Protein AF-0000000081176579 (afdb_homodimer)

Solvent-accessible surface area (backbone atoms only — not comparable to full-atom values): 20450 Å² total; per-residue (Å²): 129,67,70,69,65,50,50,61,48,46,66,58,52,71,51,63,78,60,75,83,49,64,67,76,74,67,54,72,74,62,41,56,71,52,60,64,74,59,55,66,75,41,65,59,52,64,60,48,51,42,63,35,30,38,75,94,61,39,80,48,32,24,30,47,22,49,45,22,65,49,26,40,34,28,39,70,58,51,62,62,56,56,66,68,76,55,39,79,57,86,64,48,34,13,25,30,85,54,47,76,43,73,45,68,11,36,45,72,70,42,56,38,28,44,88,90,45,56,37,49,36,50,30,39,26,31,86,57,83,72,20,86,82,36,50,27,38,38,7,30,17,51,37,23,37,30,44,23,35,36,34,43,54,74,22,34,40,32,37,38,57,91,93,46,73,50,78,45,66,27,36,71,61,44,74,71,59,71,80,74,82,86,75,62,38,28,6,39,30,11,48,84,129,67,72,70,66,50,51,61,48,47,66,59,50,72,54,64,77,60,75,84,51,63,66,76,74,68,54,73,75,64,43,55,72,53,62,62,75,59,56,65,75,41,65,59,52,63,61,48,51,41,64,34,30,40,75,93,62,38,80,48,32,25,31,47,22,48,44,18,61,46,26,40,34,29,39,71,59,51,62,64,56,56,66,69,78,56,39,78,57,88,61,53,35,16,26,21,86,55,45,77,44,73,45,68,12,33,44,72,70,41,55,38,29,44,87,90,44,55,36,50,36,52,31,40,26,31,88,57,84,72,36,86,81,37,49,27,38,39,7,30,17,51,38,24,36,30,44,22,35,36,33,44,55,75,23,32,41,32,35,38,56,91,92,44,74,52,80,45,66,28,37,71,62,45,73,72,58,68,79,72,79,82,69,68,34,26,18,8,54,19,35,89

Organism: Hibiscus trionum (NCBI:txid183268)

Radius of gyration: 22.44 Å; Cα contacts (8 Å, |Δi|>4): 884; chains: 2; bounding box: 47×80×48 Å

InterPro domains:
  IPR021109 Aspartic peptidase domain superfamily [G3DSA:2.40.70.10] (27-171)
  IPR021109 Aspartic peptidase domain superfamily [SSF50630] (46-149)

Secondary structure (DSSP, 8-state):
--HHHHHHHHHHHGGGSS---------HHHHHTT-S--PPP-------EEEEEETTTEEEEEEE-TT-SSEEEEHHHHHHHT---PBP----EE-TTS-EE--SEEEEEEEEEETTEEEEEEEEEE-----TT--EEE-HHHHHHTT-EEETTTTEEEEEETTEEEEEESHHHHHHHTTS------------/--HHHHHHHHHHHGGGSS---------HHHHHGGGS--PPP-------EEEEEETTTEEEEEEE-TT-SSEEEEHHHHHHHT---PBP----EE-TTS-EE--SEEEEEEEEEETTEEEEEEEEEE-----TT--EEE-HHHHHHTT-EEETTTTEEEEEETTEEEEEESHHHHHHHTTS------------

pLDDT: mean 71.8, std 26.83, range [21.56, 97.88]

Foldseek 3Di:
DDPVVVVVVVVVVVVPPPDPPPPPPPDPVNCVVVVPPPDDDDDQLDFLKAWKDFDPQDTAIATEDALDPFKEAEPVSVVRVVPDAAAADPDWAQFLVRDTDGFRHKDWQTWMDGPPDIDGHIYTYHHDDADRRHRIYDYDVRCVRQVWDADRVQQWIWGDDDPDIDIDHPNVVCVVVPPDDPPPDDRRGRDD/DDPVVVVVVVVVVVVPPDDPPPPPPPDPVNCVVVVPPDDDDDDQLDFLKAWKDFDPQDTAIATEDALDPFKEAEPVSVVRSVPDAAAADPDWAFWQVRDTDGFRHKDWQTWMDGPPDIDGHIYTYHHDDADRRHRIYDYDVRCVRQVWDADRVQQWIWGDDDPDIDIDHRSVVCVVVPPDDPPVPDGIHRDD

Sequence (384 aa):
MPGYAKFLMDAMSKRSRLGEFETVKMTEGCITILHKHPPQKKKDPGSFIIPCIIGDKFVGKALCDLGANINLMPKSVFQKLGIGQARPTIVMLQLADRSYVQPEGKIEDILVRVDKFIFPADFLVLDCEVDENAPIILGRPFLATGRTVIDVEKGELTMRVNDQQIKLNVLQAIKQADAEEECKAISEVVLDMPGYAKFLMDAMSKRSRLGEFETVKMTEGCITILHKHPPQKKKDPGSFIIPCIIGDKFVGKALCDLGANINLMPKSVFQKLGIGQARPTIVMLQLADRSYVQPEGKIEDILVRVDKFIFPADFLVLDCEVDENAPIILGRPFLATGRTVIDVEKGELTMRVNDQQIKLNVLQAIKQADAEEECKAISEVVLD

Structure (mmCIF, N/CA/C/O backbone):
data_AF-0000000081176579-model_v1
#
loop_
_entity.id
_entity.type
_entity.pdbx_description
1 polymer 'Aspartic peptidase DDI1-type domain-containing protein'
#
loop_
_atom_site.group_PDB
_atom_site.id
_atom_site.type_symbol
_atom_site.label_atom_id
_atom_site.label_alt_id
_atom_site.label_comp_id
_atom_site.label_asym_id
_atom_site.label_entity_id
_atom_site.label_seq_id
_atom_site.pdbx_PDB_ins_code
_atom_site.Cartn_x
_atom_site.Cartn_y
_atom_site.Cartn_z
_atom_site.occupancy
_atom_site.B_iso_or_equiv
_atom_site.auth_seq_id
_atom_site.auth_comp_id
_atom_site.auth_asym_id
_atom_site.auth_atom_id
_atom_site.pdbx_PDB_model_num
ATOM 1 N N . MET A 1 1 ? -6.527 -42.719 6.574 1 24.83 1 MET A N 1
ATOM 2 C CA . MET A 1 1 ? -5.785 -41.812 5.695 1 24.83 1 MET A CA 1
ATOM 3 C C . MET A 1 1 ? -6.203 -40.375 5.914 1 24.83 1 MET A C 1
ATOM 5 O O . MET A 1 1 ? -7.391 -40.062 5.836 1 24.83 1 MET A O 1
ATOM 9 N N . PRO A 1 2 ? -5.512 -39.531 6.609 1 32.41 2 PRO A N 1
ATOM 10 C CA . PRO A 1 2 ? -6.168 -38.375 7.242 1 32.41 2 PRO A CA 1
ATOM 11 C C . PRO A 1 2 ? -6.75 -37.406 6.227 1 32.41 2 PRO A C 1
ATOM 13 O O . PRO A 1 2 ? -6.316 -37.375 5.074 1 32.41 2 PRO A O 1
ATOM 16 N N . GLY A 1 3 ? -7.848 -36.75 6.492 1 30.16 3 GLY A N 1
ATOM 17 C CA . GLY A 1 3 ? -8.852 -35.969 5.781 1 30.16 3 GLY A CA 1
ATOM 18 C C . GLY A 1 3 ? -8.25 -34.844 4.949 1 30.16 3 GLY A C 1
ATOM 19 O O . GLY A 1 3 ? -8.891 -34.344 4.016 1 30.16 3 GLY A O 1
ATOM 20 N N . TYR A 1 4 ? -7.137 -34.312 5.438 1 27.05 4 TYR A N 1
ATOM 21 C CA . TYR A 1 4 ? -6.52 -33.219 4.723 1 27.05 4 TYR A CA 1
ATOM 22 C C . TYR A 1 4 ? -5.871 -33.688 3.428 1 27.05 4 TYR A C 1
ATOM 24 O O . TYR A 1 4 ? -5.934 -33 2.404 1 27.05 4 TYR A O 1
ATOM 32 N N . ALA A 1 5 ? -5.246 -34.906 3.359 1 33.59 5 ALA A N 1
ATOM 33 C CA . ALA A 1 5 ? -4.676 -35.531 2.176 1 33.59 5 ALA A CA 1
ATOM 34 C C . ALA A 1 5 ? -5.746 -35.781 1.115 1 33.59 5 ALA A C 1
ATOM 36 O O . ALA A 1 5 ? -5.5 -35.594 -0.079 1 33.59 5 ALA A O 1
ATOM 37 N N . LYS A 1 6 ? -6.922 -36.031 1.526 1 34.91 6 LYS A N 1
ATOM 38 C CA . LYS A 1 6 ? -8.008 -36.375 0.61 1 34.91 6 LYS A CA 1
ATOM 39 C C . LYS A 1 6 ? -8.508 -35.125 -0.131 1 34.91 6 LYS A C 1
ATOM 41 O O . LYS A 1 6 ? -8.781 -35.188 -1.332 1 34.91 6 LYS A O 1
ATOM 46 N N . PHE A 1 7 ? -8.547 -33.969 0.53 1 29.95 7 PHE A N 1
ATOM 47 C CA . PHE A 1 7 ? -9.117 -32.781 -0.094 1 29.95 7 PHE A CA 1
ATOM 48 C C . PHE A 1 7 ? -8.172 -32.219 -1.148 1 29.95 7 PHE A C 1
ATOM 50 O O . PHE A 1 7 ? -8.602 -31.859 -2.244 1 29.95 7 PHE A O 1
ATOM 57 N N . LEU A 1 8 ? -6.836 -32.188 -0.961 1 33.31 8 LEU A N 1
ATOM 58 C CA . LEU A 1 8 ? -5.895 -31.828 -2.01 1 33.31 8 LEU A CA 1
ATOM 59 C C . LEU A 1 8 ? -5.984 -32.781 -3.189 1 33.31 8 LEU A C 1
ATOM 61 O O . LEU A 1 8 ? -5.945 -32.375 -4.348 1 33.31 8 LEU A O 1
ATOM 65 N N . MET A 1 9 ? -6.238 -34.031 -2.938 1 33.28 9 MET A N 1
ATOM 66 C CA . MET A 1 9 ? -6.402 -35.031 -3.99 1 33.28 9 MET A CA 1
ATOM 67 C C . MET A 1 9 ? -7.707 -34.812 -4.75 1 33.28 9 MET A C 1
ATOM 69 O O . MET A 1 9 ? -7.746 -34.938 -5.973 1 33.28 9 MET A O 1
ATOM 73 N N . ASP A 1 10 ? -8.727 -34.469 -4.07 1 37.06 10 ASP A N 1
ATOM 74 C CA . ASP A 1 10 ? -10.016 -34.312 -4.727 1 37.06 10 ASP A CA 1
ATOM 75 C C . ASP A 1 10 ? -10.047 -33.062 -5.582 1 37.06 10 ASP A C 1
ATOM 77 O O . ASP A 1 10 ? -10.625 -33.062 -6.672 1 37.06 10 ASP A O 1
ATOM 81 N N . ALA A 1 11 ? -9.5 -31.922 -5.109 1 33.81 11 ALA A N 1
ATOM 82 C CA . ALA A 1 11 ? -9.398 -30.719 -5.926 1 33.81 11 ALA A CA 1
ATOM 83 C C . ALA A 1 11 ? -8.461 -30.922 -7.109 1 33.81 11 ALA A C 1
ATOM 85 O O . ALA A 1 11 ? -8.672 -30.359 -8.188 1 33.81 11 ALA A O 1
ATOM 86 N N . MET A 1 12 ? -7.477 -31.797 -7 1 33.72 12 MET A N 1
ATOM 87 C CA . MET A 1 12 ? -6.684 -32.281 -8.117 1 33.72 12 MET A CA 1
ATOM 88 C C . MET A 1 12 ? -7.504 -33.219 -8.992 1 33.72 12 MET A C 1
ATOM 90 O O . MET A 1 12 ? -7.297 -33.312 -10.203 1 33.72 12 MET A O 1
ATOM 94 N N . SER A 1 13 ? -8.383 -33.969 -8.414 1 34.25 13 SER A N 1
ATOM 95 C CA . SER A 1 13 ? -9.141 -34.969 -9.195 1 34.25 13 SER A CA 1
ATOM 96 C C . SER A 1 13 ? -10.195 -34.281 -10.055 1 34.25 13 SER A C 1
ATOM 98 O O . SER A 1 13 ? -10.523 -34.75 -11.141 1 34.25 13 SER A O 1
ATOM 100 N N . LYS A 1 14 ? -11.039 -33.344 -9.539 1 34.5 14 LYS A N 1
ATOM 101 C CA . LYS A 1 14 ? -12.062 -32.781 -10.406 1 34.5 14 LYS A CA 1
ATOM 102 C C . LYS A 1 14 ? -11.445 -31.906 -11.492 1 34.5 14 LYS A C 1
ATOM 104 O O . LYS A 1 14 ? -12.156 -31.359 -12.344 1 34.5 14 LYS A O 1
ATOM 109 N N . ARG A 1 15 ? -10.109 -31.641 -11.523 1 33.84 15 ARG A N 1
ATOM 110 C CA . ARG A 1 15 ? -9.273 -31.188 -12.625 1 33.84 15 ARG A CA 1
ATOM 111 C C . ARG A 1 15 ? -9.359 -32.125 -13.82 1 33.84 15 ARG A C 1
ATOM 113 O O . ARG A 1 15 ? -8.734 -31.906 -14.852 1 33.84 15 ARG A O 1
ATOM 120 N N . SER A 1 16 ? -9.961 -33.156 -13.805 1 32.41 16 SER A N 1
ATOM 121 C CA . SER A 1 16 ? -9.961 -34.031 -14.977 1 32.41 16 SER A CA 1
ATOM 122 C C . SER A 1 16 ? -10.672 -33.344 -16.156 1 32.41 16 SER A C 1
ATOM 124 O O . SER A 1 16 ? -10.273 -33.531 -17.312 1 32.41 16 SER A O 1
ATOM 126 N N . ARG A 1 17 ? -11.898 -32.938 -16.078 1 30.97 17 ARG A N 1
ATOM 127 C CA . ARG A 1 17 ? -12.547 -32.625 -17.344 1 30.97 17 ARG A CA 1
ATOM 128 C C . ARG A 1 17 ? -12.086 -31.266 -17.875 1 30.97 17 ARG A C 1
ATOM 130 O O . ARG A 1 17 ? -12.531 -30.828 -18.922 1 30.97 17 ARG A O 1
ATOM 137 N N . LEU A 1 18 ? -11.664 -30.297 -17.062 1 31.08 18 LEU A N 1
ATOM 138 C CA . LEU A 1 18 ? -11.273 -29.078 -17.75 1 31.08 18 LEU A CA 1
ATOM 139 C C . LEU A 1 18 ? -10 -29.297 -18.578 1 31.08 18 LEU A C 1
ATOM 141 O O . LEU A 1 18 ? -9.047 -29.906 -18.094 1 31.08 18 LEU A O 1
ATOM 145 N N . GLY A 1 19 ? -9.914 -29.188 -19.984 1 27.89 19 GLY A N 1
ATOM 146 C CA . GLY A 1 19 ? -8.852 -29.5 -20.938 1 27.89 19 GLY A CA 1
ATOM 147 C C . GLY A 1 19 ? -7.465 -29.219 -20.391 1 27.89 19 GLY A C 1
ATOM 148 O O . GLY A 1 19 ? -7.316 -28.75 -19.25 1 27.89 19 GLY A O 1
ATOM 149 N N . GLU A 1 20 ? -6.367 -29.125 -21.469 1 27.78 20 GLU A N 1
ATOM 150 C CA . GLU A 1 20 ? -4.906 -29.125 -21.516 1 27.78 20 GLU A CA 1
ATOM 151 C C . GLU A 1 20 ? -4.336 -27.969 -20.688 1 27.78 20 GLU A C 1
ATOM 153 O O . GLU A 1 20 ? -3.822 -27 -21.234 1 27.78 20 GLU A O 1
ATOM 158 N N . PHE A 1 21 ? -5.012 -27.25 -20.062 1 28.42 21 PHE A N 1
ATOM 159 C CA . PHE A 1 21 ? -4.113 -26.312 -19.406 1 28.42 21 PHE A CA 1
ATOM 160 C C . PHE A 1 21 ? -2.982 -27.031 -18.688 1 28.42 21 PHE A C 1
ATOM 162 O O . PHE A 1 21 ? -3.229 -27.938 -17.891 1 28.42 21 PHE A O 1
ATOM 169 N N . GLU A 1 22 ? -1.768 -27.25 -19.438 1 27.72 22 GLU A N 1
ATOM 170 C CA . GLU A 1 22 ? -0.508 -27.828 -18.984 1 27.72 22 GLU A CA 1
ATOM 171 C C . GLU A 1 22 ? -0.262 -27.516 -17.5 1 27.72 22 GLU A C 1
ATOM 173 O O . GLU A 1 22 ? -0.336 -26.359 -17.078 1 27.72 22 GLU A O 1
ATOM 178 N N . THR A 1 23 ? -0.587 -28.422 -16.625 1 30.31 23 THR A N 1
ATOM 179 C CA . THR A 1 23 ? 0.026 -28.562 -15.312 1 30.31 23 THR A CA 1
ATOM 180 C C . THR A 1 23 ? 1.478 -28.094 -15.344 1 30.31 23 THR A C 1
ATOM 182 O O . THR A 1 23 ? 2.293 -28.609 -16.109 1 30.31 23 THR A O 1
ATOM 185 N N . VAL A 1 24 ? 1.77 -26.844 -15.398 1 31.31 24 VAL A N 1
ATOM 186 C CA . VAL A 1 24 ? 3.193 -26.625 -15.164 1 31.31 24 VAL A CA 1
ATOM 187 C C . VAL A 1 24 ? 3.752 -27.766 -14.305 1 31.31 24 VAL A C 1
ATOM 189 O O . VAL A 1 24 ? 3.279 -28 -13.188 1 31.31 24 VAL A O 1
ATOM 192 N N . LYS A 1 25 ? 4.172 -28.828 -14.906 1 30.03 25 LYS A N 1
ATOM 193 C CA . LYS A 1 25 ? 4.902 -29.938 -14.297 1 30.03 25 LYS A CA 1
ATOM 194 C C . LYS A 1 25 ? 5.859 -29.438 -13.219 1 30.03 25 LYS A C 1
ATOM 196 O O . LYS A 1 25 ? 6.887 -28.828 -13.523 1 30.03 25 LYS A O 1
ATOM 201 N N . MET A 1 26 ? 5.438 -28.969 -12.055 1 29.98 26 MET A N 1
ATOM 202 C CA . MET A 1 26 ? 6.391 -28.859 -10.961 1 29.98 26 MET A CA 1
ATOM 203 C C . MET A 1 26 ? 7.273 -30.094 -10.867 1 29.98 26 MET A C 1
ATOM 205 O O . MET A 1 26 ? 6.785 -31.219 -11.008 1 29.98 26 MET A O 1
ATOM 209 N N . THR A 1 27 ? 8.453 -30 -11.461 1 28.92 27 THR A N 1
ATOM 210 C CA . THR A 1 27 ? 9.336 -31.125 -11.195 1 28.92 27 THR A CA 1
ATOM 211 C C . THR A 1 27 ? 9.148 -31.641 -9.773 1 28.92 27 THR A C 1
ATOM 213 O O . THR A 1 27 ? 8.711 -30.906 -8.891 1 28.92 27 THR A O 1
ATOM 216 N N . GLU A 1 28 ? 9.352 -32.969 -9.492 1 30.89 28 GLU A N 1
ATOM 217 C CA . GLU A 1 28 ? 9.266 -33.719 -8.242 1 30.89 28 GLU A CA 1
ATOM 218 C C . GLU A 1 28 ? 9.875 -32.938 -7.082 1 30.89 28 GLU A C 1
ATOM 220 O O . GLU A 1 28 ? 9.352 -32.969 -5.969 1 30.89 28 GLU A O 1
ATOM 225 N N . GLY A 1 29 ? 11.133 -32.469 -7.289 1 31.09 29 GLY A N 1
ATOM 226 C CA . GLY A 1 29 ? 11.867 -31.766 -6.242 1 31.09 29 GLY A CA 1
ATOM 227 C C . GLY A 1 29 ? 11.172 -30.5 -5.762 1 31.09 29 GLY A C 1
ATOM 228 O O . GLY A 1 29 ? 11.477 -29.984 -4.688 1 31.09 29 GLY A O 1
ATOM 229 N N . CYS A 1 30 ? 10.648 -29.797 -6.695 1 32.34 30 CYS A N 1
ATOM 230 C CA . CYS A 1 30 ? 10 -28.547 -6.301 1 32.34 30 CYS A CA 1
ATOM 231 C C . CYS A 1 30 ? 8.789 -28.828 -5.418 1 32.34 30 CYS A C 1
ATOM 233 O O . CYS A 1 30 ? 8.344 -27.938 -4.68 1 32.34 30 CYS A O 1
ATOM 235 N N . ILE A 1 31 ? 8.109 -29.906 -5.727 1 35.12 31 ILE A N 1
ATOM 236 C CA . ILE A 1 31 ? 6.91 -30.328 -5.008 1 35.12 31 ILE A CA 1
ATOM 237 C C . ILE A 1 31 ? 7.273 -30.719 -3.578 1 35.12 31 ILE A C 1
ATOM 239 O O . ILE A 1 31 ? 6.422 -30.703 -2.688 1 35.12 31 ILE A O 1
ATOM 243 N N . THR A 1 32 ? 8.414 -31.312 -3.402 1 34.12 32 THR A N 1
ATOM 244 C CA . THR A 1 32 ? 8.711 -31.703 -2.027 1 34.12 32 THR A CA 1
ATOM 245 C C . THR A 1 32 ? 8.578 -30.5 -1.089 1 34.12 32 THR A C 1
ATOM 247 O O . THR A 1 32 ? 8.273 -30.672 0.095 1 34.12 32 THR A O 1
ATOM 250 N N . ILE A 1 33 ? 9.188 -29.422 -1.479 1 34.94 33 ILE A N 1
ATOM 251 C CA . ILE A 1 33 ? 8.992 -28.234 -0.644 1 34.94 33 ILE A CA 1
ATOM 252 C C . ILE A 1 33 ? 7.512 -27.875 -0.605 1 34.94 33 ILE A C 1
ATOM 254 O O . ILE A 1 33 ? 7.113 -26.953 0.12 1 34.94 33 ILE A O 1
ATOM 258 N N . LEU A 1 34 ? 6.832 -28.188 -1.697 1 39.06 34 LEU A N 1
ATOM 259 C CA . LEU A 1 34 ? 5.375 -28.125 -1.67 1 39.06 34 LEU A CA 1
ATOM 260 C C . LEU A 1 34 ? 4.82 -28.969 -0.522 1 39.06 34 LEU A C 1
ATOM 262 O O . LEU A 1 34 ? 3.629 -29.281 -0.5 1 39.06 34 LEU A O 1
ATOM 266 N N . HIS A 1 35 ? 5.625 -29.844 0.073 1 43.12 35 HIS A N 1
ATOM 267 C CA . HIS A 1 35 ? 5.082 -30.688 1.13 1 43.12 35 HIS A CA 1
ATOM 268 C C . HIS A 1 35 ? 3.908 -30.016 1.829 1 43.12 35 HIS A C 1
ATOM 270 O O . HIS A 1 35 ? 2.932 -30.672 2.195 1 43.12 35 HIS A O 1
ATOM 276 N N . LYS A 1 36 ? 4.23 -28.922 2.775 1 48.16 36 LYS A N 1
ATOM 277 C CA . LYS A 1 36 ? 3.262 -28.484 3.77 1 48.16 36 LYS A CA 1
ATOM 278 C C . LYS A 1 36 ? 2.166 -27.625 3.125 1 48.16 36 LYS A C 1
ATOM 280 O O . LYS A 1 36 ? 2.365 -27.062 2.047 1 48.16 36 LYS A O 1
ATOM 285 N N . HIS A 1 37 ? 0.866 -28.062 3.246 1 60.59 37 HIS A N 1
ATOM 286 C CA . HIS A 1 37 ? -0.384 -27.406 2.889 1 60.59 37 HIS A CA 1
ATOM 287 C C . HIS A 1 37 ? -0.174 -25.906 2.678 1 60.59 37 HIS A C 1
ATOM 289 O O . HIS A 1 37 ? 0.297 -25.203 3.58 1 60.59 37 HIS A O 1
ATOM 295 N N . PRO A 1 38 ? -0.127 -25.703 1.185 1 70.75 38 PRO A N 1
ATOM 296 C CA . PRO A 1 38 ? -0.061 -24.234 1.034 1 70.75 38 PRO A CA 1
ATOM 297 C C . PRO A 1 38 ? -1.027 -23.5 1.962 1 70.75 38 PRO A C 1
ATOM 299 O O . PRO A 1 38 ? -2.066 -24.062 2.336 1 70.75 38 PRO A O 1
ATOM 302 N N . PRO A 1 39 ? -0.555 -22.422 2.4 1 86 39 PRO A N 1
ATOM 303 C CA . PRO A 1 39 ? -1.473 -21.641 3.232 1 86 39 PRO A CA 1
ATOM 304 C C . PRO A 1 39 ? -2.814 -21.391 2.551 1 86 39 PRO A C 1
ATOM 306 O O . PRO A 1 39 ? -2.889 -21.344 1.32 1 86 39 PRO A O 1
ATOM 309 N N . GLN A 1 40 ? -3.811 -21.344 3.297 1 87.88 40 GLN A N 1
ATOM 310 C CA . GLN A 1 40 ? -5.148 -21.047 2.795 1 87.88 40 GLN A CA 1
ATOM 311 C C . GLN A 1 40 ? -5.273 -19.578 2.412 1 87.88 40 GLN A C 1
ATOM 313 O O . GLN A 1 40 ? -4.871 -18.703 3.174 1 87.88 40 GLN A O 1
ATOM 318 N N . LYS A 1 41 ? -5.828 -19.422 1.247 1 90.56 41 LYS A N 1
ATOM 319 C CA . LYS A 1 41 ? -6.09 -18.062 0.801 1 90.56 41 LYS A CA 1
ATOM 320 C C . LYS A 1 41 ? -6.949 -17.312 1.811 1 90.56 41 LYS A C 1
ATOM 322 O O . LYS A 1 41 ? -7.93 -17.844 2.324 1 90.56 41 LYS A O 1
ATOM 327 N N . LYS A 1 42 ? -6.547 -16.141 2.039 1 91.94 42 LYS A N 1
ATOM 328 C CA . LYS A 1 42 ? -7.363 -15.258 2.875 1 91.94 42 LYS A CA 1
ATOM 329 C C . LYS A 1 42 ? -8.07 -14.195 2.035 1 91.94 42 LYS A C 1
ATOM 331 O O . LYS A 1 42 ? -7.609 -13.859 0.942 1 91.94 42 LYS A O 1
ATOM 336 N N . LYS A 1 43 ? -9.109 -13.719 2.531 1 87.75 43 LYS A N 1
ATOM 337 C CA . LYS A 1 43 ? -9.844 -12.625 1.9 1 87.75 43 LYS A CA 1
ATOM 338 C C . LYS A 1 43 ? -9.203 -11.281 2.219 1 87.75 43 LYS A C 1
ATOM 340 O O . LYS A 1 43 ? -8.273 -11.203 3.027 1 87.75 43 LYS A O 1
ATOM 345 N N . ASP A 1 44 ? -9.648 -10.297 1.518 1 87.62 44 ASP A N 1
ATOM 346 C CA . ASP A 1 44 ? -9.18 -8.938 1.775 1 87.62 44 ASP A CA 1
ATOM 347 C C . ASP A 1 44 ? -9.484 -8.516 3.213 1 87.62 44 ASP A C 1
ATOM 349 O O . ASP A 1 44 ? -10.641 -8.461 3.619 1 87.62 44 ASP A O 1
ATOM 353 N N . PRO A 1 45 ? -8.469 -8.227 3.945 1 88.69 45 PRO A N 1
ATOM 354 C CA . PRO A 1 45 ? -8.711 -7.809 5.328 1 88.69 45 PRO A CA 1
ATOM 355 C C . PRO A 1 45 ? -9.328 -6.414 5.422 1 88.69 45 PRO A C 1
ATOM 357 O O . PRO A 1 45 ? -9.812 -6.02 6.488 1 88.69 45 PRO A O 1
ATOM 360 N N . GLY A 1 46 ? -9.297 -5.645 4.328 1 86.62 46 GLY A N 1
ATOM 361 C CA . GLY A 1 46 ? -9.789 -4.277 4.34 1 86.62 46 GLY A CA 1
ATOM 362 C C . GLY A 1 46 ? -8.695 -3.242 4.148 1 86.62 46 GLY A C 1
ATOM 363 O O . GLY A 1 46 ? -7.52 -3.531 4.363 1 86.62 46 GLY A O 1
ATOM 364 N N . SER A 1 47 ? -9.141 -2.094 3.803 1 87.31 47 SER A N 1
ATOM 365 C CA . SER A 1 47 ? -8.203 -1 3.582 1 87.31 47 SER A CA 1
ATOM 366 C C . SER A 1 47 ? -7.637 -0.48 4.898 1 87.31 47 SER A C 1
ATOM 368 O O . SER A 1 47 ? -8.336 -0.458 5.914 1 87.31 47 SER A O 1
ATOM 370 N N . PHE A 1 48 ? -6.457 -0.102 4.867 1 91.88 48 PHE A N 1
ATOM 371 C CA . PHE A 1 48 ? -5.824 0.501 6.035 1 91.88 48 PHE A CA 1
ATOM 372 C C . PHE A 1 48 ? -6.102 1.999 6.086 1 91.88 48 PHE A C 1
ATOM 374 O O . PHE A 1 48 ? -5.254 2.807 5.699 1 91.88 48 PHE A O 1
ATOM 381 N N . ILE A 1 49 ? -7.266 2.266 6.539 1 92.44 49 ILE A N 1
ATOM 382 C CA . ILE A 1 49 ? -7.746 3.635 6.695 1 92.44 49 ILE A CA 1
ATOM 383 C C . ILE A 1 49 ? -7.691 4.035 8.172 1 92.44 49 ILE A C 1
ATOM 385 O O . ILE A 1 49 ? -8.164 3.297 9.039 1 92.44 49 ILE A O 1
ATOM 389 N N . ILE A 1 50 ? -7.125 5.16 8.414 1 93.56 50 ILE A N 1
ATOM 390 C CA . ILE A 1 50 ? -6.969 5.59 9.797 1 93.56 50 ILE A CA 1
ATOM 391 C C . ILE A 1 50 ? -7.578 6.98 9.977 1 93.56 50 ILE A C 1
ATOM 393 O O . ILE A 1 50 ? -7.586 7.789 9.047 1 93.56 50 ILE A O 1
ATOM 397 N N . PRO A 1 51 ? -8.078 7.227 11.141 1 94.25 51 PRO A N 1
ATOM 398 C CA . PRO A 1 51 ? -8.5 8.602 11.422 1 94.25 51 PRO A CA 1
ATOM 399 C C . PRO A 1 51 ? -7.324 9.57 11.516 1 94.25 51 PRO A C 1
ATOM 401 O O . PRO A 1 51 ? -6.246 9.195 11.977 1 94.25 51 PRO A O 1
ATOM 404 N N . CYS A 1 52 ? -7.613 10.727 11 1 94.25 52 CYS 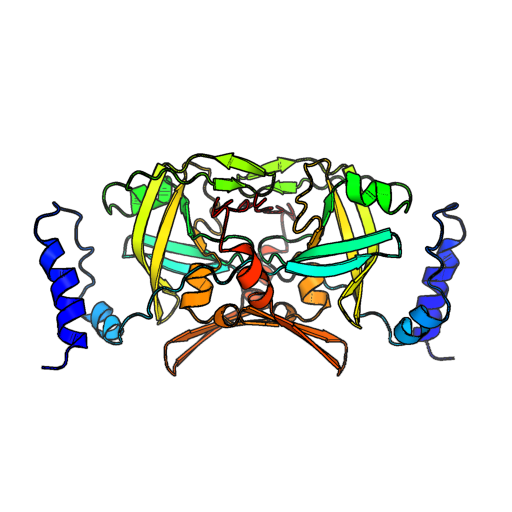A N 1
ATOM 405 C CA . CYS A 1 52 ? -6.59 11.75 11.156 1 94.25 52 CYS A CA 1
ATOM 406 C C . CYS A 1 52 ? -7.215 13.141 11.18 1 94.25 52 CYS A C 1
ATOM 408 O O . CYS A 1 52 ? -8.383 13.312 10.82 1 94.25 52 CYS A O 1
ATOM 410 N N . ILE A 1 53 ? -6.445 14.031 11.719 1 93.06 53 ILE A N 1
ATOM 411 C CA . ILE A 1 53 ? -6.844 15.43 11.828 1 93.06 53 ILE A CA 1
ATOM 412 C C . ILE A 1 53 ? -5.754 16.328 11.234 1 93.06 53 ILE A C 1
ATOM 414 O O . ILE A 1 53 ? -4.562 16.109 11.484 1 93.06 53 ILE A O 1
ATOM 418 N N . ILE A 1 54 ? -6.168 17.219 10.422 1 92.5 54 ILE A N 1
ATOM 419 C CA . ILE A 1 54 ? -5.266 18.234 9.891 1 92.5 54 ILE A CA 1
ATOM 420 C C . ILE A 1 54 ? -5.754 19.625 10.289 1 92.5 54 ILE A C 1
ATOM 422 O O . ILE A 1 54 ? -6.793 20.078 9.805 1 92.5 54 ILE A O 1
ATOM 426 N N . GLY A 1 55 ? -4.883 20.172 11.109 1 83.19 55 GLY A N 1
ATOM 427 C CA . GLY A 1 55 ? -5.352 21.422 11.664 1 83.19 55 GLY A CA 1
ATOM 428 C C . GLY A 1 55 ? -6.676 21.297 12.391 1 83.19 55 GLY A C 1
ATOM 429 O O . GLY A 1 55 ? -6.902 20.328 13.109 1 83.19 55 GLY A O 1
ATOM 430 N N . ASP A 1 56 ? -7.52 22.328 12.289 1 81.19 56 ASP A N 1
ATOM 431 C CA . ASP A 1 56 ? -8.852 22.328 12.883 1 81.19 56 ASP A CA 1
ATOM 432 C C . ASP A 1 56 ? -9.938 22.188 11.812 1 81.19 56 ASP A C 1
ATOM 434 O O . ASP A 1 56 ? -11.125 22.203 12.125 1 81.19 56 ASP A O 1
ATOM 438 N N . LYS A 1 57 ? -9.477 21.938 10.695 1 84 57 LYS A N 1
ATOM 439 C CA . LYS A 1 57 ? -10.43 22.078 9.602 1 84 57 LYS A CA 1
ATOM 440 C C . LYS A 1 57 ? -10.711 20.719 8.953 1 84 57 LYS A C 1
ATOM 442 O O . LYS A 1 57 ? -11.703 20.578 8.234 1 84 57 LYS A O 1
ATOM 447 N N . PHE A 1 58 ? -9.836 19.844 9.141 1 89.75 58 PHE A N 1
ATOM 448 C CA . PHE A 1 58 ? -10.086 18.531 8.555 1 89.75 58 PHE A CA 1
ATOM 449 C C . PHE A 1 58 ? -10.078 17.453 9.625 1 89.75 58 PHE A C 1
ATOM 451 O O . PHE A 1 58 ? -9.047 17.203 10.258 1 89.75 58 PHE A O 1
ATOM 458 N N . VAL A 1 59 ? -11.172 16.938 9.883 1 89.19 59 VAL A N 1
ATOM 459 C CA . VAL A 1 59 ? -11.328 15.727 10.68 1 89.19 59 VAL A CA 1
ATOM 460 C C . VAL A 1 59 ? -11.891 14.602 9.805 1 89.19 59 VAL A C 1
ATOM 462 O O . VAL A 1 59 ? -13.047 14.664 9.375 1 89.19 59 VAL A O 1
ATOM 465 N N . GLY A 1 60 ? -11.062 13.664 9.523 1 92.88 60 GLY A N 1
ATOM 466 C CA . GLY A 1 60 ? -11.477 12.609 8.617 1 92.88 60 GLY A CA 1
ATOM 467 C C . GLY A 1 60 ? -10.555 11.406 8.648 1 92.88 60 GLY A C 1
ATOM 468 O O . GLY A 1 60 ? -10.047 11.023 9.711 1 92.88 60 GLY A O 1
ATOM 469 N N . LYS A 1 61 ? -10.57 10.758 7.527 1 93.44 61 LYS A N 1
ATOM 470 C CA . LYS A 1 61 ? -9.781 9.531 7.438 1 93.44 61 LYS A CA 1
ATOM 471 C C . LYS A 1 61 ? -8.789 9.602 6.285 1 93.44 61 LYS A C 1
ATOM 473 O O . LYS A 1 61 ? -8.945 10.414 5.367 1 93.44 61 LYS A O 1
ATOM 478 N N . ALA A 1 62 ? -7.781 8.836 6.449 1 93.56 62 ALA A N 1
ATOM 479 C CA . ALA A 1 62 ? -6.75 8.75 5.418 1 93.56 62 ALA A CA 1
ATOM 480 C C . ALA A 1 62 ? -6.445 7.293 5.078 1 93.56 62 ALA A C 1
ATOM 482 O O . ALA A 1 62 ? -6.414 6.434 5.961 1 93.56 62 ALA A O 1
ATOM 483 N N . LEU A 1 63 ? -6.203 7.094 3.85 1 91.5 63 LEU A N 1
ATOM 484 C CA . LEU A 1 63 ? -5.734 5.789 3.393 1 91.5 63 LEU A CA 1
ATOM 485 C C . LEU A 1 63 ? -4.219 5.676 3.533 1 91.5 63 LEU A C 1
ATOM 487 O O . LEU A 1 63 ? -3.48 6.527 3.033 1 91.5 63 LEU A O 1
ATOM 491 N N . CYS A 1 64 ? -3.777 4.691 4.277 1 93.25 64 CYS A N 1
ATOM 492 C CA . CYS A 1 64 ? -2.359 4.348 4.289 1 93.25 64 CYS A CA 1
ATOM 493 C C . CYS A 1 64 ? -2.002 3.453 3.109 1 93.25 64 CYS A C 1
ATOM 495 O O . CYS A 1 64 ? -2.49 2.326 3.008 1 93.25 64 CYS A O 1
ATOM 497 N N . ASP A 1 65 ? -1.14 3.957 2.252 1 89.44 65 ASP A N 1
ATOM 498 C CA . ASP A 1 65 ? -0.895 3.264 0.991 1 89.44 65 ASP A CA 1
ATOM 499 C C . ASP A 1 65 ? 0.599 3.031 0.772 1 89.44 65 ASP A C 1
ATOM 501 O O . ASP A 1 65 ? 1.346 3.977 0.506 1 89.44 65 ASP A O 1
ATOM 505 N N . LEU A 1 66 ? 1.007 1.802 0.76 1 89.81 66 LEU A N 1
ATOM 506 C CA . LEU A 1 66 ? 2.404 1.45 0.531 1 89.81 66 LEU A CA 1
ATOM 507 C C . LEU A 1 66 ? 2.773 1.617 -0.939 1 89.81 66 LEU A C 1
ATOM 509 O O . LEU A 1 66 ? 3.955 1.647 -1.287 1 89.81 66 LEU A O 1
ATOM 513 N N . GLY A 1 67 ? 1.791 1.652 -1.729 1 84 67 GLY A N 1
ATOM 514 C CA . GLY A 1 67 ? 2.045 1.831 -3.148 1 84 67 GLY A CA 1
ATOM 515 C C . GLY A 1 67 ? 2.34 3.271 -3.525 1 84 67 GLY A C 1
ATOM 516 O O . GLY A 1 67 ? 2.824 3.543 -4.625 1 84 67 GLY A O 1
ATOM 517 N N . ALA A 1 68 ? 2.107 4.137 -2.645 1 85.94 68 ALA A N 1
ATOM 518 C CA . ALA A 1 68 ? 2.27 5.562 -2.924 1 85.94 68 ALA A CA 1
ATOM 519 C C . ALA A 1 68 ? 3.564 6.098 -2.318 1 85.94 68 ALA A C 1
ATOM 521 O O . ALA A 1 68 ? 3.783 5.988 -1.109 1 85.94 68 ALA A O 1
ATOM 522 N N . ASN A 1 69 ? 4.387 6.734 -3.154 1 86.62 69 ASN A N 1
ATOM 523 C CA . ASN A 1 69 ? 5.629 7.32 -2.664 1 86.62 69 ASN A CA 1
ATOM 524 C C . ASN A 1 69 ? 5.434 8.773 -2.236 1 86.62 69 ASN A C 1
ATOM 526 O O . ASN A 1 69 ? 6.406 9.5 -2.025 1 86.62 69 ASN A O 1
ATOM 530 N N . ILE A 1 70 ? 4.242 9.219 -2.123 1 88.31 70 ILE A N 1
ATOM 531 C CA . ILE A 1 70 ? 3.895 10.578 -1.734 1 88.31 70 ILE A CA 1
ATOM 532 C C . ILE A 1 70 ? 2.646 10.562 -0.853 1 88.31 70 ILE A C 1
ATOM 534 O O . ILE A 1 70 ? 1.962 9.539 -0.757 1 88.31 70 ILE A O 1
ATOM 538 N N . ASN A 1 71 ? 2.418 11.703 -0.193 1 92.12 71 ASN A N 1
ATOM 539 C CA . ASN A 1 71 ? 1.113 11.992 0.393 1 92.12 71 ASN A CA 1
ATOM 540 C C . ASN A 1 71 ? 0.251 12.836 -0.542 1 92.12 71 ASN A C 1
ATOM 542 O O . ASN A 1 71 ? 0.75 13.758 -1.191 1 92.12 71 ASN A O 1
ATOM 546 N N . LEU A 1 72 ? -1.028 12.508 -0.621 1 90.88 72 LEU A N 1
ATOM 547 C CA . LEU A 1 72 ? -1.904 13.18 -1.573 1 90.88 72 LEU A CA 1
ATOM 548 C C . LEU A 1 72 ? -3.105 13.797 -0.866 1 90.88 72 LEU A C 1
ATOM 550 O O . LEU A 1 72 ? -3.699 13.18 0.018 1 90.88 72 LEU A O 1
ATOM 554 N N . MET A 1 73 ? -3.393 15 -1.311 1 92.25 73 MET A N 1
ATOM 555 C CA . MET A 1 73 ? -4.566 15.719 -0.825 1 92.25 73 MET A CA 1
ATOM 556 C C . MET A 1 73 ? -5.395 16.266 -1.986 1 92.25 73 MET A C 1
ATOM 558 O O . MET A 1 73 ? -4.859 16.922 -2.879 1 92.25 73 MET A O 1
ATOM 562 N N . PRO A 1 74 ? -6.668 15.93 -2.006 1 91.12 74 PRO A N 1
ATOM 563 C CA . PRO A 1 74 ? -7.512 16.531 -3.035 1 91.12 74 PRO A CA 1
ATOM 564 C C . PRO A 1 74 ? -7.621 18.047 -2.889 1 91.12 74 PRO A C 1
ATOM 566 O O . PRO A 1 74 ? -7.633 18.562 -1.769 1 91.12 74 PRO A O 1
ATOM 569 N N . LYS A 1 75 ? -7.812 18.672 -4 1 91.69 75 LYS A N 1
ATOM 570 C CA . LYS A 1 75 ? -7.918 20.125 -4.035 1 91.69 75 LYS A CA 1
ATOM 571 C C . LYS A 1 75 ? -9.062 20.609 -3.152 1 91.69 75 LYS A C 1
ATOM 573 O O . LYS A 1 75 ? -8.93 21.625 -2.467 1 91.69 75 LYS A O 1
ATOM 578 N N . SER A 1 76 ? -10.117 19.922 -3.158 1 90.69 76 SER A N 1
ATOM 579 C CA . SER A 1 76 ? -11.273 20.344 -2.373 1 90.69 76 SER A CA 1
ATOM 580 C C . SER A 1 76 ? -10.969 20.312 -0.879 1 90.69 76 SER A C 1
ATOM 582 O O . SER A 1 76 ? -11.438 21.172 -0.128 1 90.69 76 SER A O 1
ATOM 584 N N . VAL A 1 77 ? -10.266 19.359 -0.455 1 91.75 77 VAL A N 1
ATOM 585 C CA . VAL A 1 77 ? -9.852 19.297 0.942 1 91.75 77 VAL A CA 1
ATOM 586 C C . VAL A 1 77 ? -8.859 20.422 1.241 1 91.75 77 VAL A C 1
ATOM 588 O O . VAL A 1 77 ? -8.977 21.109 2.256 1 91.75 77 VAL A O 1
ATOM 591 N N . PHE A 1 78 ? -7.961 20.609 0.349 1 93.19 78 PHE A N 1
ATOM 592 C CA . PHE A 1 78 ? -6.957 21.656 0.481 1 93.19 78 PHE A CA 1
ATOM 593 C C . PHE A 1 78 ? -7.617 23.016 0.635 1 93.19 78 PHE A C 1
ATOM 595 O O . PHE A 1 78 ? -7.234 23.812 1.505 1 93.19 78 PHE A O 1
ATOM 602 N N . GLN A 1 79 ? -8.5 23.25 -0.171 1 92 79 GLN A N 1
ATOM 603 C CA . GLN A 1 79 ? -9.195 24.531 -0.148 1 92 79 GLN A CA 1
ATOM 604 C C . GLN A 1 79 ? -9.922 24.734 1.182 1 92 79 GLN A C 1
ATOM 606 O O . GLN A 1 79 ? -9.969 25.859 1.698 1 92 79 GLN A O 1
ATOM 611 N N . LYS A 1 80 ? -10.391 23.672 1.727 1 89.31 80 LYS A N 1
ATOM 612 C 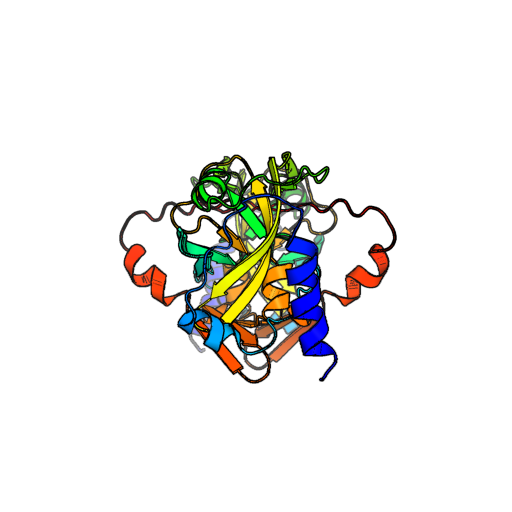CA . LYS A 1 80 ? -11.102 23.75 3 1 89.31 80 LYS A CA 1
ATOM 613 C C . LYS A 1 80 ? -10.141 24.078 4.145 1 89.31 80 LYS A C 1
ATOM 615 O O . LYS A 1 80 ? -10.547 24.656 5.152 1 89.31 80 LYS A O 1
ATOM 620 N N . LEU A 1 81 ? -8.93 23.672 4.016 1 88.56 81 LEU A N 1
ATOM 621 C CA . LEU A 1 81 ? -7.945 23.906 5.07 1 88.56 81 LEU A CA 1
ATOM 622 C C . LEU A 1 81 ? -7.617 25.391 5.188 1 88.56 81 LEU A C 1
ATOM 624 O O . LEU A 1 81 ? -7.184 25.859 6.246 1 88.56 81 LEU A O 1
ATOM 628 N N . GLY A 1 82 ? -7.695 26.141 4.137 1 84.12 82 GLY A N 1
ATOM 629 C CA . GLY A 1 82 ? -7.457 27.562 4.164 1 84.12 82 GLY A CA 1
ATOM 630 C C . GLY A 1 82 ? -6.008 27.922 4.434 1 84.12 82 GLY A C 1
ATOM 631 O O . GLY A 1 82 ? -5.727 28.891 5.156 1 84.12 82 GLY A O 1
ATOM 632 N N . ILE A 1 83 ? -5.105 27.062 3.973 1 79.19 83 ILE A N 1
ATOM 633 C CA . ILE A 1 83 ? -3.707 27.281 4.324 1 79.19 83 ILE A CA 1
ATOM 634 C C . ILE A 1 83 ? -2.99 28 3.191 1 79.19 83 ILE A C 1
ATOM 636 O O . ILE A 1 83 ? -1.76 28.016 3.127 1 79.19 83 ILE A O 1
ATOM 640 N N . GLY A 1 84 ? -3.617 28.672 2.318 1 80.81 84 GLY A N 1
ATOM 641 C CA . GLY A 1 84 ? -2.988 29.469 1.279 1 80.81 84 GLY A CA 1
ATOM 642 C C . GLY A 1 84 ? -2.947 28.781 -0.068 1 80.81 84 GLY A C 1
ATOM 643 O O . GLY A 1 84 ? -3.916 28.125 -0.466 1 80.81 84 GLY A O 1
ATOM 644 N N . GLN A 1 85 ? -1.738 29.109 -0.719 1 84.19 85 GLN A N 1
ATOM 645 C CA . GLN A 1 85 ? -1.602 28.562 -2.064 1 84.19 85 GLN A CA 1
ATOM 646 C C . GLN A 1 85 ? -0.593 27.406 -2.094 1 84.19 85 GLN A C 1
ATOM 648 O O . GLN A 1 85 ? 0.378 27.406 -1.335 1 84.19 85 GLN A O 1
ATOM 653 N N . ALA A 1 86 ? -0.961 26.469 -2.896 1 89 86 ALA A N 1
ATOM 654 C CA . ALA A 1 86 ? -0.011 25.391 -3.143 1 89 86 ALA A CA 1
ATOM 655 C C . ALA A 1 86 ? 1.133 25.859 -4.039 1 89 86 ALA A C 1
ATOM 657 O O . ALA A 1 86 ? 0.909 26.562 -5.023 1 89 86 ALA A O 1
ATOM 658 N N . ARG A 1 87 ? 2.281 25.5 -3.639 1 90.44 87 ARG A N 1
ATOM 659 C CA . ARG A 1 87 ? 3.436 25.859 -4.461 1 90.44 87 ARG A CA 1
ATOM 660 C C . ARG A 1 87 ? 3.461 25.047 -5.746 1 90.44 87 ARG A C 1
ATOM 662 O O . ARG A 1 87 ? 3.232 23.828 -5.727 1 90.44 87 ARG A O 1
ATOM 669 N N . PRO A 1 88 ? 3.807 25.812 -6.789 1 86.62 88 PRO A N 1
ATOM 670 C CA . PRO A 1 88 ? 3.906 25.062 -8.047 1 86.62 88 PRO A CA 1
ATOM 671 C C . PRO A 1 88 ? 4.98 23.984 -8.016 1 86.62 88 PRO A C 1
ATOM 673 O O . PRO A 1 88 ? 5.969 24.109 -7.285 1 86.62 88 PRO A O 1
ATOM 676 N N . THR A 1 89 ? 4.668 22.953 -8.695 1 85.31 89 THR A N 1
ATOM 677 C CA . THR A 1 89 ? 5.629 21.844 -8.766 1 85.31 89 THR A CA 1
ATOM 678 C C . THR A 1 89 ? 5.742 21.328 -10.195 1 85.31 89 THR A C 1
ATOM 680 O O . THR A 1 89 ? 4.781 21.391 -10.969 1 85.31 89 THR A O 1
ATOM 683 N N . ILE A 1 90 ? 6.891 20.797 -10.484 1 79.94 90 ILE A N 1
ATOM 684 C CA . ILE A 1 90 ? 7.109 20.219 -11.805 1 79.94 90 ILE A CA 1
ATOM 685 C C . ILE A 1 90 ? 6.949 18.703 -11.742 1 79.94 90 ILE A C 1
ATOM 687 O O . ILE A 1 90 ? 7.082 18.016 -12.758 1 79.94 90 ILE A O 1
ATOM 691 N N . VAL A 1 91 ? 6.617 18.312 -10.633 1 78.12 91 VAL A N 1
ATOM 692 C CA . VAL A 1 91 ? 6.484 16.875 -10.445 1 78.12 91 VAL A CA 1
ATOM 693 C C . VAL A 1 91 ? 5.238 16.375 -11.172 1 78.12 91 VAL A C 1
ATOM 695 O O . VAL A 1 91 ? 4.184 17 -11.125 1 78.12 91 VAL A O 1
ATOM 698 N N . MET A 1 92 ? 5.383 15.242 -11.906 1 80.06 92 MET A N 1
ATOM 699 C CA . MET A 1 92 ? 4.25 14.531 -12.492 1 80.06 92 MET A CA 1
ATOM 700 C C . MET A 1 92 ? 3.955 13.242 -11.727 1 80.06 92 MET A C 1
ATOM 702 O O . MET A 1 92 ? 4.875 12.523 -11.328 1 80.06 92 MET A O 1
ATOM 706 N N . LEU A 1 93 ? 2.666 13.156 -11.516 1 78.44 93 LEU A N 1
ATOM 707 C CA . LEU A 1 93 ? 2.238 11.953 -10.805 1 78.44 93 LEU A CA 1
ATOM 708 C C . LEU A 1 93 ? 1.866 10.844 -11.781 1 78.44 93 LEU A C 1
ATOM 710 O O . LEU A 1 93 ? 1.094 11.07 -12.719 1 78.44 93 LEU A O 1
ATOM 714 N N . GLN A 1 94 ? 2.555 9.758 -11.602 1 72.88 94 GLN A N 1
ATOM 715 C CA . GLN A 1 94 ? 2.131 8.586 -12.359 1 72.88 94 GLN A CA 1
ATOM 716 C C . GLN A 1 94 ? 1.104 7.77 -11.578 1 72.88 94 GLN A C 1
ATOM 718 O O . GLN A 1 94 ? 1.339 7.41 -10.422 1 72.88 94 GLN A O 1
ATOM 723 N N . LEU A 1 95 ? 0.037 7.469 -12.203 1 67.31 95 LEU A N 1
ATOM 724 C CA . LEU A 1 95 ? -1.054 6.727 -11.578 1 67.31 95 LEU A CA 1
ATOM 725 C C . LEU A 1 95 ? -0.876 5.227 -11.781 1 67.31 95 LEU A C 1
ATOM 727 O O . LEU A 1 95 ? 0.068 4.793 -12.445 1 67.31 95 LEU A O 1
ATOM 731 N N . ALA A 1 96 ? -1.747 4.441 -11.148 1 62.81 96 ALA A N 1
ATOM 732 C CA . ALA A 1 96 ? -1.645 2.984 -11.188 1 62.81 96 ALA A CA 1
ATOM 733 C C . ALA A 1 96 ? -1.742 2.463 -12.617 1 62.81 96 ALA A C 1
ATOM 735 O O . ALA A 1 96 ? -1.119 1.455 -12.961 1 62.81 96 ALA A O 1
ATOM 736 N N . ASP A 1 97 ? -2.498 3.139 -13.5 1 60.62 97 ASP A N 1
ATOM 737 C CA . ASP A 1 97 ? -2.646 2.719 -14.883 1 60.62 97 ASP A CA 1
ATOM 738 C C . ASP A 1 97 ? -1.526 3.287 -15.758 1 60.62 97 ASP A C 1
ATOM 740 O O . ASP A 1 97 ? -1.601 3.238 -16.984 1 60.62 97 ASP A O 1
ATOM 744 N N . ARG A 1 98 ? -0.628 3.998 -15.094 1 65.19 98 ARG A N 1
ATOM 745 C CA . ARG A 1 98 ? 0.59 4.516 -15.711 1 65.19 98 ARG A CA 1
ATOM 746 C C . ARG A 1 98 ? 0.313 5.812 -16.453 1 65.19 98 ARG A C 1
ATOM 748 O O . ARG A 1 98 ? 1.152 6.277 -17.234 1 65.19 98 ARG A O 1
ATOM 755 N N . SER A 1 99 ? -0.841 6.355 -16.312 1 65.44 99 SER A N 1
ATOM 756 C CA . SER A 1 99 ? -1.088 7.703 -16.812 1 65.44 99 SER A CA 1
ATOM 757 C C . SER A 1 99 ? -0.45 8.758 -15.922 1 65.44 99 SER A C 1
ATOM 759 O O . SER A 1 99 ? -0.132 8.477 -14.758 1 65.44 99 SER A O 1
ATOM 761 N N . TYR A 1 100 ? -0.264 9.922 -16.594 1 73.56 100 TYR A N 1
ATOM 762 C CA . TYR A 1 100 ? 0.387 10.992 -15.852 1 73.56 100 TYR A CA 1
ATOM 763 C C . TYR A 1 100 ? -0.578 12.148 -15.594 1 73.56 100 TYR A C 1
ATOM 765 O O . TYR A 1 100 ? -1.384 12.492 -16.453 1 73.56 100 TYR A O 1
ATOM 773 N N . VAL A 1 101 ? -0.502 12.656 -14.422 1 77.25 101 VAL A N 1
ATOM 774 C CA . VAL A 1 101 ? -1.309 13.82 -14.07 1 77.25 101 VAL A CA 1
ATOM 775 C C . VAL A 1 101 ? -0.429 14.875 -13.406 1 77.25 101 VAL A C 1
ATOM 777 O O . VAL A 1 101 ? 0.484 14.547 -12.648 1 77.25 101 VAL A O 1
ATOM 780 N N . GLN A 1 102 ? -0.786 16.109 -13.734 1 84.69 102 GLN A N 1
ATOM 781 C CA . GLN A 1 102 ? -0.083 17.234 -13.117 1 84.69 102 GLN A CA 1
ATOM 782 C C . GLN A 1 102 ? -0.779 17.688 -11.836 1 84.69 102 GLN A C 1
ATOM 784 O O . GLN A 1 102 ? -1.955 18.047 -11.859 1 84.69 102 GLN A O 1
ATOM 789 N N . PRO A 1 103 ? -0.042 17.672 -10.75 1 87.62 103 PRO A N 1
ATOM 790 C CA . PRO A 1 103 ? -0.652 18.203 -9.531 1 87.62 103 PRO A CA 1
ATOM 791 C C . PRO A 1 103 ? -0.874 19.719 -9.594 1 87.62 103 PRO A C 1
ATOM 793 O O . PRO A 1 103 ? -0.218 20.406 -10.375 1 87.62 103 PRO A O 1
ATOM 796 N N . GLU A 1 104 ? -1.807 20.203 -8.828 1 90.75 104 GLU A N 1
ATOM 797 C CA . GLU A 1 104 ? -2.041 21.625 -8.688 1 90.75 104 GLU A CA 1
ATOM 798 C C . GLU A 1 104 ? -0.86 22.328 -8.008 1 90.75 104 GLU A C 1
ATOM 800 O O . GLU A 1 104 ? -0.572 23.484 -8.281 1 90.75 104 GLU A O 1
ATOM 805 N N . GLY A 1 105 ? -0.283 21.609 -7.133 1 92.25 105 GLY A N 1
ATOM 806 C CA . GLY A 1 105 ? 0.851 22.125 -6.383 1 92.25 105 GLY A CA 1
ATOM 807 C C . GLY A 1 105 ? 1.248 21.234 -5.219 1 92.25 105 GLY A C 1
ATOM 808 O O . GLY A 1 105 ? 0.8 20.094 -5.125 1 92.25 105 GLY A O 1
ATOM 809 N N . LYS A 1 106 ? 2.209 21.75 -4.574 1 93.19 106 LYS A N 1
ATOM 810 C CA . LYS A 1 106 ? 2.717 21.062 -3.396 1 93.19 106 LYS A CA 1
ATOM 811 C C . LYS A 1 106 ? 2.596 21.922 -2.148 1 93.19 106 LYS A C 1
ATOM 813 O O . LYS A 1 106 ? 2.791 23.141 -2.213 1 93.19 106 LYS A O 1
ATOM 818 N N . ILE A 1 107 ? 2.215 21.344 -1.039 1 92.44 107 ILE A N 1
ATOM 819 C CA . ILE A 1 107 ? 2.215 22 0.261 1 92.44 107 ILE A CA 1
ATOM 820 C C . ILE A 1 107 ? 3.121 21.234 1.228 1 92.44 107 ILE A C 1
ATOM 822 O O . ILE A 1 107 ? 3.164 20 1.205 1 92.44 107 ILE A O 1
ATOM 826 N N . GLU A 1 108 ? 3.863 21.969 1.983 1 89.69 108 GLU A N 1
ATOM 827 C CA . GLU A 1 108 ? 4.906 21.344 2.793 1 89.69 108 GLU A CA 1
ATOM 828 C C . GLU A 1 108 ? 4.66 21.562 4.281 1 89.69 108 GLU A C 1
ATOM 830 O O . GLU A 1 108 ? 4.062 22.578 4.672 1 89.69 108 GLU A O 1
ATOM 835 N N . ASP A 1 109 ? 5.098 20.562 5.086 1 88.88 109 ASP A N 1
ATOM 836 C CA . ASP A 1 109 ? 5.145 20.641 6.543 1 88.88 109 ASP A CA 1
ATOM 837 C C . ASP A 1 109 ? 3.75 20.828 7.129 1 88.88 109 ASP A C 1
ATOM 839 O O . ASP A 1 109 ? 3.551 21.672 8.008 1 88.88 109 ASP A O 1
ATOM 843 N N . ILE A 1 110 ? 2.811 20.125 6.531 1 92.5 110 ILE A N 1
ATOM 844 C CA . ILE A 1 110 ? 1.458 20.078 7.078 1 92.5 110 ILE A CA 1
ATOM 845 C C . ILE A 1 110 ? 1.411 19.141 8.273 1 92.5 110 ILE A C 1
ATOM 847 O O . ILE A 1 110 ? 1.89 18 8.195 1 92.5 110 ILE A O 1
ATOM 851 N N . LEU A 1 111 ? 0.889 19.625 9.328 1 91.31 111 LEU A N 1
ATOM 852 C CA . LEU A 1 111 ? 0.831 18.797 10.531 1 91.31 111 LEU A CA 1
ATOM 853 C C . LEU A 1 111 ? -0.388 17.891 10.5 1 91.31 111 LEU A C 1
ATOM 855 O O . LEU A 1 111 ? -1.523 18.359 10.406 1 91.31 111 LEU A O 1
ATOM 859 N N . VAL A 1 112 ? -0.162 16.609 10.555 1 94.19 112 VAL A N 1
ATOM 860 C CA . VAL A 1 112 ? -1.194 15.578 10.562 1 94.19 112 VAL A CA 1
ATOM 861 C C . VAL A 1 112 ? -1.236 14.898 11.93 1 94.19 112 VAL A C 1
ATOM 863 O O . VAL A 1 112 ? -0.23 14.352 12.391 1 94.19 112 VAL A O 1
ATOM 866 N N . ARG A 1 113 ? -2.355 14.922 12.5 1 93.56 113 ARG A N 1
ATOM 867 C CA . ARG A 1 113 ? -2.506 14.25 13.789 1 93.56 113 ARG A CA 1
ATOM 868 C C . ARG A 1 113 ? -3.156 12.883 13.617 1 93.56 113 ARG A C 1
ATOM 870 O O . ARG A 1 113 ? -4.199 12.758 12.969 1 93.56 113 ARG A O 1
ATOM 877 N N . VAL A 1 114 ? -2.557 11.93 14.148 1 94.88 114 VAL A N 1
ATOM 878 C CA . VAL A 1 114 ? -3.094 10.578 14.273 1 94.88 114 VAL A CA 1
ATOM 879 C C . VAL A 1 114 ? -3.09 10.156 15.742 1 94.88 114 VAL A C 1
ATOM 881 O O . VAL A 1 114 ? -2.029 9.922 16.328 1 94.88 114 VAL A O 1
ATOM 884 N N . ASP A 1 115 ? -4.375 10.047 16.281 1 93.06 115 ASP A N 1
ATOM 885 C CA . ASP A 1 115 ? -4.488 9.781 17.703 1 93.06 115 ASP A CA 1
ATOM 886 C C . ASP A 1 115 ? -3.705 10.812 18.516 1 93.06 115 ASP A C 1
ATOM 888 O O . ASP A 1 115 ? -3.934 12.016 18.391 1 93.06 115 ASP A O 1
ATOM 892 N N . LYS A 1 116 ? -2.672 10.398 19.312 1 91.81 116 LYS A N 1
ATOM 893 C CA . LYS A 1 116 ? -1.939 11.336 20.156 1 91.81 116 LYS A CA 1
ATOM 894 C C . LYS A 1 116 ? -0.702 11.875 19.438 1 91.81 116 LYS A C 1
ATOM 896 O O . LYS A 1 116 ? -0.034 12.781 19.938 1 91.81 116 LYS A O 1
ATOM 901 N N . PHE A 1 117 ? -0.375 11.375 18.297 1 94 117 PHE A N 1
ATOM 902 C CA . PHE A 1 117 ? 0.854 11.766 17.609 1 94 117 PHE A CA 1
ATOM 903 C C . PHE A 1 117 ? 0.578 12.828 16.562 1 94 117 PHE A C 1
ATOM 905 O O . PHE A 1 117 ? -0.488 12.836 15.938 1 94 117 PHE A O 1
ATOM 912 N N . ILE A 1 118 ? 1.543 13.695 16.328 1 92.94 118 ILE A N 1
ATOM 913 C CA . ILE A 1 118 ? 1.51 14.695 15.266 1 92.94 118 ILE A CA 1
ATOM 914 C C . ILE A 1 118 ? 2.732 14.531 14.367 1 92.94 118 ILE A C 1
ATOM 916 O O . ILE A 1 118 ? 3.867 14.5 14.852 1 92.94 118 ILE A O 1
ATOM 920 N N . PHE A 1 119 ? 2.51 14.438 13.094 1 94.44 119 PHE A N 1
ATOM 921 C CA . PHE A 1 119 ? 3.568 14.234 12.117 1 94.44 119 PHE A CA 1
ATOM 922 C C . PHE A 1 119 ? 3.547 15.336 11.062 1 94.44 119 PHE A C 1
ATOM 924 O O . PHE A 1 119 ? 2.479 15.734 10.594 1 94.44 119 PHE A O 1
ATOM 931 N N . PRO A 1 120 ? 4.688 15.82 10.703 1 93.81 120 PRO A N 1
ATOM 932 C CA . PRO A 1 120 ? 4.73 16.672 9.508 1 93.81 120 PRO A CA 1
ATOM 933 C C . PRO A 1 120 ? 4.668 15.875 8.211 1 93.81 120 PRO A C 1
ATOM 935 O O . PRO A 1 120 ? 5.215 14.773 8.133 1 93.81 120 PRO A O 1
ATOM 938 N N . ALA A 1 121 ? 4.031 16.438 7.281 1 94.69 121 ALA A N 1
ATOM 939 C CA . ALA A 1 121 ? 3.945 15.773 5.98 1 94.69 121 ALA A CA 1
ATOM 940 C C . ALA A 1 121 ? 3.859 16.797 4.848 1 94.69 121 ALA A C 1
ATOM 942 O O . ALA A 1 121 ? 3.264 17.859 5.012 1 94.69 121 ALA A O 1
ATOM 943 N N . ASP A 1 122 ? 4.504 16.484 3.76 1 92.62 122 ASP A N 1
ATOM 944 C CA . ASP A 1 122 ? 4.305 17.203 2.508 1 92.62 122 ASP A CA 1
ATOM 945 C C . ASP A 1 122 ? 3.223 16.531 1.657 1 92.62 122 ASP A C 1
ATOM 947 O O . ASP A 1 122 ? 3.16 15.312 1.568 1 92.62 122 ASP A O 1
ATOM 951 N N . PHE A 1 123 ? 2.381 17.344 1.068 1 93.31 123 PHE A N 1
ATOM 952 C CA . PHE A 1 123 ? 1.32 16.797 0.226 1 93.31 123 PHE A CA 1
ATOM 953 C C . PHE A 1 123 ? 1.412 17.359 -1.188 1 93.31 123 PHE A C 1
ATOM 955 O O . PHE A 1 123 ? 1.731 18.547 -1.375 1 93.31 123 PHE A O 1
ATOM 962 N N . LEU A 1 124 ? 1.18 16.531 -2.109 1 91.25 124 LEU A N 1
ATOM 963 C CA . LEU A 1 124 ? 0.773 17 -3.426 1 91.25 124 LEU A CA 1
ATOM 964 C C . LEU A 1 124 ? -0.734 17.234 -3.482 1 91.25 124 LEU A C 1
ATOM 966 O O . LEU A 1 124 ? -1.507 16.406 -2.975 1 91.25 124 LEU A O 1
ATOM 970 N N . VAL A 1 125 ? -1.074 18.312 -4.055 1 92.44 125 VAL A N 1
ATOM 971 C CA . VAL A 1 125 ? -2.486 18.656 -4.203 1 92.44 125 VAL A CA 1
ATOM 972 C C . VAL A 1 125 ? -2.953 18.297 -5.617 1 92.44 125 VAL A C 1
ATOM 974 O O . VAL A 1 125 ? -2.367 18.766 -6.602 1 92.44 125 VAL A O 1
ATOM 977 N N . LEU A 1 126 ? -4.008 17.5 -5.656 1 88.25 126 LEU A N 1
ATOM 978 C CA . LEU A 1 126 ? -4.516 17.062 -6.949 1 88.25 126 LEU A CA 1
ATOM 979 C C . LEU A 1 126 ? -5.977 17.453 -7.125 1 88.25 126 LEU A C 1
ATOM 981 O O . LEU A 1 126 ? -6.777 17.328 -6.195 1 88.25 126 LEU A O 1
ATOM 985 N N . ASP A 1 127 ? -6.266 17.891 -8.359 1 86.38 127 ASP A N 1
ATOM 986 C CA . ASP A 1 127 ? -7.664 18.125 -8.703 1 86.38 127 ASP A CA 1
ATOM 987 C C . ASP A 1 127 ? -8.344 16.828 -9.141 1 86.38 127 ASP A C 1
ATOM 989 O O . ASP A 1 127 ? -8.312 16.469 -10.32 1 86.38 127 ASP A O 1
ATOM 993 N N . CYS A 1 128 ? -8.93 16.125 -8.156 1 79.38 128 CYS A N 1
ATOM 994 C CA . CYS A 1 128 ? -9.586 14.844 -8.406 1 79.38 128 CYS A CA 1
ATOM 995 C C . CYS A 1 128 ? -10.82 14.68 -7.523 1 79.38 128 CYS A C 1
ATOM 997 O O . CYS A 1 128 ? -11.039 15.477 -6.605 1 79.38 128 CYS A O 1
ATOM 999 N N . GLU A 1 129 ? -11.555 13.688 -7.914 1 77.56 129 GLU A N 1
ATOM 1000 C CA . GLU A 1 129 ? -12.711 13.375 -7.082 1 77.56 129 GLU A CA 1
ATOM 1001 C C . GLU A 1 129 ? -12.281 12.867 -5.707 1 77.56 129 GLU A C 1
ATOM 1003 O O . GLU A 1 129 ? -11.312 12.109 -5.594 1 77.56 129 GLU A O 1
ATOM 1008 N N . VAL A 1 130 ? -13.031 13.289 -4.758 1 78.94 130 VAL A N 1
ATOM 1009 C CA . VAL A 1 130 ? -12.719 12.938 -3.375 1 78.94 130 VAL A CA 1
ATOM 1010 C C . VAL A 1 130 ? -13.32 11.57 -3.039 1 78.94 130 VAL A C 1
ATOM 1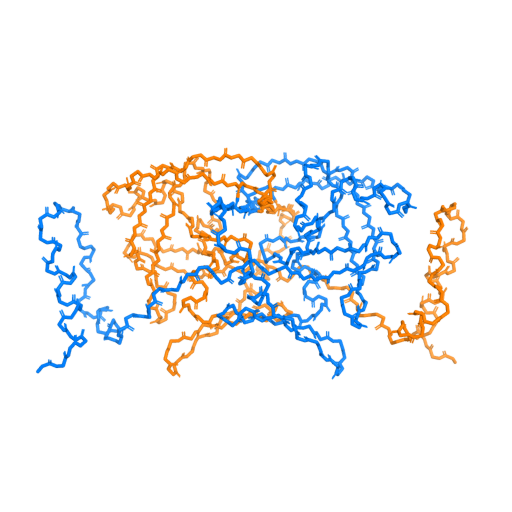012 O O . VAL A 1 130 ? -14.477 11.297 -3.373 1 78.94 130 VAL A O 1
ATOM 1015 N N . ASP A 1 131 ? -12.445 10.758 -2.506 1 78.75 131 ASP A N 1
ATOM 1016 C CA . ASP A 1 131 ? -12.977 9.578 -1.827 1 78.75 131 ASP A CA 1
ATOM 1017 C C . ASP A 1 131 ? -13.492 9.93 -0.435 1 78.75 131 ASP A C 1
ATOM 1019 O O . ASP A 1 131 ? -12.703 10.172 0.483 1 78.75 131 ASP A O 1
ATOM 1023 N N . GLU A 1 132 ? -14.727 9.867 -0.296 1 80.62 132 GLU A N 1
ATOM 1024 C CA . GLU A 1 132 ? -15.328 10.328 0.95 1 80.62 132 GLU A CA 1
ATOM 1025 C C . GLU A 1 132 ? -14.906 9.453 2.125 1 80.62 132 GLU A C 1
ATOM 1027 O O . GLU A 1 132 ? -14.883 9.906 3.27 1 80.62 132 GLU A O 1
ATOM 1032 N N . ASN A 1 133 ? -14.648 8.234 1.854 1 82.06 133 ASN A N 1
ATOM 1033 C CA . ASN A 1 133 ? -14.266 7.324 2.928 1 82.06 133 ASN A CA 1
ATOM 1034 C C . ASN A 1 133 ? -12.844 7.598 3.412 1 82.06 133 ASN A C 1
ATOM 1036 O O . ASN A 1 133 ? -12.547 7.43 4.594 1 82.06 133 ASN A O 1
ATOM 1040 N N . ALA A 1 134 ? -12.039 8 2.518 1 87.88 134 ALA A N 1
ATOM 1041 C CA . ALA A 1 134 ? -10.656 8.328 2.834 1 87.88 134 ALA A CA 1
ATOM 1042 C C . ALA A 1 134 ? -10.109 9.383 1.878 1 87.88 134 ALA A C 1
ATOM 1044 O O . ALA A 1 134 ? -9.406 9.062 0.918 1 87.88 134 ALA A O 1
ATOM 1045 N N . PRO A 1 135 ? -10.336 10.602 2.191 1 87.75 135 PRO A N 1
ATOM 1046 C CA . PRO A 1 135 ? -10.008 11.672 1.249 1 87.75 135 PRO A CA 1
ATOM 1047 C C . PRO A 1 135 ? -8.5 11.883 1.096 1 87.75 135 PRO A C 1
ATOM 1049 O O . PRO A 1 135 ? -8.047 12.391 0.065 1 87.75 135 PRO A O 1
ATOM 1052 N N . ILE A 1 136 ? -7.789 11.508 2.074 1 91.56 136 ILE A N 1
ATOM 1053 C CA . ILE A 1 136 ? -6.352 11.75 2.107 1 91.56 136 ILE A CA 1
ATOM 1054 C C . ILE A 1 136 ? -5.598 10.438 1.944 1 91.56 136 ILE A C 1
ATOM 1056 O O . ILE A 1 136 ? -6.016 9.406 2.477 1 91.56 136 ILE A O 1
ATOM 1060 N N . ILE A 1 137 ? -4.551 10.531 1.162 1 91.06 137 ILE A N 1
ATOM 1061 C CA . ILE A 1 137 ? -3.666 9.375 1.063 1 91.06 137 ILE A CA 1
ATOM 1062 C C . ILE A 1 137 ? -2.357 9.664 1.798 1 91.06 137 ILE A C 1
ATOM 1064 O O . ILE A 1 137 ? -1.713 10.688 1.556 1 91.06 137 ILE A O 1
ATOM 1068 N N . LEU A 1 138 ? -2.037 8.852 2.674 1 94.69 138 LEU A N 1
ATOM 1069 C CA . LEU A 1 138 ? -0.744 8.875 3.348 1 94.69 138 LEU A CA 1
ATOM 1070 C C . LEU A 1 138 ? 0.161 7.766 2.818 1 94.69 138 LEU A C 1
ATOM 1072 O O . LEU A 1 138 ? -0.089 6.582 3.061 1 94.69 138 LEU A O 1
ATOM 1076 N N . GLY A 1 139 ? 1.202 8.133 2.113 1 94.19 139 GLY A N 1
ATOM 1077 C CA . GLY A 1 139 ? 2.082 7.184 1.452 1 94.19 139 GLY A CA 1
ATOM 1078 C C . GLY A 1 139 ? 3.266 6.773 2.309 1 94.19 139 GLY A C 1
ATOM 1079 O O . GLY A 1 139 ? 3.268 6.992 3.521 1 94.19 139 GLY A O 1
ATOM 1080 N N . ARG A 1 140 ? 4.23 6.238 1.659 1 94.12 140 ARG A N 1
ATOM 1081 C CA . ARG A 1 140 ? 5.379 5.605 2.301 1 94.12 140 ARG A CA 1
ATOM 1082 C C . ARG A 1 140 ? 6.184 6.617 3.107 1 94.12 140 ARG A C 1
ATOM 1084 O O . ARG A 1 140 ? 6.625 6.324 4.219 1 94.12 140 ARG A O 1
ATOM 1091 N N . PRO A 1 141 ? 6.414 7.875 2.635 1 94.31 141 PRO A N 1
ATOM 1092 C CA . PRO A 1 141 ? 7.195 8.812 3.445 1 94.31 141 PRO A CA 1
ATOM 1093 C C . PRO A 1 141 ? 6.555 9.094 4.805 1 94.31 141 PRO A C 1
ATOM 1095 O O . PRO A 1 141 ? 7.25 9.133 5.82 1 94.31 141 PRO A O 1
ATOM 1098 N N . PHE A 1 142 ? 5.266 9.305 4.766 1 96.81 142 PHE A N 1
ATOM 1099 C CA . PHE A 1 142 ? 4.559 9.555 6.02 1 96.81 142 PHE A CA 1
ATOM 1100 C C . PHE A 1 142 ? 4.641 8.336 6.938 1 96.81 142 PHE A C 1
ATOM 1102 O O . PHE A 1 142 ? 4.914 8.477 8.133 1 96.81 142 PHE A O 1
ATOM 1109 N N . LEU A 1 143 ? 4.41 7.215 6.363 1 97.5 143 LEU A N 1
ATOM 1110 C CA . LEU A 1 143 ? 4.426 5.98 7.141 1 97.5 143 LEU A CA 1
ATOM 1111 C C . LEU A 1 143 ? 5.816 5.707 7.703 1 97.5 143 LEU A C 1
ATOM 1113 O O . LEU A 1 143 ? 5.953 5.191 8.812 1 97.5 143 LEU A O 1
ATOM 1117 N N . ALA A 1 144 ? 6.812 6.035 6.926 1 96.12 144 ALA A N 1
ATOM 1118 C CA . ALA A 1 144 ? 8.18 5.902 7.414 1 96.12 144 ALA A CA 1
ATOM 1119 C C . ALA A 1 144 ? 8.445 6.852 8.578 1 96.12 144 ALA A C 1
ATOM 1121 O O . ALA A 1 144 ? 9.078 6.473 9.562 1 96.12 144 ALA A O 1
ATOM 1122 N N . THR A 1 145 ? 7.977 8.062 8.43 1 96.38 145 THR A N 1
ATOM 1123 C CA . THR A 1 145 ? 8.125 9.062 9.484 1 96.38 145 THR A CA 1
ATOM 1124 C C . THR A 1 145 ? 7.5 8.562 10.789 1 96.38 145 THR A C 1
ATOM 1126 O O . THR A 1 145 ? 8.047 8.789 11.867 1 96.38 145 THR A O 1
ATOM 1129 N N . GLY A 1 146 ? 6.383 7.867 10.648 1 97.12 146 GLY A N 1
ATOM 1130 C CA . GLY A 1 146 ? 5.691 7.312 11.797 1 97.12 146 GLY A CA 1
ATOM 1131 C C . GLY A 1 146 ? 6.266 5.988 12.258 1 97.12 146 GLY A C 1
ATOM 1132 O O . GLY A 1 146 ? 5.691 5.324 13.125 1 97.12 146 GLY A O 1
ATOM 1133 N N . ARG A 1 147 ? 7.332 5.586 11.633 1 97.31 147 ARG A N 1
ATOM 1134 C CA . ARG A 1 147 ? 7.926 4.293 11.953 1 97.31 147 ARG A CA 1
ATOM 1135 C C . ARG A 1 147 ? 6.863 3.199 12.008 1 97.31 147 ARG A C 1
ATOM 1137 O O . ARG A 1 147 ? 6.809 2.43 12.969 1 97.31 147 ARG A O 1
ATOM 1144 N N . THR A 1 148 ? 6.133 3.104 11.062 1 97.5 148 THR A N 1
ATOM 1145 C CA . THR A 1 148 ? 4.91 2.309 11.039 1 97.5 148 THR A CA 1
ATOM 1146 C C . THR A 1 148 ? 5.23 0.835 10.805 1 97.5 148 THR A C 1
ATOM 1148 O O . THR A 1 148 ? 6.066 0.501 9.969 1 97.5 148 THR A O 1
ATOM 1151 N N . VAL A 1 149 ? 4.617 0.002 11.602 1 97.88 149 VAL A N 1
ATOM 1152 C CA . VAL A 1 149 ? 4.602 -1.44 11.375 1 97.88 149 VAL A CA 1
ATOM 1153 C C . VAL A 1 149 ? 3.176 -1.906 11.094 1 97.88 149 VAL A C 1
ATOM 1155 O O . VAL A 1 149 ? 2.25 -1.581 11.844 1 97.88 149 VAL A O 1
ATOM 1158 N N . ILE A 1 150 ? 3.049 -2.645 10.047 1 97.44 150 ILE A N 1
ATOM 1159 C CA . ILE A 1 150 ? 1.728 -3.08 9.609 1 97.44 150 ILE A CA 1
ATOM 1160 C C . ILE A 1 150 ? 1.641 -4.605 9.672 1 97.44 150 ILE A C 1
ATOM 1162 O O . ILE A 1 150 ? 2.463 -5.305 9.07 1 97.44 150 ILE A O 1
ATOM 1166 N N . ASP A 1 151 ? 0.774 -5.09 10.398 1 97.25 151 ASP A N 1
ATOM 1167 C CA . ASP A 1 151 ? 0.387 -6.5 10.375 1 97.25 151 ASP A CA 1
ATOM 1168 C C . ASP A 1 151 ? -0.846 -6.715 9.492 1 97.25 151 ASP A C 1
ATOM 1170 O O . ASP A 1 151 ? -1.97 -6.434 9.914 1 97.25 151 ASP A O 1
ATOM 1174 N N . VAL A 1 152 ? -0.65 -7.211 8.336 1 96.62 152 VAL A N 1
ATOM 1175 C CA . VAL A 1 152 ? -1.708 -7.246 7.328 1 96.62 152 VAL A CA 1
ATOM 1176 C C . VAL A 1 152 ? -2.77 -8.266 7.73 1 96.62 152 VAL A C 1
ATOM 1178 O O . VAL A 1 152 ? -3.967 -8.016 7.582 1 96.62 152 VAL A O 1
ATOM 1181 N N . GLU A 1 153 ? -2.377 -9.367 8.219 1 94.56 153 GLU A N 1
ATOM 1182 C CA . GLU A 1 153 ? -3.324 -10.414 8.609 1 94.56 153 GLU A CA 1
ATOM 1183 C C . GLU A 1 153 ? -4.266 -9.922 9.703 1 94.56 153 GLU A C 1
ATOM 1185 O O . GLU A 1 153 ? -5.473 -10.164 9.648 1 94.56 153 GLU A O 1
ATOM 1190 N N . LYS A 1 154 ? -3.723 -9.242 10.617 1 93.56 154 LYS A N 1
ATOM 1191 C CA . LYS A 1 154 ? -4.5 -8.812 11.773 1 93.56 154 LYS A CA 1
ATOM 1192 C C . LYS A 1 154 ? -5.219 -7.492 11.492 1 93.56 154 LYS A C 1
ATOM 1194 O O . LYS A 1 154 ? -6.078 -7.07 12.266 1 93.56 154 LYS A O 1
ATOM 1199 N N . GLY A 1 155 ? -4.828 -6.863 10.406 1 93.44 155 GLY A N 1
ATOM 1200 C CA . GLY A 1 155 ? -5.387 -5.551 10.117 1 93.44 155 GLY A CA 1
ATOM 1201 C C . GLY A 1 155 ? -4.965 -4.492 11.125 1 93.44 155 GLY A C 1
ATOM 1202 O O . GLY A 1 155 ? -5.77 -3.643 11.508 1 93.44 155 GLY A O 1
ATOM 1203 N N . GLU A 1 156 ? -3.738 -4.598 11.586 1 95.25 156 GLU A N 1
ATOM 1204 C CA . GLU A 1 156 ? -3.244 -3.691 12.617 1 95.25 156 GLU A CA 1
ATOM 1205 C C . GLU A 1 156 ? -2.123 -2.803 12.086 1 95.25 156 GLU A C 1
ATOM 1207 O O . GLU A 1 156 ? -1.239 -3.273 11.367 1 95.25 156 GLU A O 1
ATOM 1212 N N . LEU A 1 157 ? -2.217 -1.595 12.43 1 96.38 157 LEU A N 1
ATOM 1213 C CA . LEU A 1 157 ? -1.194 -0.604 12.117 1 96.38 157 LEU A CA 1
ATOM 1214 C C . LEU A 1 157 ? -0.64 0.028 13.391 1 96.38 157 LEU A C 1
ATOM 1216 O O . LEU A 1 157 ? -1.396 0.566 14.203 1 96.38 157 LEU A O 1
ATOM 1220 N N . THR A 1 158 ? 0.663 -0.061 13.586 1 97.5 158 THR A N 1
ATOM 1221 C CA . THR A 1 158 ? 1.324 0.522 14.75 1 97.5 158 THR A CA 1
ATOM 1222 C C . THR A 1 158 ? 2.238 1.671 14.328 1 97.5 158 THR A C 1
ATOM 1224 O O . THR A 1 158 ? 3.066 1.517 13.43 1 97.5 158 THR A O 1
ATOM 1227 N N . MET A 1 159 ? 2.076 2.748 14.938 1 97 159 MET A N 1
ATOM 1228 C CA . MET A 1 159 ? 2.967 3.891 14.75 1 97 159 MET A CA 1
ATOM 1229 C C . MET A 1 159 ? 3.736 4.199 16.031 1 97 159 MET A C 1
ATOM 1231 O O . MET A 1 159 ? 3.223 3.994 17.125 1 97 159 MET A O 1
ATOM 1235 N N . ARG A 1 160 ? 4.91 4.727 15.789 1 96.12 160 ARG A N 1
ATOM 1236 C CA . ARG A 1 160 ? 5.781 4.961 16.938 1 96.12 160 ARG A CA 1
ATOM 1237 C C . ARG A 1 160 ? 6.43 6.34 16.859 1 96.12 160 ARG A C 1
ATOM 1239 O O . ARG A 1 160 ? 6.832 6.785 15.781 1 96.12 160 ARG A O 1
ATOM 1246 N N . VAL A 1 161 ? 6.473 6.965 17.938 1 92.62 161 VAL A N 1
ATOM 1247 C CA . VAL A 1 161 ? 7.227 8.195 18.156 1 92.62 161 VAL A CA 1
ATOM 1248 C C . VAL A 1 161 ? 8.016 8.094 19.469 1 92.62 161 VAL A C 1
ATOM 1250 O O . VAL A 1 161 ? 7.434 7.914 20.531 1 92.62 161 VAL A O 1
ATOM 1253 N N . ASN A 1 162 ? 9.359 8.164 19.281 1 89.62 162 ASN A N 1
ATOM 1254 C CA . ASN A 1 162 ? 10.211 7.949 20.453 1 89.62 162 ASN A CA 1
ATOM 1255 C C . ASN A 1 162 ? 9.875 6.641 21.156 1 89.62 162 ASN A C 1
ATOM 1257 O O . ASN A 1 162 ? 9.891 5.57 20.547 1 89.62 162 ASN A O 1
ATOM 1261 N N . ASP A 1 163 ? 9.523 6.707 22.375 1 90.12 163 ASP A N 1
ATOM 1262 C CA . ASP A 1 163 ? 9.297 5.477 23.125 1 90.12 163 ASP A CA 1
ATOM 1263 C C . ASP A 1 163 ? 7.801 5.176 23.25 1 90.12 163 ASP A C 1
ATOM 1265 O O . ASP A 1 163 ? 7.406 4.227 23.922 1 90.12 163 ASP A O 1
ATOM 1269 N N . GLN A 1 164 ? 7.023 5.91 22.594 1 94.5 164 GLN A N 1
ATOM 1270 C CA . GLN A 1 164 ? 5.578 5.707 22.641 1 94.5 164 GLN A CA 1
ATOM 1271 C C . GLN A 1 164 ? 5.07 5.07 21.344 1 94.5 164 GLN A C 1
ATOM 1273 O O . GLN A 1 164 ? 5.711 5.18 20.297 1 94.5 164 GLN A O 1
ATOM 1278 N N . GLN A 1 165 ? 3.969 4.34 21.5 1 96.25 165 GLN A N 1
ATOM 1279 C CA . GLN A 1 165 ? 3.361 3.734 20.312 1 96.25 165 GLN A CA 1
ATOM 1280 C C . GLN A 1 165 ? 1.84 3.826 20.375 1 96.25 165 GLN A C 1
ATOM 1282 O O . GLN A 1 165 ? 1.259 3.93 21.453 1 96.25 165 GLN A O 1
ATOM 1287 N N . ILE A 1 166 ? 1.209 3.85 19.234 1 95.5 166 ILE A N 1
ATOM 1288 C CA . ILE A 1 166 ? -0.232 3.678 19.094 1 95.5 166 ILE A CA 1
ATOM 1289 C C . ILE A 1 166 ? -0.517 2.502 18.156 1 95.5 166 ILE A C 1
ATOM 1291 O O . ILE A 1 166 ? 0.247 2.244 17.219 1 95.5 166 ILE A O 1
ATOM 1295 N N . LYS A 1 167 ? -1.573 1.825 18.422 1 95.38 167 LYS A N 1
ATOM 1296 C CA . LYS A 1 167 ? -2.049 0.712 17.609 1 95.38 167 LYS A CA 1
ATOM 1297 C C . LYS A 1 167 ? -3.457 0.977 17.094 1 95.38 167 LYS A C 1
ATOM 1299 O O . LYS A 1 167 ? -4.367 1.275 17.859 1 95.38 167 LYS A O 1
ATOM 1304 N N . LEU A 1 168 ? -3.572 0.89 15.758 1 94.06 168 LEU A N 1
ATOM 1305 C CA . LEU A 1 168 ? -4.855 1.107 15.102 1 94.06 168 LEU A CA 1
ATOM 1306 C C . LEU A 1 168 ? -5.328 -0.161 14.398 1 94.06 168 LEU A C 1
ATOM 1308 O O . LEU A 1 168 ? -4.535 -0.849 13.75 1 94.06 168 LEU A O 1
ATOM 1312 N N . ASN A 1 169 ? -6.578 -0.561 14.578 1 88.81 169 ASN A N 1
ATOM 1313 C CA . ASN A 1 169 ? -7.172 -1.714 13.906 1 88.81 169 ASN A CA 1
ATOM 1314 C C . ASN A 1 169 ? -8.102 -1.287 12.781 1 88.81 169 ASN A C 1
ATOM 1316 O O . ASN A 1 169 ? -9.023 -0.494 12.992 1 88.81 169 ASN A O 1
ATOM 1320 N N . VAL A 1 170 ? -7.758 -1.749 11.625 1 75.69 170 VAL A N 1
ATOM 1321 C CA . VAL A 1 170 ? -8.547 -1.32 10.469 1 75.69 170 VAL A CA 1
ATOM 1322 C C . VAL A 1 170 ? -9.695 -2.299 10.234 1 75.69 170 VAL A C 1
ATOM 1324 O O . VAL A 1 170 ? -10.633 -1.997 9.492 1 75.69 170 VAL A O 1
ATOM 1327 N N . LEU A 1 171 ? -9.594 -3.586 10.578 1 68.62 171 LEU A N 1
ATOM 1328 C CA . LEU A 1 171 ? -10.656 -4.57 10.406 1 68.62 171 LEU A CA 1
ATOM 1329 C C . LEU A 1 171 ? -11.859 -4.227 11.281 1 68.62 171 LEU A C 1
ATOM 1331 O O . LEU A 1 171 ? -12.992 -4.582 10.953 1 68.62 171 LEU A O 1
ATOM 1335 N N . GLN A 1 172 ? -11.68 -3.77 12.273 1 54.06 172 GLN A N 1
ATOM 1336 C CA . GLN A 1 172 ? -12.828 -3.525 13.133 1 54.06 172 GLN A CA 1
ATOM 1337 C C . GLN A 1 172 ? -13.789 -2.529 12.492 1 54.06 172 GLN A C 1
ATOM 1339 O O . GLN A 1 172 ? -15 -2.584 12.727 1 54.06 172 GLN A O 1
ATOM 1344 N N . ALA A 1 173 ? -13.328 -1.758 11.625 1 40.59 173 ALA A N 1
ATOM 1345 C CA . ALA A 1 173 ? -14.281 -0.805 11.07 1 40.59 173 ALA A CA 1
ATOM 1346 C C . ALA A 1 173 ? -15.18 -1.469 10.023 1 40.59 173 ALA A C 1
ATOM 1348 O O . ALA A 1 173 ? -16.281 -0.994 9.75 1 40.59 173 ALA A O 1
ATOM 1349 N N . ILE A 1 174 ? -14.719 -2.439 9.227 1 39.62 174 ILE A N 1
ATOM 1350 C CA . ILE A 1 174 ? -15.508 -3.055 8.164 1 39.62 174 ILE A CA 1
ATOM 1351 C C . ILE A 1 174 ? -16.641 -3.871 8.773 1 39.62 174 ILE A C 1
ATOM 1353 O O . ILE A 1 174 ? -17.672 -4.105 8.117 1 39.62 174 ILE A O 1
ATOM 1357 N N . LYS A 1 175 ? -16.531 -4.512 9.805 1 37.72 175 LYS A N 1
ATOM 1358 C CA . LYS A 1 175 ? -17.672 -5.301 10.234 1 37.72 175 LYS A CA 1
ATOM 1359 C C . LYS A 1 175 ? -18.969 -4.488 10.125 1 37.72 175 LYS A C 1
ATOM 1361 O O . LYS A 1 175 ? -20.062 -5.055 10.07 1 37.72 175 LYS A O 1
ATOM 1366 N N . GLN A 1 176 ? -18.906 -3.268 10.188 1 33.41 176 GLN A N 1
ATOM 1367 C CA . GLN A 1 176 ? -20.234 -2.656 10.133 1 33.41 176 GLN A CA 1
ATOM 1368 C C . GLN A 1 176 ? -20.719 -2.525 8.695 1 33.41 176 GLN A C 1
ATOM 1370 O O . GLN A 1 176 ? -21.922 -2.482 8.445 1 33.41 176 GLN A O 1
ATOM 1375 N N . ALA A 1 177 ? -19.781 -2.186 7.762 1 32.94 177 ALA A N 1
ATOM 1376 C CA . ALA A 1 177 ? -20.297 -1.848 6.434 1 32.94 177 ALA A CA 1
ATOM 1377 C C . ALA A 1 177 ? -20.453 -3.098 5.574 1 32.94 177 ALA A C 1
ATOM 1379 O O . ALA A 1 177 ? -20.984 -3.031 4.461 1 32.94 177 ALA A O 1
ATOM 1380 N N . ASP A 1 178 ? -19.859 -4.188 5.73 1 35.19 178 ASP A N 1
ATOM 1381 C CA . ASP A 1 178 ? -19.812 -5.328 4.82 1 35.19 178 ASP A CA 1
ATOM 1382 C C . ASP A 1 178 ? -21.234 -5.801 4.461 1 35.19 178 ASP A C 1
ATOM 1384 O O . ASP A 1 178 ? -21.391 -6.715 3.646 1 35.19 178 ASP A O 1
ATOM 1388 N N . ALA A 1 179 ? -22.266 -5.531 5.188 1 31.73 179 ALA A N 1
ATOM 1389 C CA . ALA A 1 179 ? -23.484 -6.129 4.648 1 31.73 179 ALA A CA 1
ATOM 1390 C C . ALA A 1 179 ? -23.75 -5.664 3.219 1 31.73 179 ALA A C 1
ATOM 1392 O O . ALA A 1 179 ? -24.344 -6.383 2.424 1 31.73 179 ALA A O 1
ATOM 1393 N N . GLU A 1 180 ? -23.625 -4.246 2.828 1 31.12 180 GLU A N 1
ATOM 1394 C CA . GLU A 1 180 ? -24.297 -3.883 1.583 1 31.12 180 GLU A CA 1
ATOM 1395 C C . GLU A 1 180 ? -23.422 -4.211 0.373 1 31.12 180 GLU A C 1
ATOM 1397 O O . GLU A 1 180 ? -23.859 -4.898 -0.548 1 31.12 180 GLU A O 1
ATOM 1402 N N . GLU A 1 181 ? -22.859 -3.045 -0.561 1 31.61 181 GLU A N 1
ATOM 1403 C CA . GLU A 1 181 ? -22.562 -2.943 -1.985 1 31.61 181 GLU A CA 1
ATOM 1404 C C . GLU A 1 181 ? -21.109 -3.328 -2.27 1 31.61 181 GLU A C 1
ATOM 1406 O O . GLU A 1 181 ? -20.188 -2.664 -1.804 1 31.61 181 GLU A O 1
ATOM 1411 N N . GLU A 1 182 ? -20.719 -4.551 -2.396 1 31.72 182 GLU A N 1
ATOM 1412 C CA . GLU A 1 182 ? -19.391 -5.094 -2.619 1 31.72 182 GLU A CA 1
ATOM 1413 C C . GLU A 1 182 ? -18.734 -4.457 -3.844 1 31.72 182 GLU A C 1
ATOM 1415 O O . GLU A 1 182 ? -18.891 -4.941 -4.965 1 31.72 182 GLU A O 1
ATOM 1420 N N . CYS A 1 183 ? -18.797 -3.156 -4.203 1 28.36 183 CYS A N 1
ATOM 1421 C CA . CYS A 1 183 ? -18.031 -2.654 -5.336 1 28.36 183 CYS A CA 1
ATOM 1422 C C . CYS A 1 183 ? -16.547 -2.678 -5.035 1 28.36 183 CYS A C 1
ATOM 1424 O O . CYS A 1 183 ? -16.078 -2.047 -4.082 1 28.36 183 CYS A O 1
ATOM 1426 N N . LYS A 1 184 ? -15.836 -3.752 -5.328 1 31.11 184 LYS A N 1
ATOM 1427 C CA . LYS A 1 184 ? -14.406 -3.971 -5.125 1 31.11 184 LYS A CA 1
ATOM 1428 C C . LYS A 1 184 ? -13.578 -2.939 -5.883 1 31.11 184 LYS A C 1
ATOM 1430 O O . LYS A 1 184 ? -13.594 -2.912 -7.117 1 31.11 184 LYS A O 1
ATOM 1435 N N . ALA A 1 185 ? -13.422 -1.693 -5.402 1 28.22 185 ALA A N 1
ATOM 1436 C CA . ALA A 1 185 ? -12.586 -0.665 -6.023 1 28.22 185 ALA A CA 1
ATOM 1437 C C . ALA A 1 185 ? -11.109 -0.994 -5.875 1 28.22 185 ALA A C 1
ATOM 1439 O O . ALA A 1 185 ? -10.648 -1.35 -4.785 1 28.22 185 ALA A O 1
ATOM 1440 N N . ILE A 1 186 ? -10.516 -1.502 -6.84 1 28.84 186 ILE A N 1
ATOM 1441 C CA . ILE A 1 186 ? -9.07 -1.673 -6.906 1 28.84 186 ILE A CA 1
ATOM 1442 C C . ILE A 1 186 ? -8.391 -0.309 -7.031 1 28.84 186 ILE A C 1
ATOM 1444 O O . ILE A 1 186 ? -8.711 0.468 -7.934 1 28.84 186 ILE A O 1
ATOM 1448 N N . SER A 1 187 ? -7.969 0.197 -6.059 1 26.83 187 SER A N 1
ATOM 1449 C CA . SER A 1 187 ? -7.242 1.46 -6.145 1 26.83 187 SER A CA 1
ATOM 1450 C C . SER A 1 187 ? -5.809 1.243 -6.617 1 26.83 187 SER A C 1
ATOM 1452 O O . SER A 1 187 ? -5.031 0.547 -5.961 1 26.83 187 SER A O 1
ATOM 1454 N N . GLU A 1 188 ? -5.508 0.905 -7.809 1 26.69 188 GLU A N 1
ATOM 1455 C CA . GLU A 1 188 ? -4.211 0.672 -8.438 1 26.69 188 GLU A CA 1
ATOM 1456 C C . GLU A 1 188 ? -3.4 1.962 -8.523 1 26.69 188 GLU A C 1
ATOM 1458 O O . GLU A 1 188 ? -3.91 2.994 -8.969 1 26.69 188 GLU A O 1
ATOM 1463 N N . VAL A 1 189 ? -2.486 2.154 -7.676 1 26.02 189 VAL A N 1
ATOM 1464 C CA . VAL A 1 189 ? -1.583 3.277 -7.898 1 26.02 189 VAL A CA 1
ATOM 1465 C C . VAL A 1 189 ? -0.44 2.848 -8.812 1 26.02 189 VAL A C 1
ATOM 1467 O O . VAL A 1 189 ? 0.273 1.886 -8.523 1 26.02 189 VAL A O 1
ATOM 1470 N N . VAL A 1 190 ? -0.522 2.971 -10.117 1 23.52 190 VAL A N 1
ATOM 1471 C CA . VAL A 1 190 ? 0.399 2.641 -11.203 1 23.52 190 VAL A CA 1
ATOM 1472 C C . VAL A 1 190 ? 1.608 3.574 -11.148 1 23.52 190 VAL A C 1
ATOM 1474 O O . VAL A 1 190 ? 1.458 4.797 -11.188 1 23.52 190 VAL A O 1
ATOM 1477 N N . LEU A 1 191 ? 2.793 3.154 -10.422 1 21.56 191 LEU A N 1
ATOM 1478 C CA . LEU A 1 191 ? 4.035 3.906 -10.539 1 21.56 191 LEU A CA 1
ATOM 1479 C C . LEU A 1 191 ? 4.695 3.664 -11.898 1 21.56 191 LEU A C 1
ATOM 1481 O O . LEU A 1 191 ? 4.684 2.539 -12.406 1 21.56 191 LEU A O 1
ATOM 1485 N N . ASP A 1 192 ? 4.801 4.664 -12.766 1 23.58 192 ASP A N 1
ATOM 1486 C CA . ASP A 1 192 ? 5.945 4.668 -13.672 1 23.58 192 ASP A CA 1
ATOM 1487 C C . ASP A 1 192 ? 7.258 4.703 -12.898 1 23.58 192 ASP A C 1
ATOM 1489 O O . ASP A 1 192 ? 7.348 5.344 -11.844 1 23.58 192 ASP A O 1
ATOM 1493 N N . MET B 1 1 ? 21.75 27.562 26.125 1 24.36 1 MET B N 1
ATOM 1494 C CA . MET B 1 1 ? 20.391 27.266 25.672 1 24.36 1 MET B CA 1
ATOM 1495 C C . MET B 1 1 ? 20.422 26.25 24.516 1 24.36 1 MET B C 1
ATOM 1497 O O . MET B 1 1 ? 21.094 26.469 23.516 1 24.36 1 MET B O 1
ATOM 1501 N N . PRO B 1 2 ? 20.172 24.984 24.672 1 31.45 2 PRO B N 1
ATOM 1502 C CA . PRO B 1 2 ? 20.734 24 23.75 1 31.45 2 PRO B CA 1
ATOM 1503 C C . PRO B 1 2 ? 20.203 24.156 22.328 1 31.45 2 PRO B C 1
ATOM 1505 O O . PRO B 1 2 ? 19.125 24.719 22.125 1 31.45 2 PRO B O 1
ATOM 1508 N N . GLY B 1 3 ? 20.953 23.891 21.281 1 28.83 3 GLY B N 1
ATOM 1509 C CA . GLY B 1 3 ? 20.953 24.125 19.844 1 28.83 3 GLY B CA 1
ATOM 1510 C C . GLY B 1 3 ? 19.688 23.672 19.156 1 28.83 3 GLY B C 1
ATOM 1511 O O . GLY B 1 3 ? 19.359 24.141 18.062 1 28.83 3 GLY B O 1
ATOM 1512 N N . TYR B 1 4 ? 19.078 22.641 19.719 1 26.2 4 TYR B N 1
ATOM 1513 C CA . TYR B 1 4 ? 17.875 22.109 19.078 1 26.2 4 TYR B CA 1
ATOM 1514 C C . TYR B 1 4 ? 16.688 23.031 19.297 1 26.2 4 TYR B C 1
ATOM 1516 O O . TYR B 1 4 ? 15.852 23.203 18.406 1 26.2 4 TYR B O 1
ATOM 1524 N N . ALA B 1 5 ? 16.531 23.734 20.469 1 33.25 5 ALA B N 1
ATOM 1525 C CA . ALA B 1 5 ? 15.516 24.734 20.781 1 33.25 5 ALA B CA 1
ATOM 1526 C C . ALA B 1 5 ? 15.617 25.938 19.844 1 33.25 5 ALA B C 1
ATOM 1528 O O . ALA B 1 5 ? 14.594 26.484 19.422 1 33.25 5 ALA B O 1
ATOM 1529 N N . LYS B 1 6 ? 16.766 26.25 19.422 1 34 6 LYS B N 1
ATOM 1530 C CA . LYS B 1 6 ? 17 27.438 18.594 1 34 6 LYS B CA 1
ATOM 1531 C C . LYS B 1 6 ? 16.516 27.219 17.172 1 34 6 LYS B C 1
ATOM 1533 O O . LYS B 1 6 ? 15.93 28.109 16.562 1 34 6 LYS B O 1
ATOM 1538 N N . PHE B 1 7 ? 16.656 26 16.625 1 29.06 7 PHE B N 1
ATOM 1539 C CA . PHE B 1 7 ? 16.328 25.781 15.227 1 29.06 7 PHE B CA 1
ATOM 1540 C C . PHE B 1 7 ? 14.82 25.75 15.023 1 29.06 7 PHE B C 1
ATOM 1542 O O . PHE B 1 7 ? 14.305 26.344 14.078 1 29.06 7 PHE B O 1
ATOM 1549 N N . LEU B 1 8 ? 13.984 25.172 15.914 1 32.97 8 LEU B N 1
ATOM 1550 C CA . LEU B 1 8 ? 12.539 25.266 15.82 1 32.97 8 LEU B CA 1
ATOM 1551 C C . LEU B 1 8 ? 12.078 26.719 15.93 1 32.97 8 LEU B C 1
ATOM 1553 O O . LEU B 1 8 ? 11.188 27.156 15.203 1 32.97 8 LEU B O 1
ATOM 1557 N N . MET B 1 9 ? 12.75 27.531 16.719 1 33.06 9 MET B N 1
ATOM 1558 C CA . MET B 1 9 ? 12.43 28.953 16.859 1 33.06 9 MET B CA 1
ATOM 1559 C C . MET B 1 9 ? 12.789 29.719 15.602 1 33.06 9 MET B C 1
ATOM 1561 O O . MET B 1 9 ? 12.039 30.594 15.164 1 33.06 9 MET B O 1
ATOM 1565 N N . ASP B 1 10 ? 13.867 29.375 14.992 1 36.59 10 ASP B N 1
ATOM 1566 C CA . ASP B 1 10 ? 14.305 30.125 13.82 1 36.59 10 ASP B CA 1
ATOM 1567 C C . ASP B 1 10 ? 13.43 29.812 12.609 1 36.59 10 ASP B C 1
ATOM 1569 O O . ASP B 1 10 ? 13.117 30.703 11.812 1 36.59 10 ASP B O 1
ATOM 1573 N N . ALA B 1 11 ? 13.031 28.547 12.375 1 33.22 11 ALA B N 1
ATOM 1574 C CA . ALA B 1 11 ? 12.102 28.219 11.305 1 33.22 11 ALA B CA 1
ATOM 1575 C C . ALA B 1 11 ? 10.727 28.812 11.562 1 33.22 11 ALA B C 1
ATOM 1577 O O . ALA B 1 11 ? 10.016 29.172 10.617 1 33.22 11 ALA B O 1
ATOM 1578 N N . MET B 1 12 ? 10.312 29.016 12.797 1 33.28 12 MET B N 1
ATOM 1579 C CA . MET B 1 12 ? 9.156 29.812 13.172 1 33.28 12 MET B CA 1
ATOM 1580 C C . MET B 1 12 ? 9.422 31.297 12.938 1 33.28 12 MET B C 1
ATOM 1582 O O . MET B 1 12 ? 8.5 32.062 12.602 1 33.28 12 MET B O 1
ATOM 1586 N N . SER B 1 13 ? 10.625 31.75 13.109 1 33.38 13 SER B N 1
ATOM 1587 C CA . SER B 1 13 ? 10.898 33.156 12.977 1 33.38 13 SER B CA 1
ATOM 1588 C C . SER B 1 13 ? 10.898 33.594 11.516 1 33.38 13 SER B C 1
ATOM 1590 O O . SER B 1 13 ? 10.539 34.75 11.195 1 33.38 13 SER B O 1
ATOM 1592 N N . LYS B 1 14 ? 11.578 32.938 10.57 1 34.34 14 LYS B N 1
ATOM 1593 C CA . LYS B 1 14 ? 11.602 33.469 9.203 1 34.34 14 LYS B CA 1
ATOM 1594 C C . LYS B 1 14 ? 10.227 33.344 8.555 1 34.34 14 LYS B C 1
ATOM 1596 O O . LYS B 1 14 ? 10.047 33.719 7.395 1 34.34 14 LYS B O 1
ATOM 1601 N N . ARG B 1 15 ? 9.164 32.75 9.211 1 33.41 15 ARG B N 1
ATOM 1602 C CA . ARG B 1 15 ? 7.727 32.875 8.977 1 33.41 15 ARG B CA 1
ATOM 1603 C C . ARG B 1 15 ? 7.285 34.344 9.031 1 33.41 15 ARG B C 1
ATOM 1605 O O . ARG B 1 15 ? 6.113 34.656 8.82 1 33.41 15 ARG B O 1
ATOM 1612 N N . SER B 1 16 ? 7.992 35.25 9.383 1 31.92 16 SER B N 1
ATOM 1613 C CA . SER B 1 16 ? 7.465 36.594 9.477 1 31.92 16 SER B CA 1
ATOM 1614 C C . SER B 1 16 ? 7.078 37.156 8.109 1 31.92 16 SER B C 1
ATOM 1616 O O . SER B 1 16 ? 6.098 37.875 7.977 1 31.92 16 SER B O 1
ATOM 1618 N N . ARG B 1 17 ? 7.914 37.219 7.137 1 30.66 17 ARG B N 1
ATOM 1619 C CA . ARG B 1 17 ? 7.52 38.062 6 1 30.66 17 ARG B CA 1
ATOM 1620 C C . ARG B 1 17 ? 6.531 37.312 5.102 1 30.66 17 ARG B C 1
ATOM 1622 O O . ARG B 1 17 ? 6.086 37.875 4.09 1 30.66 17 ARG B O 1
ATOM 1629 N N . LEU B 1 18 ? 6.492 36 5.004 1 31.41 18 LEU B N 1
ATOM 1630 C CA . LEU B 1 18 ? 5.488 35.5 4.074 1 31.41 18 LEU B CA 1
ATOM 1631 C C . LEU B 1 18 ? 4.082 35.719 4.621 1 31.41 18 LEU B C 1
ATOM 1633 O O . LEU B 1 18 ? 3.824 35.5 5.801 1 31.41 18 LEU B O 1
ATOM 1637 N N . GLY B 1 19 ? 3.059 36.5 3.959 1 28 19 GLY B N 1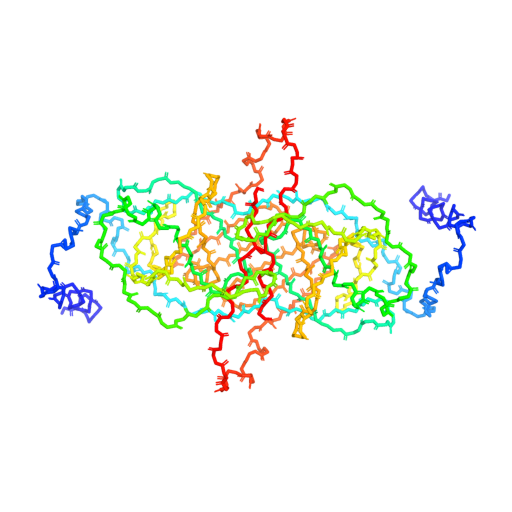
ATOM 1638 C CA . GLY B 1 19 ? 1.751 36.969 4.371 1 28 19 GLY B CA 1
ATOM 1639 C C . GLY B 1 19 ? 1.009 36 5.266 1 28 19 GLY B C 1
ATOM 1640 O O . GLY B 1 19 ? 1.505 34.906 5.547 1 28 19 GLY B O 1
ATOM 1641 N N . GLU B 1 20 ? -0.496 36.281 5.406 1 27.89 20 GLU B N 1
ATOM 1642 C CA . GLU B 1 20 ? -1.575 35.875 6.297 1 27.89 20 GLU B CA 1
ATOM 1643 C C . GLU B 1 20 ? -1.761 34.344 6.266 1 27.89 20 GLU B C 1
ATOM 1645 O O . GLU B 1 20 ? -2.725 33.844 5.684 1 27.89 20 GLU B O 1
ATOM 1650 N N . PHE B 1 21 ? -1.028 33.656 5.703 1 28.59 21 PHE B N 1
ATOM 1651 C CA . PHE B 1 21 ? -1.493 32.312 5.938 1 28.59 21 PHE B CA 1
ATOM 1652 C C . PHE B 1 21 ? -1.729 32.062 7.422 1 28.59 21 PHE B C 1
ATOM 1654 O O . PHE B 1 21 ? -0.841 32.281 8.242 1 28.59 21 PHE B O 1
ATOM 1661 N N . GLU B 1 22 ? -3.045 32.344 7.914 1 27.7 22 GLU B N 1
ATOM 1662 C CA . GLU B 1 22 ? -3.557 32.125 9.266 1 27.7 22 GLU B CA 1
ATOM 1663 C C . GLU B 1 22 ? -2.906 30.906 9.898 1 27.7 22 GLU B C 1
ATOM 1665 O O . GLU B 1 22 ? -2.885 29.828 9.305 1 27.7 22 GLU B O 1
ATOM 1670 N N . THR B 1 23 ? -1.909 31.109 10.688 1 30.44 23 THR B N 1
ATOM 1671 C CA . THR B 1 23 ? -1.479 30.219 11.758 1 30.44 23 THR B CA 1
ATOM 1672 C C . THR B 1 23 ? -2.672 29.484 12.367 1 30.44 23 THR B C 1
ATOM 1674 O O . THR B 1 23 ? -3.596 30.125 12.883 1 30.44 23 THR B O 1
ATOM 1677 N N . VAL B 1 24 ? -3.287 28.562 11.719 1 30.95 24 VAL B N 1
ATOM 1678 C CA . VAL B 1 24 ? -4.223 27.859 12.594 1 30.95 24 VAL B CA 1
ATOM 1679 C C . VAL B 1 24 ? -3.725 27.922 14.031 1 30.95 24 VAL B C 1
ATOM 1681 O O . VAL B 1 24 ? -2.613 27.469 14.328 1 30.95 24 VAL B O 1
ATOM 1684 N N . LYS B 1 25 ? -4.086 28.922 14.758 1 29.75 25 LYS B N 1
ATOM 1685 C CA . LYS B 1 25 ? -3.887 29.062 16.188 1 29.75 25 LYS B CA 1
ATOM 1686 C C . LYS B 1 25 ? -4.059 27.719 16.906 1 29.75 25 LYS B C 1
ATOM 1688 O O . LYS B 1 25 ? -5.172 27.203 17.016 1 29.75 25 LYS B O 1
ATOM 1693 N N . MET B 1 26 ? -3.158 26.75 16.797 1 29.28 26 MET B N 1
ATOM 1694 C CA . MET B 1 26 ? -3.207 25.656 17.766 1 29.28 26 MET B CA 1
ATOM 1695 C C . MET B 1 26 ? -3.436 26.203 19.172 1 29.28 26 MET B C 1
ATOM 1697 O O . MET B 1 26 ? -2.838 27.203 19.562 1 29.28 26 MET B O 1
ATOM 1701 N N . THR B 1 27 ? -4.684 26.188 19.609 1 28.8 27 THR B N 1
ATOM 1702 C CA . THR B 1 27 ? -4.836 26.531 21.016 1 28.8 27 THR B CA 1
ATOM 1703 C C . THR B 1 27 ? -3.662 26 21.828 1 28.8 27 THR B C 1
ATOM 1705 O O . THR B 1 27 ? -3.012 25.031 21.438 1 28.8 27 THR B O 1
ATOM 1708 N N . GLU B 1 28 ? -3.244 26.672 22.953 1 30.91 28 GLU B N 1
ATOM 1709 C CA . GLU B 1 28 ? -2.174 26.406 23.922 1 30.91 28 GLU B CA 1
ATOM 1710 C C . GLU B 1 28 ? -2.111 24.922 24.266 1 30.91 28 GLU B C 1
ATOM 1712 O O . GLU B 1 28 ? -1.024 24.359 24.438 1 30.91 28 GLU B O 1
ATOM 1717 N N . GLY B 1 29 ? -3.289 24.344 24.656 1 30.94 29 GLY B N 1
ATOM 1718 C CA . GLY B 1 29 ? -3.363 22.969 25.094 1 30.94 29 GLY B CA 1
ATOM 1719 C C . GLY B 1 29 ? -2.92 21.969 24.047 1 30.94 29 GLY B C 1
ATOM 1720 O O . GLY B 1 29 ? -2.621 20.812 24.359 1 30.94 29 GLY B O 1
ATOM 1721 N N . CYS B 1 30 ? -3.336 22.234 22.875 1 32.16 30 CYS B N 1
ATOM 1722 C CA . CYS B 1 30 ? -2.98 21.281 21.828 1 32.16 30 CYS B CA 1
ATOM 1723 C C . CYS B 1 30 ? -1.473 21.25 21.609 1 32.16 30 CYS B C 1
ATOM 1725 O O . CYS B 1 30 ? -0.946 20.297 21.031 1 32.16 30 CYS B O 1
ATOM 1727 N N . ILE B 1 31 ? -0.856 22.406 21.734 1 35.06 31 ILE B N 1
ATOM 1728 C CA . ILE B 1 31 ? 0.58 22.578 21.547 1 35.06 31 ILE B CA 1
ATOM 1729 C C . ILE B 1 31 ? 1.339 21.828 22.641 1 35.06 31 ILE B C 1
ATOM 1731 O O . ILE B 1 31 ? 2.52 21.516 22.484 1 35.06 31 ILE B O 1
ATOM 1735 N N . THR B 1 32 ? 0.81 21.797 23.828 1 33.84 32 THR B N 1
ATOM 1736 C CA . THR B 1 32 ? 1.591 21.109 24.859 1 33.84 32 THR B CA 1
ATOM 1737 C C . THR B 1 32 ? 1.956 19.703 24.391 1 33.84 32 THR B C 1
ATOM 1739 O O . THR B 1 32 ? 2.963 19.141 24.828 1 33.84 32 THR B O 1
ATOM 1742 N N . ILE B 1 33 ? 0.968 19 23.891 1 34.88 33 ILE B N 1
ATOM 1743 C CA . ILE B 1 33 ? 1.326 17.672 23.375 1 34.88 33 ILE B CA 1
ATOM 1744 C C . ILE B 1 33 ? 2.326 17.828 22.234 1 34.88 33 ILE B C 1
ATOM 1746 O O . ILE B 1 33 ? 2.844 16.828 21.719 1 34.88 33 ILE B O 1
ATOM 1750 N N . LEU B 1 34 ? 2.242 18.953 21.547 1 38.84 34 LEU B N 1
ATOM 1751 C CA . LEU B 1 34 ? 3.305 19.312 20.609 1 38.84 34 LEU B CA 1
ATOM 1752 C C . LEU B 1 34 ? 4.66 19.328 21.312 1 38.84 34 LEU B C 1
ATOM 1754 O O . LEU B 1 34 ? 5.641 19.844 20.766 1 38.84 34 LEU B O 1
ATOM 1758 N N . HIS B 1 35 ? 4.676 19.453 22.641 1 43 35 HIS B N 1
ATOM 1759 C CA . HIS B 1 35 ? 5.957 19.578 23.328 1 43 35 HIS B CA 1
ATOM 1760 C C . HIS B 1 35 ? 7.062 18.828 22.594 1 43 35 HIS B C 1
ATOM 1762 O O . HIS B 1 35 ? 8.234 19.219 22.672 1 43 35 HIS B O 1
ATOM 1768 N N . LYS B 1 36 ? 6.941 17.391 22.469 1 49.12 36 LYS B N 1
ATOM 1769 C CA . LYS B 1 36 ? 8.109 16.625 22.031 1 49.12 36 LYS B CA 1
ATOM 1770 C C . LYS B 1 36 ? 8.289 16.719 20.531 1 49.12 36 LYS B C 1
ATOM 1772 O O . LYS B 1 36 ? 7.328 16.969 19.797 1 49.12 36 LYS B O 1
ATOM 1777 N N . HIS B 1 37 ? 9.453 17.297 20.016 1 61.28 37 HIS B N 1
ATOM 1778 C CA . HIS B 1 37 ? 9.953 17.406 18.656 1 61.28 37 HIS B CA 1
ATOM 1779 C C . HIS B 1 37 ? 9.242 16.422 17.734 1 61.28 37 HIS B C 1
ATOM 1781 O O . HIS B 1 37 ? 9.273 15.211 17.969 1 61.28 37 HIS B O 1
ATOM 1787 N N . PRO B 1 38 ? 8.227 17.219 16.984 1 71.44 38 PRO B N 1
ATOM 1788 C CA . PRO B 1 38 ? 7.672 16.266 16.016 1 71.44 38 PRO B CA 1
ATOM 1789 C C . PRO B 1 38 ? 8.75 15.414 15.344 1 71.44 38 PRO B C 1
ATOM 1791 O O . PRO B 1 38 ? 9.891 15.852 15.211 1 71.44 38 PRO B O 1
ATOM 1794 N N . PRO B 1 39 ? 8.367 14.234 15.133 1 86.56 39 PRO B N 1
ATOM 1795 C CA . PRO B 1 39 ? 9.336 13.406 14.414 1 86.56 39 PRO B CA 1
ATOM 1796 C C . PRO B 1 39 ? 9.82 14.039 13.117 1 86.56 39 PRO B C 1
ATOM 1798 O O . PRO B 1 39 ? 9.094 14.828 12.5 1 86.56 39 PRO B O 1
ATOM 1801 N N . GLN B 1 40 ? 11 13.812 12.781 1 88.31 40 GLN B N 1
ATOM 1802 C CA . GLN B 1 40 ? 11.578 14.297 11.531 1 88.31 40 GLN B CA 1
ATOM 1803 C C . GLN B 1 40 ? 11.016 13.539 10.336 1 88.31 40 GLN B C 1
ATOM 1805 O O . GLN B 1 40 ? 10.945 12.312 10.352 1 88.31 40 GLN B O 1
ATOM 1810 N N . LYS B 1 41 ? 10.656 14.344 9.383 1 90.88 41 LYS B N 1
ATOM 1811 C CA . LYS B 1 41 ? 10.188 13.734 8.141 1 90.88 41 LYS B CA 1
ATOM 1812 C C . LYS B 1 41 ? 11.234 12.781 7.562 1 90.88 41 LYS B C 1
ATOM 1814 O O . LYS B 1 41 ? 12.422 13.109 7.531 1 90.88 41 LYS B O 1
ATOM 1819 N N . LYS B 1 42 ? 10.742 11.703 7.152 1 92.19 42 LYS B N 1
ATOM 1820 C CA . LYS B 1 42 ? 11.617 10.773 6.438 1 92.19 42 LYS B CA 1
ATOM 1821 C C . LYS B 1 42 ? 11.305 10.773 4.945 1 92.19 42 LYS B C 1
ATOM 1823 O O . LYS B 1 42 ? 10.195 11.117 4.531 1 92.19 42 LYS B O 1
ATOM 1828 N N . LYS B 1 43 ? 12.242 10.406 4.207 1 87.75 43 LYS B N 1
ATOM 1829 C CA . LYS B 1 43 ? 12.078 10.258 2.764 1 87.75 43 LYS B CA 1
ATOM 1830 C C . LYS B 1 43 ? 11.43 8.922 2.422 1 87.75 43 LYS B C 1
ATOM 1832 O O . LYS B 1 43 ? 11.234 8.07 3.299 1 87.75 43 LYS B O 1
ATOM 1837 N N . ASP B 1 44 ? 11.047 8.812 1.201 1 87.44 44 ASP B N 1
ATOM 1838 C CA . ASP B 1 44 ? 10.492 7.555 0.718 1 87.44 44 ASP B CA 1
ATOM 1839 C C . ASP B 1 44 ? 11.492 6.41 0.886 1 87.44 44 ASP B C 1
ATOM 1841 O O . ASP B 1 44 ? 12.578 6.441 0.305 1 87.44 44 ASP B O 1
ATOM 1845 N N . PRO B 1 45 ? 11.125 5.441 1.646 1 88.56 45 PRO B N 1
ATOM 1846 C CA . PRO B 1 45 ? 12.055 4.324 1.835 1 88.56 45 PRO B CA 1
ATOM 1847 C C . PRO B 1 45 ? 12.18 3.445 0.591 1 88.56 45 PRO B C 1
ATOM 1849 O O . PRO B 1 45 ? 13.094 2.621 0.504 1 88.56 45 PRO B O 1
ATOM 1852 N N . GLY B 1 46 ? 11.242 3.59 -0.352 1 86.25 46 GLY B N 1
ATOM 1853 C CA . GLY B 1 46 ? 11.234 2.748 -1.538 1 86.25 46 GLY B CA 1
ATOM 1854 C C . GLY B 1 46 ? 10.023 1.846 -1.621 1 86.25 46 GLY B C 1
ATOM 1855 O O . GLY B 1 46 ? 9.367 1.58 -0.609 1 86.25 46 GLY B O 1
ATOM 1856 N N . SER B 1 47 ? 9.805 1.379 -2.793 1 87.44 47 SER B N 1
ATOM 1857 C CA . SER B 1 47 ? 8.664 0.497 -3.023 1 87.44 47 SER B CA 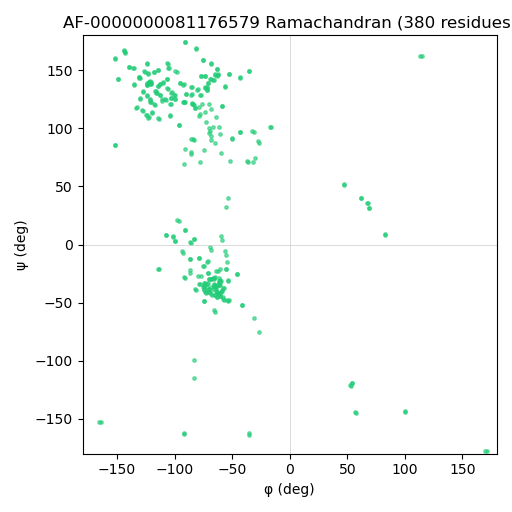1
ATOM 1858 C C . SER B 1 47 ? 8.914 -0.891 -2.443 1 87.44 47 SER B C 1
ATOM 1860 O O . SER B 1 47 ? 10.047 -1.38 -2.455 1 87.44 47 SER B O 1
ATOM 1862 N N . PHE B 1 48 ? 7.93 -1.469 -1.968 1 91.88 48 PHE B N 1
ATOM 1863 C CA . PHE B 1 48 ? 8.016 -2.832 -1.457 1 91.88 48 PHE B CA 1
ATOM 1864 C C . PHE B 1 48 ? 7.828 -3.844 -2.582 1 91.88 48 PHE B C 1
ATOM 1866 O O . PHE B 1 48 ? 6.742 -4.41 -2.742 1 91.88 48 PHE B O 1
ATOM 1873 N N . ILE B 1 49 ? 8.883 -3.982 -3.283 1 92.44 49 ILE B N 1
ATOM 1874 C CA . ILE B 1 49 ? 8.953 -4.914 -4.402 1 92.44 49 ILE B CA 1
ATOM 1875 C C . ILE B 1 49 ? 9.711 -6.168 -3.986 1 92.44 49 ILE B C 1
ATOM 1877 O O . ILE B 1 49 ? 10.805 -6.078 -3.424 1 92.44 49 ILE B O 1
ATOM 1881 N N . ILE B 1 50 ? 9.141 -7.285 -4.27 1 93.62 50 ILE B N 1
ATOM 1882 C CA . ILE B 1 50 ? 9.773 -8.531 -3.844 1 93.62 50 ILE B CA 1
ATOM 1883 C C . ILE B 1 50 ? 9.938 -9.461 -5.043 1 93.62 50 ILE B C 1
ATOM 1885 O O . ILE B 1 50 ? 9.133 -9.43 -5.98 1 93.62 50 ILE B O 1
ATOM 1889 N N . PRO B 1 51 ? 10.953 -10.25 -5 1 94.25 51 PRO B N 1
ATOM 1890 C CA . PRO B 1 51 ? 11.055 -11.281 -6.035 1 94.25 51 PRO B CA 1
ATOM 1891 C C . PRO B 1 51 ? 9.984 -12.367 -5.898 1 94.25 51 PRO B C 1
ATOM 1893 O O . PRO B 1 51 ? 9.586 -12.711 -4.781 1 94.25 51 PRO B O 1
ATOM 1896 N N . CYS B 1 52 ? 9.547 -12.766 -7.051 1 94.31 52 CYS B N 1
ATOM 1897 C CA . CYS B 1 52 ? 8.609 -13.883 -7.02 1 94.31 52 CYS B CA 1
ATOM 1898 C C . CYS B 1 52 ? 8.695 -14.703 -8.297 1 94.31 52 CYS B C 1
ATOM 1900 O O . CYS B 1 52 ? 9.273 -14.258 -9.289 1 94.31 52 CYS B O 1
ATOM 1902 N N . ILE B 1 53 ? 8.211 -15.891 -8.164 1 93.19 53 ILE B N 1
ATOM 1903 C CA . ILE B 1 53 ? 8.18 -16.844 -9.273 1 93.19 53 ILE B CA 1
ATOM 1904 C C . ILE B 1 53 ? 6.766 -17.391 -9.445 1 93.19 53 ILE B C 1
ATOM 1906 O O . ILE B 1 53 ? 6.109 -17.75 -8.453 1 93.19 53 ILE B O 1
ATOM 1910 N N . ILE B 1 54 ? 6.32 -17.375 -10.641 1 92.62 54 ILE B N 1
ATOM 1911 C CA . ILE B 1 54 ? 5.047 -18 -10.977 1 92.62 54 ILE B CA 1
ATOM 1912 C C . ILE B 1 54 ? 5.27 -19.094 -12.016 1 92.62 54 ILE B C 1
ATOM 1914 O O . ILE B 1 54 ? 5.605 -18.812 -13.172 1 92.62 54 ILE B O 1
ATOM 1918 N N . GLY B 1 55 ? 5 -20.266 -11.477 1 83.81 55 GLY B N 1
ATOM 1919 C CA . GLY B 1 55 ? 5.34 -21.375 -12.352 1 83.81 55 GLY B CA 1
ATOM 1920 C C . GLY B 1 55 ? 6.797 -21.375 -12.773 1 83.81 55 GLY B C 1
ATOM 1921 O O . GLY B 1 55 ? 7.684 -21.094 -11.969 1 83.81 55 GLY B O 1
ATOM 1922 N N . ASP B 1 56 ? 7.059 -21.797 -14.008 1 81.75 56 ASP B N 1
ATOM 1923 C CA . ASP B 1 56 ? 8.406 -21.797 -14.57 1 81.75 56 ASP B CA 1
ATOM 1924 C C . ASP B 1 56 ? 8.562 -20.703 -15.617 1 81.75 56 ASP B C 1
ATOM 1926 O O . ASP B 1 56 ? 9.625 -20.578 -16.219 1 81.75 56 ASP B O 1
ATOM 1930 N N . LYS B 1 57 ? 7.609 -19.938 -15.672 1 84.5 57 LYS B N 1
ATOM 1931 C CA . LYS B 1 57 ? 7.582 -19.031 -16.828 1 84.5 57 LYS B CA 1
ATOM 1932 C C . LYS B 1 57 ? 7.758 -17.578 -16.391 1 84.5 57 LYS B C 1
ATOM 1934 O O . LYS B 1 57 ? 8.07 -16.719 -17.219 1 84.5 57 LYS B O 1
ATOM 1939 N N . PHE B 1 58 ? 7.48 -17.344 -15.18 1 89.94 58 PHE B N 1
ATOM 1940 C CA . PHE B 1 58 ? 7.664 -15.969 -14.734 1 89.94 58 PHE B CA 1
ATOM 1941 C C . PHE B 1 58 ? 8.617 -15.906 -13.547 1 89.94 58 PHE B C 1
ATOM 1943 O O . PHE B 1 58 ? 8.32 -16.438 -12.477 1 89.94 58 PHE B O 1
ATOM 1950 N N . VAL B 1 59 ? 9.742 -15.406 -13.789 1 89.44 59 VAL B N 1
ATOM 1951 C CA . VAL B 1 59 ? 10.688 -15.023 -12.75 1 89.44 59 VAL B CA 1
ATOM 1952 C C . VAL B 1 59 ? 10.875 -13.508 -12.742 1 89.44 59 VAL B C 1
ATOM 1954 O O . VAL B 1 59 ? 11.438 -12.945 -13.68 1 89.44 59 VAL B O 1
ATOM 1957 N N . GLY B 1 60 ? 10.336 -12.891 -11.75 1 93 60 GLY B N 1
ATOM 1958 C CA . GLY B 1 60 ? 10.367 -11.438 -11.711 1 93 60 GLY B CA 1
ATOM 1959 C C . GLY B 1 60 ? 10.047 -10.867 -10.344 1 93 60 GLY B C 1
ATOM 1960 O O . GLY B 1 60 ? 10.445 -11.43 -9.32 1 93 60 GLY B O 1
ATOM 1961 N N . LYS B 1 61 ? 9.547 -9.695 -10.43 1 93.38 61 LYS B N 1
ATOM 1962 C CA . LYS B 1 61 ? 9.258 -8.992 -9.18 1 93.38 61 LYS B CA 1
ATOM 1963 C C . LYS B 1 61 ? 7.793 -8.578 -9.117 1 93.38 61 LYS B C 1
ATOM 1965 O O . LYS B 1 61 ? 7.113 -8.508 -10.141 1 93.38 61 LYS B O 1
ATOM 1970 N N . ALA B 1 62 ? 7.375 -8.414 -7.914 1 93.62 62 ALA B N 1
ATOM 1971 C CA . ALA B 1 62 ? 6.004 -7.973 -7.664 1 93.62 62 ALA B CA 1
ATOM 1972 C C . ALA B 1 62 ? 5.977 -6.809 -6.676 1 93.62 62 ALA B C 1
ATOM 1974 O O . ALA B 1 62 ? 6.742 -6.789 -5.711 1 93.62 62 ALA B O 1
ATOM 1975 N N . LEU B 1 63 ? 5.09 -5.941 -6.934 1 91.56 63 LEU B N 1
ATOM 1976 C CA . LEU B 1 63 ? 4.828 -4.859 -5.996 1 91.56 63 LEU B CA 1
ATOM 1977 C C . LEU B 1 63 ? 3.842 -5.297 -4.918 1 91.56 63 LEU B C 1
ATOM 1979 O O . LEU B 1 63 ? 2.748 -5.777 -5.23 1 91.56 63 LEU B O 1
ATOM 1983 N N . CYS B 1 64 ? 4.266 -5.223 -3.682 1 93.25 64 CYS B N 1
ATOM 1984 C CA . CYS B 1 64 ? 3.334 -5.391 -2.57 1 93.25 64 CYS B CA 1
ATOM 1985 C C . CYS B 1 64 ? 2.59 -4.09 -2.281 1 93.25 64 CYS B C 1
ATOM 1987 O O . CYS B 1 64 ? 3.201 -3.094 -1.891 1 93.25 64 CYS B O 1
ATOM 1989 N N . ASP B 1 65 ? 1.273 -4.137 -2.439 1 89.31 65 ASP B N 1
ATOM 1990 C CA . ASP B 1 65 ? 0.506 -2.895 -2.387 1 89.31 65 ASP B CA 1
ATOM 1991 C C . ASP B 1 65 ? -0.658 -3.01 -1.404 1 89.31 65 ASP B C 1
ATOM 1993 O O . ASP B 1 65 ? -1.631 -3.719 -1.669 1 89.31 65 ASP B O 1
ATOM 1997 N N . LEU B 1 66 ? -0.621 -2.236 -0.36 1 89.88 66 LEU B N 1
ATOM 1998 C CA . LEU B 1 66 ? -1.689 -2.229 0.633 1 89.88 66 LEU B CA 1
ATOM 1999 C C . LEU B 1 66 ? -2.916 -1.493 0.105 1 89.88 66 LEU B C 1
ATOM 2001 O O . LEU B 1 66 ? -4.008 -1.615 0.665 1 89.88 66 LEU B O 1
ATOM 2005 N N . GLY B 1 67 ? -2.695 -0.733 -0.873 1 84 67 GLY B N 1
ATOM 2006 C CA . GLY B 1 67 ? -3.809 -0.005 -1.46 1 84 67 GLY B CA 1
ATOM 2007 C C . GLY B 1 67 ? -4.664 -0.86 -2.375 1 84 67 GLY B C 1
ATOM 2008 O O . GLY B 1 67 ? -5.777 -0.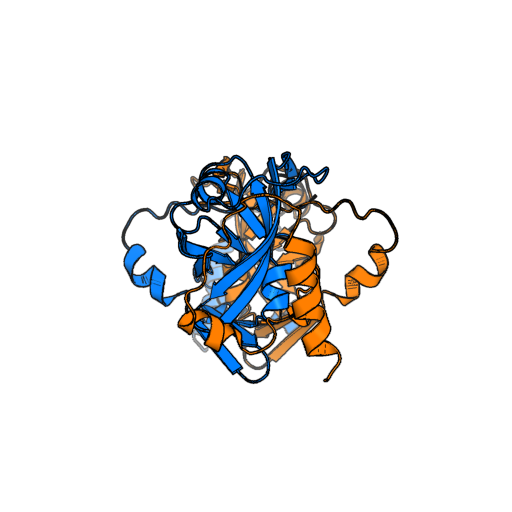47 -2.738 1 84 67 GLY B O 1
ATOM 2009 N N . ALA B 1 68 ? -4.207 -1.986 -2.703 1 85.81 68 ALA B N 1
ATOM 2010 C CA . ALA B 1 68 ? -4.898 -2.855 -3.652 1 85.81 68 ALA B CA 1
ATOM 2011 C C . ALA B 1 68 ? -5.621 -3.988 -2.93 1 85.81 68 ALA B C 1
ATOM 2013 O O . ALA B 1 68 ? -5.004 -4.758 -2.193 1 85.81 68 ALA B O 1
ATOM 2014 N N . ASN B 1 69 ? -6.914 -4.129 -3.201 1 86.81 69 ASN B N 1
ATOM 2015 C CA . ASN B 1 69 ? -7.684 -5.207 -2.596 1 86.81 69 ASN B CA 1
ATOM 2016 C C . ASN B 1 69 ? -7.684 -6.457 -3.473 1 86.81 69 ASN B C 1
ATOM 2018 O O . ASN B 1 69 ? -8.477 -7.375 -3.252 1 86.81 69 ASN B O 1
ATOM 2022 N N . ILE B 1 70 ? -6.859 -6.504 -4.449 1 88.5 70 ILE B N 1
ATOM 2023 C CA . ILE B 1 70 ? -6.746 -7.625 -5.379 1 88.5 70 ILE B CA 1
ATOM 2024 C C . ILE B 1 70 ? -5.281 -7.828 -5.758 1 88.5 70 ILE B C 1
ATOM 2026 O O . ILE B 1 70 ? -4.438 -6.973 -5.484 1 88.5 70 ILE B O 1
ATOM 2030 N N . ASN B 1 71 ? -5.02 -9.016 -6.352 1 92.19 71 ASN B N 1
ATOM 2031 C CA . ASN B 1 71 ? -3.781 -9.227 -7.09 1 92.19 71 ASN B CA 1
ATOM 2032 C C . ASN B 1 71 ? -3.969 -8.969 -8.586 1 92.19 71 ASN B C 1
ATOM 2034 O O . ASN B 1 71 ? -4.996 -9.336 -9.156 1 92.19 71 ASN B O 1
ATOM 2038 N N . LEU B 1 72 ? -3 -8.32 -9.203 1 90.94 72 LEU B N 1
ATOM 2039 C CA . LEU B 1 72 ? -3.143 -7.922 -10.602 1 90.94 72 LEU B CA 1
ATOM 2040 C C . LEU B 1 72 ? -1.999 -8.477 -11.445 1 90.94 72 LEU B C 1
ATOM 2042 O O . LEU B 1 72 ? -0.841 -8.453 -11.016 1 90.94 72 LEU B O 1
ATOM 2046 N N . MET B 1 73 ? -2.406 -8.953 -12.594 1 92.25 73 MET B N 1
ATOM 2047 C CA . MET B 1 73 ? -1.445 -9.438 -13.578 1 92.25 73 MET B CA 1
ATOM 2048 C C . MET B 1 73 ? -1.717 -8.836 -14.953 1 92.25 73 MET B C 1
ATOM 2050 O O . MET B 1 73 ? -2.848 -8.875 -15.438 1 92.25 73 MET B O 1
ATOM 2054 N N . PRO B 1 74 ? -0.708 -8.234 -15.531 1 91.12 74 PRO B N 1
ATOM 2055 C CA . PRO B 1 74 ? -0.9 -7.758 -16.906 1 91.12 74 PRO B CA 1
ATOM 2056 C C . PRO B 1 74 ? -1.155 -8.898 -17.891 1 91.12 74 PRO B C 1
ATOM 2058 O O . PRO B 1 74 ? -0.592 -9.984 -17.75 1 91.12 74 PRO B O 1
ATOM 2061 N N . LYS B 1 75 ? -1.87 -8.547 -18.891 1 91.81 75 LYS B N 1
ATOM 2062 C CA . LYS B 1 75 ? -2.225 -9.523 -19.922 1 91.81 75 LYS B CA 1
ATOM 2063 C C . LYS B 1 75 ? -0.976 -10.125 -20.562 1 91.81 75 LYS B C 1
ATOM 2065 O O . LYS B 1 75 ? -0.932 -11.328 -20.844 1 91.81 75 LYS B O 1
ATOM 2070 N N . SER B 1 76 ? -0.01 -9.336 -20.781 1 90.81 76 SER B N 1
ATOM 2071 C CA . SER B 1 76 ? 1.213 -9.805 -21.422 1 90.81 76 SER B CA 1
ATOM 2072 C C . SER B 1 76 ? 1.923 -10.844 -20.562 1 90.81 76 SER B C 1
ATOM 2074 O O . SER B 1 76 ? 2.494 -11.805 -21.078 1 90.81 76 SER B O 1
ATOM 2076 N N . VAL B 1 77 ? 1.938 -10.656 -19.312 1 91.94 77 VAL B N 1
ATOM 2077 C CA . VAL B 1 77 ? 2.52 -11.633 -18.406 1 91.94 77 VAL B CA 1
ATOM 2078 C C . VAL B 1 77 ? 1.667 -12.898 -18.391 1 91.94 77 VAL B C 1
ATOM 2080 O O . VAL B 1 77 ? 2.195 -14.016 -18.484 1 91.94 77 VAL B O 1
ATOM 2083 N N . PHE B 1 78 ? 0.404 -12.711 -18.359 1 93.38 78 PHE B N 1
ATOM 2084 C CA . PHE B 1 78 ? -0.542 -13.82 -18.359 1 93.38 78 PHE B CA 1
ATOM 2085 C C . PHE B 1 78 ? -0.344 -14.695 -19.594 1 93.38 78 PHE B C 1
ATOM 2087 O O . PHE B 1 78 ? -0.299 -15.922 -19.484 1 93.38 78 PHE B O 1
ATOM 2094 N N . GLN B 1 79 ? -0.254 -14.07 -20.641 1 92.06 79 GLN B N 1
ATOM 2095 C CA . GLN B 1 79 ? -0.087 -14.789 -21.891 1 92.06 79 GLN B CA 1
ATOM 2096 C C . GLN B 1 79 ? 1.208 -15.602 -21.891 1 92.06 79 GLN B C 1
ATOM 2098 O O . GLN B 1 79 ? 1.249 -16.719 -22.422 1 92.06 79 GLN B O 1
ATOM 2103 N N . LYS B 1 80 ? 2.189 -15.078 -21.266 1 89.44 80 LYS B N 1
ATOM 2104 C CA . LYS B 1 80 ? 3.48 -15.758 -21.203 1 89.44 80 LYS B CA 1
ATOM 2105 C C . LYS B 1 80 ? 3.404 -17 -20.312 1 89.44 80 LYS B C 1
ATOM 2107 O O . LYS B 1 80 ? 4.16 -17.953 -20.5 1 89.44 80 LYS B O 1
ATOM 2112 N N . LEU B 1 81 ? 2.545 -16.969 -19.344 1 88.81 81 LEU B N 1
ATOM 2113 C CA . LEU B 1 81 ? 2.418 -18.094 -18.422 1 88.81 81 LEU B CA 1
ATOM 2114 C C . LEU B 1 81 ? 1.835 -19.312 -19.141 1 88.81 81 LEU B C 1
ATOM 2116 O O . LEU B 1 81 ? 2.051 -20.453 -18.703 1 88.81 81 LEU B O 1
ATOM 2120 N N . GLY B 1 82 ? 1.03 -19.141 -20.125 1 84.5 82 GLY B N 1
ATOM 2121 C CA . GLY B 1 82 ? 0.472 -20.234 -20.906 1 84.5 82 GLY B CA 1
ATOM 2122 C C . GLY B 1 82 ? -0.521 -21.078 -20.125 1 84.5 82 GLY B C 1
ATOM 2123 O O . GLY B 1 82 ? -0.553 -22.297 -20.266 1 84.5 82 GLY B O 1
ATOM 2124 N N . ILE B 1 83 ? -1.226 -20.422 -19.188 1 79.31 83 ILE B N 1
ATOM 2125 C CA . ILE B 1 83 ? -2.09 -21.188 -18.312 1 79.31 83 ILE B CA 1
ATOM 2126 C C . ILE B 1 83 ? -3.521 -21.172 -18.844 1 79.31 83 ILE B C 1
ATOM 2128 O O . ILE B 1 83 ? -4.465 -21.484 -18.109 1 79.31 83 ILE B O 1
ATOM 2132 N N . GLY B 1 84 ? -3.793 -20.906 -20.047 1 80.69 84 GLY B N 1
ATOM 2133 C CA . GLY B 1 84 ? -5.121 -20.969 -20.625 1 80.69 84 GLY B CA 1
ATOM 2134 C C . GLY B 1 84 ? -5.793 -19.609 -20.75 1 80.69 84 GLY B C 1
ATOM 2135 O O . GLY B 1 84 ? -5.148 -18.625 -21.109 1 80.69 84 GLY B O 1
ATOM 2136 N N . GLN B 1 85 ? -7.18 -19.766 -20.5 1 83.88 85 GLN B N 1
ATOM 2137 C CA . GLN B 1 85 ? -7.965 -18.547 -20.641 1 83.88 85 GLN B CA 1
ATOM 2138 C C . GLN B 1 85 ? -8.398 -18 -19.281 1 83.88 85 GLN B C 1
ATOM 2140 O O . GLN B 1 85 ? -8.633 -18.766 -18.344 1 83.88 85 GLN B O 1
ATOM 2145 N N . ALA B 1 86 ? -8.367 -16.719 -19.25 1 88.75 86 ALA B N 1
ATOM 2146 C CA . ALA B 1 86 ? -8.914 -16.078 -18.062 1 88.75 86 ALA B CA 1
ATOM 2147 C C . ALA B 1 86 ? -10.438 -16.141 -18.047 1 88.75 86 ALA B C 1
ATOM 2149 O O . ALA B 1 86 ? -11.086 -15.953 -19.078 1 88.75 86 ALA B O 1
ATOM 2150 N N . ARG B 1 87 ? -10.93 -16.469 -16.922 1 90.31 87 ARG B N 1
ATOM 2151 C CA . ARG B 1 87 ? -12.383 -16.5 -16.797 1 90.31 87 ARG B CA 1
ATOM 2152 C C . ARG B 1 87 ? -12.969 -15.094 -16.812 1 90.31 87 ARG B C 1
ATOM 2154 O O . ARG B 1 87 ? -12.445 -14.188 -16.172 1 90.31 87 ARG B O 1
ATOM 2161 N N . PRO B 1 88 ? -14.086 -15.047 -17.547 1 86.62 88 PRO B N 1
ATOM 2162 C CA . PRO B 1 88 ? -14.727 -13.727 -17.547 1 86.62 88 PRO B CA 1
ATOM 2163 C C . PRO B 1 88 ? -15.188 -13.289 -16.156 1 86.62 88 PRO B C 1
ATOM 2165 O O . PRO B 1 88 ? -15.484 -14.133 -15.312 1 86.62 88 PRO B O 1
ATOM 2168 N N . THR B 1 89 ? -15.102 -12.023 -15.984 1 85.94 89 THR B N 1
ATOM 2169 C CA . THR B 1 89 ? -15.531 -11.469 -14.711 1 85.94 89 THR B CA 1
ATOM 2170 C C . THR B 1 89 ? -16.359 -10.203 -14.914 1 85.94 89 THR B C 1
ATOM 2172 O O . THR B 1 89 ? -16.156 -9.484 -15.898 1 85.94 89 THR B O 1
ATOM 2175 N N . ILE B 1 90 ? -17.219 -9.977 -13.984 1 79.81 90 ILE B N 1
ATOM 2176 C CA . ILE B 1 90 ? -18.047 -8.773 -14.047 1 79.81 90 ILE B CA 1
ATOM 2177 C C . ILE B 1 90 ? -17.469 -7.699 -13.125 1 79.81 90 ILE B C 1
ATOM 2179 O O . ILE B 1 90 ? -17.984 -6.59 -13.047 1 79.81 90 ILE B O 1
ATOM 2183 N N . VAL B 1 91 ? -16.422 -8.055 -12.594 1 78.19 91 VAL B N 1
ATOM 2184 C CA . VAL B 1 91 ? -15.805 -7.125 -11.656 1 78.19 91 VAL B CA 1
ATOM 2185 C C . VAL B 1 91 ? -15.203 -5.945 -12.414 1 78.19 91 VAL B C 1
ATOM 2187 O O . VAL B 1 91 ? -14.578 -6.125 -13.461 1 78.19 91 VAL B O 1
ATOM 2190 N N . MET B 1 92 ? -15.445 -4.719 -11.898 1 80.12 92 MET B N 1
ATOM 2191 C CA . MET B 1 92 ? -14.789 -3.512 -12.398 1 80.12 92 MET B CA 1
ATOM 2192 C C . MET B 1 92 ? -13.734 -3.023 -11.406 1 80.12 92 MET B C 1
ATOM 2194 O O . MET B 1 92 ? -13.961 -3.033 -10.195 1 80.12 92 MET B O 1
ATOM 2198 N N . LEU B 1 93 ? -12.648 -2.725 -12.078 1 78.75 93 LEU B N 1
ATOM 2199 C CA . LEU B 1 93 ? -11.555 -2.221 -11.258 1 78.75 93 LEU B CA 1
ATOM 2200 C C . LEU B 1 93 ? -11.578 -0.697 -11.195 1 78.75 93 LEU B C 1
ATOM 2202 O O . LEU B 1 93 ? -11.672 -0.031 -12.227 1 78.75 93 LEU B O 1
ATOM 2206 N N . GLN B 1 94 ? -11.664 -0.227 -9.961 1 73.25 94 GLN B N 1
ATOM 2207 C CA . GLN B 1 94 ? -11.492 1.213 -9.797 1 73.25 94 GLN B CA 1
ATOM 2208 C C . GLN B 1 94 ? -10.031 1.569 -9.555 1 73.25 94 GLN B C 1
ATOM 2210 O O . GLN B 1 94 ? -9.383 1.006 -8.672 1 73.25 94 GLN B O 1
ATOM 2215 N N . LEU B 1 95 ? -9.562 2.492 -10.297 1 67.12 95 LEU B N 1
ATOM 2216 C CA . LEU B 1 95 ? -8.172 2.922 -10.211 1 67.12 95 LEU B CA 1
ATOM 2217 C C . LEU B 1 95 ? -8.016 4.062 -9.211 1 67.12 95 LEU B C 1
ATOM 2219 O O . LEU B 1 95 ? -9 4.543 -8.648 1 67.12 95 LEU B O 1
ATOM 2223 N N . ALA B 1 96 ? -6.777 4.453 -8.961 1 62.34 96 ALA B N 1
ATOM 2224 C CA . ALA B 1 96 ? -6.477 5.477 -7.961 1 62.34 96 ALA B CA 1
ATOM 2225 C C . ALA B 1 96 ? -7.152 6.801 -8.312 1 62.34 96 ALA B C 1
ATOM 2227 O O . ALA B 1 96 ? -7.551 7.559 -7.426 1 62.34 96 ALA B O 1
ATOM 2228 N N . ASP B 1 97 ? -7.32 7.102 -9.594 1 60.81 97 ASP B N 1
ATOM 2229 C CA . ASP B 1 97 ? -7.961 8.336 -10.031 1 60.81 97 ASP B CA 1
ATOM 2230 C C . ASP B 1 97 ? -9.477 8.18 -10.086 1 60.81 97 ASP B C 1
ATOM 2232 O O . ASP B 1 97 ? -10.18 9.031 -10.648 1 60.81 97 ASP B O 1
ATOM 2236 N N . ARG B 1 98 ? -9.914 6.996 -9.719 1 65.25 98 ARG B N 1
ATOM 2237 C CA . ARG B 1 98 ? -11.336 6.676 -9.57 1 65.25 98 ARG B CA 1
ATOM 2238 C C . ARG B 1 98 ? -11.961 6.328 -10.914 1 65.25 98 ARG B C 1
ATOM 2240 O O . ARG B 1 98 ? -13.188 6.273 -11.039 1 65.25 98 ARG B O 1
ATOM 2247 N N . SER B 1 99 ? -11.172 6.18 -11.914 1 65.38 99 SER B N 1
ATOM 2248 C CA . SER B 1 99 ? -11.68 5.625 -13.164 1 65.38 99 SER B CA 1
ATOM 2249 C C . SER B 1 99 ? -11.883 4.117 -13.062 1 65.38 99 SER B C 1
ATOM 2251 O O . SER B 1 99 ? -11.312 3.469 -12.18 1 65.38 99 SER B O 1
ATOM 2253 N N . TYR B 1 100 ? -12.758 3.672 -13.992 1 74 100 TYR B N 1
ATOM 2254 C CA . TYR B 1 100 ? -13.078 2.248 -13.961 1 74 100 TYR B CA 1
ATOM 2255 C C . TYR B 1 100 ? -12.531 1.544 -15.195 1 74 100 TYR B C 1
ATOM 2257 O O . TYR B 1 100 ? -12.578 2.09 -16.297 1 74 100 TYR B O 1
ATOM 2265 N N . VAL B 1 101 ? -11.992 0.411 -14.969 1 77.5 101 VAL B N 1
ATOM 2266 C CA . VAL B 1 101 ? -11.508 -0.408 -16.078 1 77.5 101 VAL B CA 1
ATOM 2267 C C . VAL B 1 101 ? -12.031 -1.834 -15.93 1 77.5 101 VAL B C 1
ATOM 2269 O O . VAL B 1 101 ? -12.141 -2.355 -14.82 1 77.5 101 VAL B O 1
ATOM 2272 N N . GLN B 1 102 ? -12.32 -2.402 -17.094 1 84.81 102 GLN B N 1
ATOM 2273 C CA . GLN B 1 102 ? -12.773 -3.789 -17.125 1 84.81 102 GLN B CA 1
ATOM 2274 C C . GLN B 1 102 ? -11.602 -4.746 -17.297 1 84.81 102 GLN B C 1
ATOM 2276 O O . GLN B 1 102 ? -10.859 -4.656 -18.281 1 84.81 102 GLN B O 1
ATOM 2281 N N . PRO B 1 103 ? -11.469 -5.648 -16.359 1 87.69 103 PRO B N 1
ATOM 2282 C CA . PRO B 1 103 ? -10.414 -6.645 -16.547 1 87.69 103 PRO B CA 1
ATOM 2283 C C . PRO B 1 103 ? -10.719 -7.605 -17.703 1 87.69 103 PRO B C 1
ATOM 2285 O O . PRO B 1 103 ? -11.875 -7.766 -18.094 1 87.69 103 PRO B O 1
ATOM 2288 N N . GLU B 1 104 ? -9.695 -8.18 -18.266 1 90.88 104 GLU B N 1
ATOM 2289 C CA . GLU B 1 104 ? -9.844 -9.211 -19.281 1 90.88 104 GLU B CA 1
ATOM 2290 C C . GLU B 1 104 ? -10.477 -10.469 -18.703 1 90.88 104 GLU B C 1
ATOM 2292 O O . GLU B 1 104 ? -11.195 -11.195 -19.406 1 90.88 104 GLU B O 1
ATOM 2297 N N . GLY B 1 105 ? -10.141 -10.711 -17.516 1 92.5 105 GLY B N 1
ATOM 2298 C CA . GLY B 1 105 ? -10.648 -11.883 -16.828 1 92.5 105 GLY B CA 1
ATOM 2299 C C . GLY B 1 105 ? -9.969 -12.125 -15.492 1 92.5 105 GLY B C 1
ATOM 2300 O O . GLY B 1 105 ? -9.258 -11.25 -14.977 1 92.5 105 GLY B O 1
ATOM 2301 N N . LYS B 1 106 ? -10.406 -13.188 -14.945 1 93.25 106 LYS B N 1
ATOM 2302 C CA . LYS B 1 106 ? -9.852 -13.609 -13.664 1 93.25 106 LYS B CA 1
ATOM 2303 C C . LYS B 1 106 ? -9.227 -15 -13.758 1 93.25 106 LYS B C 1
ATOM 2305 O O . LYS B 1 106 ? -9.75 -15.867 -14.461 1 93.25 106 LYS B O 1
ATOM 2310 N N . ILE B 1 107 ? -8.102 -15.195 -13.117 1 92.38 107 ILE B N 1
ATOM 2311 C CA . ILE B 1 107 ? -7.48 -16.5 -12.984 1 92.38 107 ILE B CA 1
ATOM 2312 C C . ILE B 1 107 ? -7.324 -16.859 -11.508 1 92.38 107 ILE B C 1
ATOM 2314 O O . ILE B 1 107 ? -7.02 -15.984 -10.688 1 92.38 107 ILE B O 1
ATOM 2318 N N . GLU B 1 108 ? -7.605 -18.078 -11.172 1 89.44 108 GLU B N 1
ATOM 2319 C CA . GLU B 1 108 ? -7.684 -18.453 -9.766 1 89.44 108 GLU B CA 1
ATOM 2320 C C . GLU B 1 108 ? -6.637 -19.516 -9.422 1 89.44 108 GLU B C 1
ATOM 2322 O O . GLU B 1 108 ? -6.242 -20.297 -10.281 1 89.44 108 GLU B O 1
ATOM 2327 N N . ASP B 1 109 ? -6.176 -19.453 -8.148 1 88.62 109 ASP B N 1
ATOM 2328 C CA . ASP B 1 109 ? -5.328 -20.469 -7.535 1 88.62 109 ASP B CA 1
ATOM 2329 C C . ASP B 1 109 ? -3.994 -20.594 -8.266 1 88.62 109 ASP B C 1
ATOM 2331 O O . ASP B 1 109 ? -3.535 -21.703 -8.555 1 88.62 109 ASP B O 1
ATOM 2335 N N . ILE B 1 110 ? -3.494 -19.438 -8.641 1 92.44 110 ILE B N 1
ATOM 2336 C CA . ILE B 1 110 ? -2.154 -19.375 -9.219 1 92.44 110 ILE B CA 1
ATOM 2337 C C . ILE B 1 110 ? -1.112 -19.469 -8.109 1 92.44 110 ILE B C 1
ATOM 2339 O O . ILE B 1 110 ? -1.196 -18.766 -7.105 1 92.44 110 ILE B O 1
ATOM 2343 N N . LEU B 1 111 ? -0.214 -20.359 -8.289 1 91.25 111 LEU B N 1
ATOM 2344 C CA . LEU B 1 111 ? 0.806 -20.531 -7.266 1 91.25 111 LEU B CA 1
ATOM 2345 C C . LEU B 1 111 ? 1.939 -19.531 -7.438 1 91.25 111 LEU B C 1
ATOM 2347 O O . LEU B 1 111 ? 2.582 -19.484 -8.492 1 91.25 111 LEU B O 1
ATOM 2351 N N . VAL B 1 112 ? 2.176 -18.719 -6.457 1 94.19 112 VAL B N 1
ATOM 2352 C CA . VAL B 1 112 ? 3.227 -17.719 -6.426 1 94.19 112 VAL B CA 1
ATOM 2353 C C . VAL B 1 112 ? 4.297 -18.109 -5.41 1 94.19 112 VAL B C 1
ATOM 2355 O O . VAL B 1 112 ? 3.998 -18.297 -4.23 1 94.19 112 VAL B O 1
ATOM 2358 N N . ARG B 1 113 ? 5.465 -18.172 -5.863 1 93.69 113 ARG B N 1
ATOM 2359 C CA . ARG B 1 113 ? 6.562 -18.5 -4.957 1 93.69 113 ARG B CA 1
ATOM 2360 C C . ARG B 1 113 ? 7.316 -17.234 -4.539 1 93.69 113 ARG B C 1
ATOM 2362 O O . ARG B 1 113 ? 7.703 -16.422 -5.387 1 93.69 113 ARG B O 1
ATOM 2369 N N . VAL B 1 114 ? 7.477 -17.094 -3.318 1 94.81 114 VAL B N 1
ATOM 2370 C CA . VAL B 1 114 ? 8.32 -16.062 -2.717 1 94.81 114 VAL B CA 1
ATOM 2371 C C . VAL B 1 114 ? 9.352 -16.719 -1.798 1 94.81 114 VAL B C 1
ATOM 2373 O O . VAL B 1 114 ? 9.008 -17.234 -0.733 1 94.81 114 VAL B O 1
ATOM 2376 N N . ASP B 1 115 ? 10.656 -16.625 -2.289 1 93.25 115 ASP B N 1
ATOM 2377 C CA . ASP B 1 115 ? 11.703 -17.328 -1.561 1 93.25 115 ASP B CA 1
ATOM 2378 C C . ASP B 1 115 ? 11.344 -18.812 -1.391 1 93.25 115 ASP B C 1
ATOM 2380 O O . ASP B 1 115 ? 11.094 -19.516 -2.373 1 93.25 115 ASP B O 1
ATOM 2384 N N . LYS B 1 116 ? 11.203 -19.312 -0.139 1 92 116 LYS B N 1
ATOM 2385 C CA . LYS B 1 116 ? 10.93 -20.734 0.079 1 92 116 LYS B CA 1
ATOM 2386 C C . LYS B 1 116 ? 9.43 -21 0.187 1 92 116 LYS B C 1
ATOM 2388 O O . LYS B 1 116 ? 9 -22.156 0.232 1 92 116 LYS B O 1
ATOM 2393 N N . PHE B 1 117 ? 8.617 -20 0.193 1 94.06 117 PHE B N 1
ATOM 2394 C CA . PHE B 1 117 ? 7.184 -20.188 0.407 1 94.06 117 PHE B CA 1
ATOM 2395 C C . PHE B 1 117 ? 6.434 -20.172 -0.919 1 94.06 117 PHE B C 1
ATOM 2397 O O . PHE B 1 117 ? 6.828 -19.484 -1.859 1 94.06 117 PHE B O 1
ATOM 2404 N N . ILE B 1 118 ? 5.336 -20.906 -0.973 1 92.88 118 ILE B N 1
ATOM 2405 C CA . ILE B 1 118 ? 4.418 -20.906 -2.107 1 92.88 118 ILE B CA 1
ATOM 2406 C C . ILE B 1 118 ? 3.012 -20.547 -1.633 1 92.88 118 ILE B C 1
ATOM 2408 O O . ILE B 1 118 ? 2.494 -21.156 -0.694 1 92.88 118 ILE B O 1
ATOM 2412 N N . PHE B 1 119 ? 2.412 -19.594 -2.27 1 94.5 119 PHE B N 1
ATOM 2413 C CA . PHE B 1 119 ? 1.082 -19.125 -1.908 1 94.5 119 PHE B CA 1
ATOM 2414 C C . PHE B 1 119 ? 0.135 -19.203 -3.1 1 94.5 119 PHE B C 1
ATOM 2416 O O . PHE B 1 119 ? 0.516 -18.891 -4.227 1 94.5 119 PHE B O 1
ATOM 2423 N N . PRO B 1 120 ? -1.069 -19.625 -2.859 1 93.75 120 PRO B N 1
ATOM 2424 C CA . PRO B 1 120 ? -2.08 -19.453 -3.908 1 93.75 120 PRO B CA 1
ATOM 2425 C C . PRO B 1 120 ? -2.609 -18.031 -4 1 93.75 120 PRO B C 1
ATOM 2427 O O . PRO B 1 120 ? -2.744 -17.344 -2.979 1 93.75 120 PRO B O 1
ATOM 2430 N N . ALA B 1 121 ? -2.883 -17.656 -5.172 1 94.69 121 ALA B N 1
ATOM 2431 C CA . ALA B 1 121 ? -3.434 -16.312 -5.367 1 94.69 121 ALA B CA 1
ATOM 2432 C C . ALA B 1 121 ? -4.367 -16.281 -6.574 1 94.69 121 ALA B C 1
ATOM 2434 O O . ALA B 1 121 ? -4.133 -16.969 -7.566 1 94.69 121 ALA B O 1
ATOM 2435 N N . ASP B 1 122 ? -5.43 -15.523 -6.441 1 92.69 122 ASP B N 1
ATOM 2436 C CA . ASP B 1 122 ? -6.273 -15.164 -7.578 1 92.69 122 ASP B CA 1
ATOM 2437 C C . ASP B 1 122 ? -5.828 -13.836 -8.195 1 92.69 122 ASP B C 1
ATOM 2439 O O . ASP B 1 122 ? -5.496 -12.891 -7.473 1 92.69 122 ASP B O 1
ATOM 2443 N N . PHE B 1 123 ? -5.801 -13.797 -9.492 1 93.31 123 PHE B N 1
ATOM 2444 C CA . PHE B 1 123 ? -5.398 -12.57 -10.164 1 93.31 123 PHE B CA 1
ATOM 2445 C C . PHE B 1 123 ? -6.5 -12.07 -11.086 1 93.31 123 PHE B C 1
ATOM 2447 O O . PHE B 1 123 ? -7.188 -12.867 -11.734 1 93.31 123 PHE B O 1
ATOM 2454 N N . LEU B 1 124 ? -6.664 -10.805 -11.094 1 91.44 124 LEU B N 1
ATOM 2455 C CA . LEU B 1 124 ? -7.324 -10.164 -12.234 1 91.44 124 LEU B CA 1
ATOM 2456 C C . LEU B 1 124 ? -6.32 -9.859 -13.336 1 91.44 124 LEU B C 1
ATOM 2458 O O . LEU B 1 124 ? -5.215 -9.383 -13.062 1 91.44 124 LEU B O 1
ATOM 2462 N N . VAL B 1 125 ? -6.73 -10.164 -14.516 1 92.38 125 VAL B N 1
ATOM 2463 C CA . VAL B 1 125 ? -5.883 -9.898 -15.672 1 92.38 125 VAL B CA 1
ATOM 2464 C C . VAL B 1 125 ? -6.324 -8.609 -16.359 1 92.38 125 VAL B C 1
ATOM 2466 O O . VAL B 1 125 ? -7.492 -8.461 -16.719 1 92.38 125 VAL B O 1
ATOM 2469 N N . LEU B 1 126 ? -5.355 -7.723 -16.5 1 88.06 126 LEU B N 1
ATOM 2470 C CA . LEU B 1 126 ? -5.668 -6.422 -17.094 1 88.06 126 LEU B CA 1
ATOM 2471 C C . LEU B 1 126 ? -4.82 -6.176 -18.328 1 88.06 126 LEU B C 1
ATOM 2473 O O . LEU B 1 126 ? -3.625 -6.469 -18.344 1 88.06 126 LEU B O 1
ATOM 2477 N N . ASP B 1 127 ? -5.496 -5.602 -19.344 1 86.31 127 ASP B N 1
ATOM 2478 C CA . ASP B 1 127 ? -4.758 -5.148 -20.516 1 86.31 127 ASP B CA 1
ATOM 2479 C C . ASP B 1 127 ? -4.16 -3.76 -20.281 1 86.31 127 ASP B C 1
ATOM 2481 O O . ASP B 1 127 ? -4.812 -2.748 -20.547 1 86.31 127 ASP B O 1
ATOM 2485 N N . CYS B 1 128 ? -2.928 -3.746 -19.75 1 79.31 128 CYS B N 1
ATOM 2486 C CA . CYS B 1 128 ? -2.244 -2.498 -19.422 1 79.31 128 CYS B CA 1
ATOM 2487 C C . CYS B 1 128 ? -0.749 -2.611 -19.703 1 79.31 128 CYS B C 1
ATOM 2489 O O . CYS B 1 128 ? -0.24 -3.705 -19.953 1 79.31 128 CYS B O 1
ATOM 2491 N N . GLU B 1 129 ? -0.173 -1.448 -19.688 1 77.56 129 GLU B N 1
ATOM 2492 C CA . GLU B 1 129 ? 1.278 -1.445 -19.828 1 77.56 129 GLU B CA 1
ATOM 2493 C C . GLU B 1 129 ? 1.962 -2.102 -18.641 1 77.56 129 GLU B C 1
ATOM 2495 O O . GLU B 1 129 ? 1.527 -1.93 -17.5 1 77.56 129 GLU B O 1
ATOM 2500 N N . VAL B 1 130 ? 2.99 -2.803 -18.969 1 79.19 130 VAL B N 1
ATOM 2501 C CA . VAL B 1 130 ? 3.723 -3.541 -17.938 1 79.19 130 VAL B CA 1
ATOM 2502 C C . VAL B 1 130 ? 4.754 -2.627 -17.281 1 79.19 130 VAL B C 1
ATOM 2504 O O . VAL B 1 130 ? 5.465 -1.889 -17.969 1 79.19 130 VAL B O 1
ATOM 2507 N N . ASP B 1 131 ? 4.672 -2.635 -15.969 1 78.69 131 ASP B N 1
ATOM 2508 C CA . ASP B 1 131 ? 5.816 -2.094 -15.242 1 78.69 131 ASP B CA 1
ATOM 2509 C C . ASP B 1 131 ? 6.961 -3.104 -15.188 1 78.69 131 ASP B C 1
ATOM 2511 O O . ASP B 1 131 ? 6.883 -4.094 -14.453 1 78.69 131 ASP B O 1
ATOM 2515 N N . GLU B 1 132 ? 7.973 -2.785 -15.836 1 80.75 132 GLU B N 1
ATOM 2516 C CA . GLU B 1 132 ? 9.062 -3.75 -15.969 1 80.75 132 GLU B CA 1
ATOM 2517 C C . GLU B 1 132 ? 9.727 -4.016 -14.625 1 80.75 132 GLU B C 1
ATOM 2519 O O . GLU B 1 132 ? 10.289 -5.094 -14.406 1 80.75 132 GLU B O 1
ATOM 2524 N N . ASN B 1 133 ? 9.703 -3.07 -13.789 1 82.25 133 ASN B N 1
ATOM 2525 C CA . ASN B 1 133 ? 10.344 -3.238 -12.492 1 82.25 133 ASN B CA 1
ATOM 2526 C C . ASN B 1 133 ? 9.523 -4.148 -11.578 1 82.25 133 ASN B C 1
ATOM 2528 O O . ASN B 1 133 ? 10.086 -4.887 -10.766 1 82.25 133 ASN B O 1
ATOM 2532 N N . ALA B 1 134 ? 8.266 -4.078 -11.734 1 88.06 134 ALA B N 1
ATOM 2533 C CA . ALA B 1 134 ? 7.355 -4.906 -10.945 1 88.06 134 ALA B CA 1
ATOM 2534 C C . ALA B 1 134 ? 6.07 -5.188 -11.719 1 88.06 134 ALA B C 1
ATOM 2536 O O . ALA B 1 134 ? 5.047 -4.535 -11.492 1 88.06 134 ALA B O 1
ATOM 2537 N N . PRO B 1 135 ? 6.082 -6.172 -12.508 1 87.81 135 PRO B N 1
ATOM 2538 C CA . PRO B 1 135 ? 4.957 -6.414 -13.414 1 87.81 135 PRO B CA 1
ATOM 2539 C C . PRO B 1 135 ? 3.701 -6.887 -12.688 1 87.81 135 PRO B C 1
ATOM 2541 O O . PRO B 1 135 ? 2.588 -6.695 -13.188 1 87.81 135 PRO B O 1
ATOM 2544 N N . ILE B 1 136 ? 3.906 -7.461 -11.578 1 91.69 136 ILE B N 1
ATOM 2545 C CA . ILE B 1 136 ? 2.805 -8.055 -10.828 1 91.69 136 ILE B CA 1
ATOM 2546 C C . ILE B 1 136 ? 2.527 -7.238 -9.57 1 91.69 136 ILE B C 1
ATOM 2548 O O . ILE B 1 136 ? 3.455 -6.742 -8.93 1 91.69 136 ILE B O 1
ATOM 2552 N N . ILE B 1 137 ? 1.248 -7.102 -9.32 1 91.25 137 ILE B N 1
ATOM 2553 C CA . ILE B 1 137 ? 0.868 -6.473 -8.062 1 91.25 137 ILE B CA 1
ATOM 2554 C C . ILE B 1 137 ? 0.284 -7.52 -7.117 1 91.25 137 ILE B C 1
ATOM 2556 O O . ILE B 1 137 ? -0.627 -8.258 -7.488 1 91.25 137 ILE B O 1
ATOM 2560 N N . LEU B 1 138 ? 0.821 -7.605 -6.004 1 94.69 138 LEU B N 1
ATOM 2561 C CA . LEU B 1 138 ? 0.286 -8.422 -4.918 1 94.69 138 LEU B CA 1
ATOM 2562 C C . LEU B 1 138 ? -0.394 -7.551 -3.867 1 94.69 138 LEU B C 1
ATOM 2564 O O . LEU B 1 138 ? 0.273 -6.809 -3.145 1 94.69 138 LEU B O 1
ATOM 2568 N N . GLY B 1 139 ? -1.704 -7.652 -3.779 1 94.25 139 GLY B N 1
ATOM 2569 C CA . GLY B 1 139 ? -2.492 -6.801 -2.9 1 94.25 139 GLY B CA 1
ATOM 2570 C C . GLY B 1 139 ? -2.711 -7.402 -1.525 1 94.25 139 GLY B C 1
ATOM 2571 O O . GLY B 1 139 ? -2.021 -8.352 -1.14 1 94.25 139 GLY B O 1
ATOM 2572 N N . ARG B 1 140 ? -3.664 -6.863 -0.861 1 94.25 140 ARG B N 1
ATOM 2573 C CA . ARG B 1 140 ? -3.926 -7.156 0.545 1 94.25 140 ARG B CA 1
ATOM 2574 C C . ARG B 1 140 ? -4.297 -8.617 0.739 1 94.25 140 ARG B C 1
ATOM 2576 O O . ARG B 1 140 ? -3.848 -9.258 1.692 1 94.25 140 ARG B O 1
ATOM 2583 N N . PRO B 1 141 ? -5.113 -9.266 -0.14 1 94.38 141 PRO B N 1
ATOM 2584 C CA . PRO B 1 141 ? -5.445 -10.672 0.09 1 94.38 141 PRO B CA 1
ATOM 2585 C C . PRO B 1 141 ? -4.211 -11.57 0.107 1 94.38 141 PRO B C 1
ATOM 2587 O O . PRO B 1 141 ? -4.098 -12.453 0.959 1 94.38 141 PRO B O 1
ATOM 2590 N N . PHE B 1 142 ? -3.352 -11.336 -0.849 1 96.81 142 PHE B N 1
ATOM 2591 C CA . PHE B 1 142 ? -2.125 -12.125 -0.903 1 96.81 142 PHE B CA 1
ATOM 2592 C C . PHE B 1 142 ? -1.274 -11.891 0.339 1 96.81 142 PHE B C 1
ATOM 2594 O O . PHE B 1 142 ? -0.771 -12.836 0.942 1 96.81 142 PHE B O 1
ATOM 2601 N N . LEU B 1 143 ? -1.146 -10.656 0.685 1 97.5 143 LEU B N 1
ATOM 2602 C CA . LEU B 1 143 ? -0.328 -10.289 1.836 1 97.5 143 LEU B CA 1
ATOM 2603 C C . LEU B 1 143 ? -0.92 -10.852 3.123 1 97.5 143 LEU B C 1
ATOM 2605 O O . LEU B 1 143 ? -0.183 -11.25 4.027 1 97.5 143 LEU B O 1
ATOM 2609 N N . ALA B 1 144 ? -2.215 -10.867 3.188 1 96.19 144 ALA B N 1
ATOM 2610 C CA . ALA B 1 144 ? -2.879 -11.477 4.34 1 96.19 144 ALA B CA 1
ATOM 2611 C C . ALA B 1 144 ? -2.615 -12.977 4.395 1 96.19 144 ALA B C 1
ATOM 2613 O O . ALA B 1 144 ? -2.359 -13.531 5.465 1 96.19 144 ALA B O 1
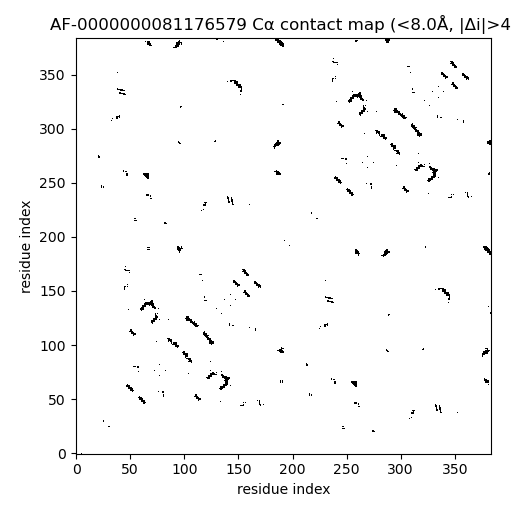ATOM 2614 N N . THR B 1 145 ? -2.699 -13.602 3.246 1 96.31 145 THR B N 1
ATOM 2615 C CA . THR B 1 145 ? -2.428 -15.039 3.156 1 96.31 145 THR B CA 1
ATOM 2616 C C . THR B 1 145 ? -1.021 -15.352 3.658 1 96.31 145 THR B C 1
ATOM 2618 O O . THR B 1 145 ? -0.81 -16.359 4.332 1 96.31 145 THR B O 1
ATOM 2621 N N . GLY B 1 146 ? -0.107 -14.461 3.352 1 97.12 146 GLY B N 1
ATOM 2622 C CA . GLY B 1 146 ? 1.272 -14.625 3.783 1 97.12 146 GLY B CA 1
ATOM 2623 C C . GLY B 1 146 ? 1.512 -14.148 5.203 1 97.12 146 GLY B C 1
ATOM 2624 O O . GLY B 1 146 ? 2.656 -14.094 5.66 1 97.12 146 GLY B O 1
ATOM 2625 N N . ARG B 1 147 ? 0.456 -13.758 5.855 1 97.25 147 ARG B N 1
ATOM 2626 C CA . ARG B 1 147 ? 0.583 -13.219 7.207 1 97.25 147 ARG B CA 1
ATOM 2627 C C . ARG B 1 147 ? 1.7 -12.188 7.281 1 97.25 147 ARG B C 1
ATOM 2629 O O . ARG B 1 147 ? 2.555 -12.25 8.164 1 97.25 147 ARG B O 1
ATOM 2636 N N . THR B 1 148 ? 1.688 -11.297 6.473 1 97.56 148 THR B N 1
ATOM 2637 C CA . THR B 1 148 ? 2.787 -10.375 6.223 1 97.56 148 THR B CA 1
ATOM 2638 C C . THR B 1 148 ? 2.822 -9.273 7.277 1 97.56 148 THR B C 1
ATOM 2640 O O . THR B 1 148 ? 1.781 -8.727 7.648 1 97.56 148 THR B O 1
ATOM 2643 N N . VAL B 1 149 ? 3.99 -9.023 7.777 1 97.88 149 VAL B N 1
ATOM 2644 C CA . VAL B 1 149 ? 4.27 -7.859 8.609 1 97.88 149 VAL B CA 1
ATOM 2645 C C . VAL B 1 149 ? 5.27 -6.945 7.906 1 97.88 149 VAL B C 1
ATOM 2647 O O . VAL B 1 149 ? 6.32 -7.398 7.449 1 97.88 149 VAL B O 1
ATOM 2650 N N . ILE B 1 150 ? 4.926 -5.715 7.852 1 97.44 150 ILE B N 1
ATOM 2651 C CA . ILE B 1 150 ? 5.742 -4.75 7.125 1 97.44 150 ILE B CA 1
ATOM 2652 C C . ILE B 1 150 ? 6.27 -3.689 8.094 1 97.44 150 ILE B C 1
ATOM 2654 O O . ILE B 1 150 ? 5.492 -3.043 8.797 1 97.44 150 ILE B O 1
ATOM 2658 N N . ASP B 1 151 ? 7.484 -3.561 8.188 1 97.25 151 ASP B N 1
ATOM 2659 C CA . ASP B 1 151 ? 8.148 -2.441 8.852 1 97.25 151 ASP B CA 1
ATOM 2660 C C . ASP B 1 151 ? 8.562 -1.376 7.844 1 97.25 151 ASP B C 1
ATOM 2662 O O . ASP B 1 151 ? 9.57 -1.534 7.148 1 97.25 151 ASP B O 1
ATOM 2666 N N . VAL B 1 152 ? 7.832 -0.329 7.777 1 96.62 15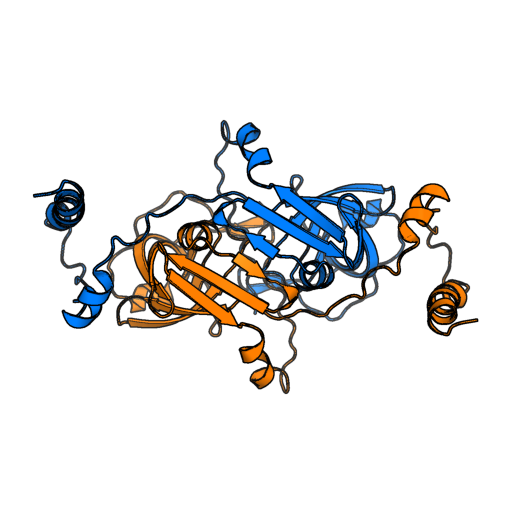2 VAL B N 1
ATOM 2667 C CA . VAL B 1 152 ? 7.992 0.645 6.703 1 96.62 152 VAL B CA 1
ATOM 2668 C C . VAL B 1 152 ? 9.305 1.401 6.883 1 96.62 152 VAL B C 1
ATOM 2670 O O . VAL B 1 152 ? 10.023 1.654 5.91 1 96.62 152 VAL B O 1
ATOM 2673 N N . GLU B 1 153 ? 9.633 1.754 8.062 1 94.75 153 GLU B N 1
ATOM 2674 C CA . GLU B 1 153 ? 10.859 2.502 8.312 1 94.75 153 GLU B CA 1
ATOM 2675 C C . GLU B 1 153 ? 12.094 1.704 7.898 1 94.75 153 GLU B C 1
ATOM 2677 O O . GLU B 1 153 ? 13.016 2.248 7.281 1 94.75 153 GLU B O 1
ATOM 2682 N N . LYS B 1 154 ? 12.07 0.485 8.195 1 93.62 154 LYS B N 1
ATOM 2683 C CA . LYS B 1 154 ? 13.242 -0.356 7.945 1 93.62 154 LYS B CA 1
ATOM 2684 C C . LYS B 1 154 ? 13.227 -0.904 6.52 1 93.62 154 LYS B C 1
ATOM 2686 O O . LYS B 1 154 ? 14.219 -1.467 6.059 1 93.62 154 LYS B O 1
ATOM 2691 N N . GLY B 1 155 ? 12.078 -0.756 5.867 1 93.5 155 GLY B N 1
ATOM 2692 C CA . GLY B 1 155 ? 11.953 -1.339 4.543 1 93.5 155 GLY B CA 1
ATOM 2693 C C . GLY B 1 155 ? 11.961 -2.855 4.555 1 93.5 155 GLY B C 1
ATOM 2694 O O . GLY B 1 155 ? 12.562 -3.482 3.676 1 93.5 155 GLY B O 1
ATOM 2695 N N . GLU B 1 156 ? 11.375 -3.424 5.582 1 95.38 156 GLU B N 1
ATOM 2696 C CA . GLU B 1 156 ? 11.406 -4.875 5.75 1 95.38 156 GLU B CA 1
ATOM 2697 C C . GLU B 1 156 ? 10.008 -5.469 5.637 1 95.38 156 GLU B C 1
ATOM 2699 O O . GLU B 1 156 ? 9.047 -4.914 6.176 1 95.38 156 GLU B O 1
ATOM 2704 N N . LEU B 1 157 ? 9.945 -6.52 4.934 1 96.38 157 LEU B N 1
ATOM 2705 C CA . LEU B 1 157 ? 8.727 -7.305 4.785 1 96.38 157 LEU B CA 1
ATOM 2706 C C . LEU B 1 157 ? 8.938 -8.734 5.277 1 96.38 157 LEU B C 1
ATOM 2708 O O . LEU B 1 157 ? 9.844 -9.422 4.816 1 96.38 157 LEU B O 1
ATOM 2712 N N . THR B 1 158 ? 8.133 -9.156 6.238 1 97.5 158 THR B N 1
ATOM 2713 C CA . THR B 1 158 ? 8.203 -10.508 6.773 1 97.5 158 THR B CA 1
ATOM 2714 C C . THR B 1 158 ? 6.957 -11.305 6.41 1 97.5 158 THR B C 1
ATOM 2716 O O . THR B 1 158 ? 5.836 -10.844 6.617 1 97.5 158 THR B O 1
ATOM 2719 N N . MET B 1 159 ? 7.141 -12.43 5.875 1 97.06 159 MET B N 1
ATOM 2720 C CA . MET B 1 159 ? 6.051 -13.367 5.605 1 97.06 159 MET B CA 1
ATOM 2721 C C . MET B 1 159 ? 6.199 -14.625 6.445 1 97.06 159 MET B C 1
ATOM 2723 O O . MET B 1 159 ? 7.312 -15.055 6.742 1 97.06 159 MET B O 1
ATOM 2727 N N . ARG B 1 160 ? 5.047 -15.172 6.738 1 96.12 160 ARG B N 1
ATOM 2728 C CA . ARG B 1 160 ? 5.059 -16.328 7.633 1 96.12 160 ARG B CA 1
ATOM 2729 C C . ARG B 1 160 ? 4.148 -17.438 7.105 1 96.12 160 ARG B C 1
ATOM 2731 O O . ARG B 1 160 ? 3.057 -17.156 6.605 1 96.12 160 ARG B O 1
ATOM 2738 N N . VAL B 1 161 ? 4.613 -18.594 7.191 1 92.62 161 VAL B N 1
ATOM 2739 C CA . VAL B 1 161 ? 3.852 -19.812 6.957 1 92.62 161 VAL B CA 1
ATOM 2740 C C . VAL B 1 161 ? 4.113 -20.812 8.078 1 92.62 161 VAL B C 1
ATOM 2742 O O . VAL B 1 161 ? 5.254 -21.234 8.297 1 92.62 161 VAL B O 1
ATOM 2745 N N . ASN B 1 162 ? 2.998 -21.141 8.789 1 89.38 162 ASN B N 1
ATOM 2746 C CA . ASN B 1 162 ? 3.16 -22 9.961 1 89.38 162 ASN B CA 1
ATOM 2747 C C . ASN B 1 162 ? 4.223 -21.438 10.914 1 89.38 162 ASN B C 1
ATOM 2749 O O . ASN B 1 162 ? 4.117 -20.297 11.367 1 89.38 162 ASN B O 1
ATOM 2753 N N . ASP B 1 163 ? 5.219 -22.172 11.172 1 90.12 163 ASP B N 1
ATOM 2754 C CA . ASP B 1 163 ? 6.199 -21.734 12.156 1 90.12 163 ASP B CA 1
ATOM 2755 C C . ASP B 1 163 ? 7.449 -21.172 11.477 1 90.12 163 ASP B C 1
ATOM 2757 O O . ASP B 1 163 ? 8.43 -20.844 12.148 1 90.12 163 ASP B O 1
ATOM 2761 N N . GLN B 1 164 ? 7.414 -21.047 10.219 1 94.44 164 GLN B N 1
ATOM 2762 C CA . GLN B 1 164 ? 8.555 -20.516 9.477 1 94.44 164 GLN B CA 1
ATOM 2763 C C . GLN B 1 164 ? 8.305 -19.094 9.016 1 94.44 164 GLN B C 1
ATOM 2765 O O . GLN B 1 164 ? 7.152 -18.672 8.883 1 94.44 164 GLN B O 1
ATOM 2770 N N . GLN B 1 165 ? 9.398 -18.359 8.883 1 96.31 165 GLN B N 1
ATOM 2771 C CA . GLN B 1 165 ? 9.273 -17 8.383 1 96.31 165 GLN B CA 1
ATOM 2772 C C . GLN B 1 165 ? 10.398 -16.672 7.406 1 96.31 165 GLN B C 1
ATOM 2774 O O . GLN B 1 165 ? 11.469 -17.281 7.445 1 96.31 165 GLN B O 1
ATOM 2779 N N . ILE B 1 166 ? 10.148 -15.766 6.5 1 95.56 166 ILE B N 1
ATOM 2780 C CA . ILE B 1 166 ? 11.164 -15.141 5.656 1 95.56 166 ILE B CA 1
ATOM 2781 C C . ILE B 1 166 ? 11.117 -13.625 5.844 1 95.56 166 ILE B C 1
ATOM 2783 O O . ILE B 1 166 ? 10.055 -13.047 6.094 1 95.56 166 ILE B O 1
ATOM 2787 N N . LYS B 1 167 ? 12.25 -13.016 5.738 1 95.44 167 LYS B N 1
ATOM 2788 C CA . LYS B 1 167 ? 12.406 -11.57 5.816 1 95.44 167 LYS B CA 1
ATOM 2789 C C . LYS B 1 167 ? 13.039 -11.016 4.543 1 95.44 167 LYS B C 1
ATOM 2791 O O . LYS B 1 167 ? 14.102 -11.477 4.121 1 95.44 167 LYS B O 1
ATOM 2796 N N . LEU B 1 168 ? 12.336 -10.047 3.943 1 93.94 168 LEU B N 1
ATOM 2797 C CA . LEU B 1 168 ? 12.812 -9.414 2.717 1 93.94 168 LEU B CA 1
ATOM 2798 C C . LEU B 1 168 ? 13.078 -7.93 2.939 1 93.94 168 LEU B C 1
ATOM 2800 O O . LEU B 1 168 ? 12.281 -7.246 3.586 1 93.94 168 LEU B O 1
ATOM 2804 N N . ASN B 1 169 ? 14.219 -7.414 2.514 1 88.88 169 ASN B N 1
ATOM 2805 C CA . ASN B 1 169 ? 14.555 -5.996 2.594 1 88.88 169 ASN B CA 1
ATOM 2806 C C . ASN B 1 169 ? 14.406 -5.309 1.241 1 88.88 169 ASN B C 1
ATOM 2808 O O . ASN B 1 169 ? 14.992 -5.738 0.25 1 88.88 169 ASN B O 1
ATOM 2812 N N . VAL B 1 170 ? 13.562 -4.332 1.244 1 75.81 170 VAL B N 1
ATOM 2813 C CA . VAL B 1 170 ? 13.273 -3.686 -0.032 1 75.81 170 VAL B CA 1
ATOM 2814 C C . VAL B 1 170 ? 14.219 -2.5 -0.233 1 75.81 170 VAL B C 1
ATOM 2816 O O . VAL B 1 170 ? 14.328 -1.968 -1.341 1 75.81 170 VAL B O 1
ATOM 2819 N N . LEU B 1 171 ? 14.727 -1.837 0.801 1 68.69 171 LEU B N 1
ATOM 2820 C CA . LEU B 1 171 ? 15.656 -0.722 0.691 1 68.69 171 LEU B CA 1
ATOM 2821 C C . LEU B 1 171 ? 16.984 -1.179 0.082 1 68.69 171 LEU B C 1
ATOM 2823 O O . LEU B 1 171 ? 17.688 -0.389 -0.556 1 68.69 171 LEU B O 1
ATOM 2827 N N . GLN B 1 172 ? 17.344 -2.193 0.348 1 54.62 172 GLN B N 1
ATOM 2828 C CA . GLN B 1 172 ? 18.656 -2.598 -0.164 1 54.62 172 GLN B CA 1
ATOM 2829 C C . GLN B 1 172 ? 18.656 -2.662 -1.688 1 54.62 172 GLN B C 1
ATOM 2831 O O . GLN B 1 172 ? 19.688 -2.451 -2.326 1 54.62 172 GLN B O 1
ATOM 2836 N N . ALA B 1 173 ? 17.562 -2.807 -2.254 1 41.19 173 ALA B N 1
ATOM 2837 C CA . ALA B 1 173 ? 17.625 -2.896 -3.711 1 41.19 173 ALA B CA 1
ATOM 2838 C C . ALA B 1 173 ? 17.812 -1.518 -4.336 1 41.19 173 ALA B C 1
ATOM 2840 O O . ALA B 1 173 ? 18.328 -1.399 -5.449 1 41.19 173 ALA B O 1
ATOM 2841 N N . ILE B 1 174 ? 17.266 -0.429 -3.805 1 39.78 174 ILE B N 1
ATOM 2842 C CA . ILE B 1 174 ? 17.359 0.903 -4.391 1 39.78 174 ILE B CA 1
ATOM 2843 C C . ILE B 1 174 ? 18.797 1.4 -4.312 1 39.78 174 ILE B C 1
ATOM 2845 O O . ILE B 1 174 ? 19.219 2.225 -5.125 1 39.78 174 ILE B O 1
ATOM 2849 N N . LYS B 1 175 ? 19.516 1.199 -3.334 1 38.34 175 LYS B N 1
ATOM 2850 C CA . LYS B 1 175 ? 20.844 1.795 -3.352 1 38.34 175 LYS B CA 1
ATOM 2851 C C . LYS B 1 175 ? 21.531 1.567 -4.695 1 38.34 175 LYS B C 1
ATOM 2853 O O . LYS B 1 175 ? 22.453 2.297 -5.059 1 38.34 175 LYS B O 1
ATOM 2858 N N . GLN B 1 176 ? 21.203 0.631 -5.367 1 33.28 176 GLN B N 1
ATOM 2859 C CA . GLN B 1 176 ? 21.984 0.536 -6.602 1 33.28 176 GLN B CA 1
ATOM 2860 C C . GLN B 1 176 ? 21.438 1.482 -7.668 1 33.28 176 GLN B C 1
ATOM 2862 O O . GLN B 1 176 ? 22.172 1.921 -8.555 1 33.28 176 GLN B O 1
ATOM 2867 N N . ALA B 1 177 ? 20.078 1.608 -7.754 1 33.25 177 ALA B N 1
ATOM 2868 C CA . ALA B 1 177 ? 19.562 2.348 -8.898 1 33.25 177 ALA B CA 1
ATOM 2869 C C . ALA B 1 177 ? 19.516 3.846 -8.617 1 33.25 177 ALA B C 1
ATOM 2871 O O . ALA B 1 177 ? 19.312 4.652 -9.523 1 33.25 177 ALA B O 1
ATOM 2872 N N . ASP B 1 178 ? 19.438 4.395 -7.465 1 35.03 178 ASP B N 1
ATOM 2873 C CA . ASP B 1 178 ? 19.172 5.801 -7.168 1 35.03 178 ASP B CA 1
ATOM 2874 C C . ASP B 1 178 ? 20.25 6.691 -7.777 1 35.03 178 ASP B C 1
ATOM 2876 O O . ASP B 1 178 ? 20.172 7.922 -7.707 1 35.03 178 ASP B O 1
ATOM 2880 N N . ALA B 1 179 ? 21.469 6.293 -8.125 1 32.03 179 ALA B N 1
ATOM 2881 C CA . ALA B 1 179 ? 22.297 7.375 -8.672 1 32.03 179 ALA B CA 1
ATOM 2882 C C . ALA B 1 179 ? 21.578 8.055 -9.836 1 32.03 179 ALA B C 1
ATOM 2884 O O . ALA B 1 179 ? 21.766 9.258 -10.07 1 32.03 179 ALA B O 1
ATOM 2885 N N . GLU B 1 180 ? 20.953 7.328 -10.906 1 30.95 180 GLU B N 1
ATOM 2886 C CA . GLU B 1 180 ? 20.672 8.062 -12.133 1 30.95 180 GLU B CA 1
ATOM 2887 C C . GLU B 1 180 ? 19.359 8.836 -12.023 1 30.95 180 GLU B C 1
ATOM 2889 O O . GLU B 1 180 ? 19.297 10.023 -12.336 1 30.95 180 GLU B O 1
ATOM 2894 N N . GLU B 1 181 ? 18.047 8.273 -12.633 1 31.14 181 GLU B N 1
ATOM 2895 C CA . GLU B 1 181 ? 16.875 8.938 -13.203 1 31.14 181 GLU B CA 1
ATOM 2896 C C . GLU B 1 181 ? 15.805 9.188 -12.148 1 31.14 181 GLU B C 1
ATOM 2898 O O . GLU B 1 181 ? 15.125 8.258 -11.719 1 31.14 181 GLU B O 1
ATOM 2903 N N . GLU B 1 182 ? 15.977 10.047 -11.203 1 30.92 182 GLU B N 1
ATOM 2904 C CA . GLU B 1 182 ? 15.023 10.289 -10.117 1 30.92 182 GLU B CA 1
ATOM 2905 C C . GLU B 1 182 ? 13.641 10.641 -10.664 1 30.92 182 GLU B C 1
ATOM 2907 O O . GLU B 1 182 ? 13.328 11.82 -10.867 1 30.92 182 GLU B O 1
ATOM 2912 N N . CYS B 1 183 ? 13.109 10.172 -11.828 1 27.83 183 CYS B N 1
ATOM 2913 C CA . CYS B 1 183 ? 11.742 10.523 -12.188 1 27.83 183 CYS B CA 1
ATOM 2914 C C . CYS B 1 183 ? 10.75 9.93 -11.195 1 27.83 183 CYS B C 1
ATOM 2916 O O . CYS B 1 183 ? 10.68 8.711 -11.039 1 27.83 183 CYS B O 1
ATOM 2918 N N . LYS B 1 184 ? 10.445 10.602 -10.094 1 30.52 184 LYS B N 1
ATOM 2919 C CA . LYS B 1 184 ? 9.516 10.188 -9.047 1 30.52 184 LYS B CA 1
ATOM 2920 C C . LYS B 1 184 ? 8.164 9.797 -9.633 1 30.52 184 LYS B C 1
ATOM 2922 O O . LYS B 1 184 ? 7.414 10.656 -10.102 1 30.52 184 LYS B O 1
ATOM 2927 N N . ALA B 1 185 ? 8.008 8.68 -10.32 1 26.78 185 ALA B N 1
ATOM 2928 C CA . ALA B 1 185 ? 6.719 8.188 -10.789 1 26.78 185 ALA B CA 1
ATOM 2929 C C . ALA B 1 185 ? 5.77 7.922 -9.625 1 26.78 185 ALA B C 1
ATOM 2931 O O . ALA B 1 185 ? 6.137 7.254 -8.656 1 26.78 185 ALA B O 1
ATOM 2932 N N . ILE B 1 186 ? 4.988 8.781 -9.305 1 28.25 186 ILE B N 1
ATOM 2933 C CA . ILE B 1 186 ? 3.932 8.672 -8.305 1 28.25 186 ILE B CA 1
ATOM 2934 C C . ILE B 1 186 ? 2.947 7.578 -8.719 1 28.25 186 ILE B C 1
ATOM 2936 O O . ILE B 1 186 ? 2.408 7.602 -9.828 1 28.25 186 ILE B O 1
ATOM 2940 N N . SER B 1 187 ? 3.053 6.539 -8.188 1 26.09 187 SER B N 1
ATOM 2941 C CA . SER B 1 187 ? 2.174 5.395 -8.414 1 26.09 187 SER B CA 1
ATOM 2942 C C . SER B 1 187 ? 0.744 5.703 -7.98 1 26.09 187 SER B C 1
ATOM 2944 O O . SER B 1 187 ? 0.52 6.551 -7.113 1 26.09 187 SER B O 1
ATOM 2946 N N . GLU B 1 188 ? -0.264 5.215 -8.633 1 26.45 188 GLU B N 1
ATOM 2947 C CA . GLU B 1 188 ? -1.688 5.457 -8.852 1 26.45 188 GLU B CA 1
ATOM 2948 C C . GLU B 1 188 ? -2.504 5.086 -7.613 1 26.45 188 GLU B C 1
ATOM 2950 O O . GLU B 1 188 ? -2.314 4.012 -7.039 1 26.45 188 GLU B O 1
ATOM 2955 N N . VAL B 1 189 ? -2.936 6.156 -6.918 1 25.2 189 VAL B N 1
ATOM 2956 C CA . VAL B 1 189 ? -3.848 6.008 -5.789 1 25.2 189 VAL B CA 1
ATOM 2957 C C . VAL B 1 189 ? -5.23 5.598 -6.293 1 25.2 189 VAL B C 1
ATOM 2959 O O . VAL B 1 189 ? -5.82 6.281 -7.129 1 25.2 189 VAL B O 1
ATOM 2962 N N . VAL B 1 190 ? -5.535 4.414 -6.301 1 23.95 190 VAL B N 1
ATOM 2963 C CA . VAL B 1 190 ? -6.848 3.928 -6.715 1 23.95 190 VAL B CA 1
ATOM 2964 C C . VAL B 1 190 ? -7.875 4.23 -5.625 1 23.95 190 VAL B C 1
ATOM 2966 O O . VAL B 1 190 ? -7.723 3.797 -4.48 1 23.95 190 VAL B O 1
ATOM 2969 N N . LEU B 1 191 ? -8.406 5.48 -5.574 1 23.22 191 LEU B N 1
ATOM 2970 C CA . LEU B 1 191 ? -9.531 5.816 -4.699 1 23.22 191 LEU B CA 1
ATOM 2971 C C . LEU B 1 191 ? -10.781 5.039 -5.098 1 23.22 191 LEU B C 1
ATOM 2973 O O . LEU B 1 191 ? -11.078 4.898 -6.289 1 23.22 191 LEU B O 1
ATOM 2977 N N . ASP B 1 192 ? -11.289 4.016 -4.289 1 24.2 192 ASP B N 1
ATOM 2978 C CA . ASP B 1 192 ? -12.664 3.584 -4.473 1 24.2 192 ASP B CA 1
ATOM 2979 C C . ASP B 1 192 ? -13.633 4.77 -4.406 1 24.2 192 ASP B C 1
ATOM 2981 O O . ASP B 1 192 ? -13.43 5.695 -3.621 1 24.2 192 ASP B O 1
#

Nearest PDB structures (foldseek):
  4z2z-assembly1_B  TM=7.226E-01  e=5.809E-07  Saccharomyces cerevisiae S288C
  4rgh-assembly1_A  TM=7.273E-01  e=1.190E-06  Homo sapiens
  7d66-assembly2_I  TM=7.479E-01  e=1.121E-06  Toxoplasma gondii GT1
  5yq8-assembly2_D  TM=6.888E-01  e=1.604E-06  Leishmania major
  5c9d-assembly1_B  TM=6.658E-01  e=4.406E-04  Rickettsia conorii